Protein AF-F3PQ52-F1 (afdb_monomer)

Structure (mmCIF, N/CA/C/O backbone):
data_AF-F3PQ52-F1
#
_entry.id   AF-F3PQ52-F1
#
loop_
_atom_site.group_PDB
_atom_site.id
_atom_site.type_symbol
_atom_site.label_atom_id
_atom_site.label_alt_id
_atom_site.label_comp_id
_atom_site.label_asym_id
_atom_site.label_entity_id
_atom_site.label_seq_id
_atom_site.pdbx_PDB_ins_code
_atom_site.Cartn_x
_atom_site.Cartn_y
_atom_site.Cartn_z
_atom_site.occupancy
_atom_site.B_iso_or_equiv
_atom_site.auth_seq_id
_atom_site.auth_comp_id
_atom_site.auth_asym_id
_atom_site.auth_atom_id
_atom_site.pdbx_PDB_model_num
ATOM 1 N N . MET A 1 1 ? 87.630 64.493 -85.261 1.00 43.62 1 MET A N 1
ATOM 2 C CA . MET A 1 1 ? 87.856 64.767 -86.696 1.00 43.62 1 MET A CA 1
ATOM 3 C C . MET A 1 1 ? 89.362 64.707 -86.942 1.00 43.62 1 MET A C 1
ATOM 5 O O . MET A 1 1 ? 90.046 65.711 -86.823 1.00 43.62 1 MET A O 1
ATOM 9 N N . VAL A 1 2 ? 89.901 63.498 -87.138 1.00 36.03 2 VAL A N 1
ATOM 10 C CA . VAL A 1 2 ? 91.317 63.297 -87.493 1.00 36.03 2 VAL A CA 1
ATOM 11 C C . VAL A 1 2 ? 91.388 63.186 -89.014 1.00 36.03 2 VAL A C 1
ATOM 13 O O . VAL A 1 2 ? 90.515 62.607 -89.653 1.00 36.03 2 VAL A O 1
ATOM 16 N N . ASN A 1 3 ? 92.378 63.865 -89.569 1.00 38.44 3 ASN A N 1
ATOM 17 C CA . ASN A 1 3 ? 92.435 64.419 -90.911 1.00 38.44 3 ASN A CA 1
ATOM 18 C C . ASN A 1 3 ? 92.660 63.333 -91.993 1.00 38.44 3 ASN A C 1
ATOM 20 O O . ASN A 1 3 ? 93.796 63.080 -92.386 1.00 38.44 3 ASN A O 1
ATOM 24 N N . ILE A 1 4 ? 91.578 62.694 -92.467 1.00 46.84 4 ILE A N 1
ATOM 25 C CA . ILE A 1 4 ? 91.562 61.652 -93.527 1.00 46.84 4 ILE A CA 1
ATOM 26 C C . ILE A 1 4 ? 92.240 62.128 -94.828 1.00 46.84 4 ILE A C 1
ATOM 28 O O . ILE A 1 4 ? 92.843 61.334 -95.549 1.00 46.84 4 ILE A O 1
ATOM 32 N N . ASN A 1 5 ? 92.240 63.438 -95.088 1.00 48.50 5 ASN A N 1
ATOM 33 C CA . ASN A 1 5 ? 92.863 64.022 -96.276 1.00 48.50 5 ASN A CA 1
ATOM 34 C C . ASN A 1 5 ? 94.396 63.902 -96.282 1.00 48.50 5 ASN A C 1
ATOM 36 O O . ASN A 1 5 ? 94.989 63.826 -97.353 1.00 48.50 5 ASN A O 1
ATOM 40 N N . LYS A 1 6 ? 95.040 63.785 -95.111 1.00 50.59 6 LYS A N 1
ATOM 41 C CA . LYS A 1 6 ? 96.504 63.643 -95.011 1.00 50.59 6 LYS A CA 1
ATOM 42 C C . LYS A 1 6 ? 96.995 62.234 -95.371 1.00 50.59 6 LYS A C 1
ATOM 44 O O . LYS A 1 6 ? 98.146 62.058 -95.749 1.00 50.59 6 LYS A O 1
ATOM 49 N N . THR A 1 7 ? 96.119 61.232 -95.272 1.00 53.03 7 THR A N 1
ATOM 50 C CA . THR A 1 7 ? 96.421 59.827 -95.594 1.00 53.03 7 THR A CA 1
ATOM 51 C C . THR A 1 7 ? 96.144 59.508 -97.067 1.00 53.03 7 THR A C 1
ATOM 53 O O . THR A 1 7 ? 96.781 58.626 -97.630 1.00 53.03 7 THR A O 1
ATOM 56 N N . ILE A 1 8 ? 95.241 60.250 -97.719 1.00 54.59 8 ILE A N 1
ATOM 57 C CA . ILE A 1 8 ? 94.882 60.055 -99.135 1.00 54.59 8 ILE A CA 1
ATOM 58 C C . ILE A 1 8 ? 95.931 60.669 -100.084 1.00 54.59 8 ILE A C 1
ATOM 60 O O . ILE A 1 8 ? 96.188 60.098 -101.143 1.00 54.59 8 ILE A O 1
ATOM 64 N N . GLU A 1 9 ? 96.613 61.755 -99.695 1.00 49.22 9 GLU A N 1
ATOM 65 C CA . GLU A 1 9 ? 97.748 62.304 -100.465 1.00 49.22 9 GLU A CA 1
ATOM 66 C C . GLU A 1 9 ? 98.975 61.378 -100.456 1.00 49.22 9 GLU A C 1
ATOM 68 O O . GLU A 1 9 ? 99.602 61.185 -101.494 1.00 49.22 9 GLU A O 1
ATOM 73 N N . GLN A 1 10 ? 99.253 60.696 -99.339 1.00 51.69 10 GLN A N 1
ATOM 74 C CA . GLN A 1 10 ? 100.379 59.754 -99.230 1.00 51.69 10 GLN A CA 1
ATOM 75 C C . GLN A 1 10 ? 100.168 58.435 -100.001 1.00 51.69 10 GLN A C 1
ATOM 77 O O . GLN A 1 10 ? 101.124 57.705 -100.254 1.00 51.69 10 GLN A O 1
ATOM 82 N N . ILE A 1 11 ? 98.929 58.125 -100.402 1.00 53.25 11 ILE A N 1
ATOM 83 C CA . ILE A 1 11 ? 98.572 56.909 -101.158 1.00 53.25 11 ILE A CA 1
ATOM 84 C C . ILE A 1 11 ? 98.665 57.132 -102.682 1.00 53.25 11 ILE A C 1
ATOM 86 O O . ILE A 1 11 ? 98.763 56.165 -103.436 1.00 53.25 11 ILE A O 1
ATOM 90 N N . LYS A 1 12 ? 98.712 58.387 -103.160 1.00 48.19 12 LYS A N 1
ATOM 91 C CA . LYS A 1 12 ? 98.879 58.711 -104.592 1.00 48.19 12 LYS A CA 1
ATOM 92 C C . LYS A 1 12 ? 100.335 58.659 -105.077 1.00 48.19 12 LYS A C 1
ATOM 94 O O . LYS A 1 12 ? 100.556 58.508 -106.274 1.00 48.19 12 LYS A O 1
ATOM 99 N N . GLU A 1 13 ? 101.308 58.745 -104.170 1.00 49.41 13 GLU A N 1
ATOM 100 C CA . GLU A 1 13 ? 102.746 58.814 -104.489 1.00 49.41 13 GLU A CA 1
ATOM 101 C C . GLU A 1 13 ? 103.481 57.460 -104.470 1.00 49.41 13 GLU A C 1
ATOM 103 O O . GLU A 1 13 ? 104.652 57.382 -104.836 1.00 49.41 13 GLU A O 1
ATOM 108 N N . LEU A 1 14 ? 102.820 56.361 -104.089 1.00 46.19 14 LEU A N 1
ATOM 109 C CA . LEU A 1 14 ? 103.459 55.048 -103.955 1.00 46.19 14 LEU A CA 1
ATOM 110 C C . LEU A 1 14 ? 102.666 53.982 -104.721 1.00 46.19 14 LEU A C 1
ATOM 112 O O . LEU A 1 14 ? 101.618 53.517 -104.284 1.00 46.19 14 LEU A O 1
ATOM 116 N N . GLY A 1 15 ? 103.190 53.606 -105.891 1.00 38.97 15 GLY A N 1
ATOM 117 C CA . GLY A 1 15 ? 102.613 52.632 -106.819 1.00 38.97 15 GLY A CA 1
ATOM 118 C C . GLY A 1 15 ? 102.346 51.218 -106.252 1.00 38.97 15 GLY A C 1
ATOM 119 O O . GLY A 1 15 ? 102.669 50.900 -105.104 1.00 38.97 15 GLY A O 1
ATOM 120 N N . PRO A 1 16 ? 101.763 50.323 -107.073 1.00 47.97 16 PRO A N 1
ATOM 121 C CA . PRO A 1 16 ? 100.894 49.213 -106.660 1.00 47.97 16 PRO A CA 1
ATOM 122 C C . PRO A 1 16 ? 101.635 47.965 -106.136 1.00 47.97 16 PRO A C 1
ATOM 124 O O . PRO A 1 16 ? 101.384 46.846 -106.575 1.00 47.97 16 PRO A O 1
ATOM 127 N N . LYS A 1 17 ? 102.549 48.124 -105.171 1.00 49.47 17 LYS A N 1
ATOM 128 C CA . LYS A 1 17 ? 103.312 47.015 -104.560 1.00 49.47 17 LYS A CA 1
ATOM 129 C C . LYS A 1 17 ? 103.217 46.913 -103.031 1.00 49.47 17 LYS A C 1
ATOM 131 O O . LYS A 1 17 ? 104.080 46.305 -102.408 1.00 49.47 17 LYS A O 1
ATOM 136 N N . LYS A 1 18 ? 102.141 47.422 -102.414 1.00 49.22 18 LYS A N 1
ATOM 137 C CA . LYS A 1 18 ? 101.800 47.143 -100.996 1.00 49.22 18 LYS A CA 1
ATOM 138 C C . LYS A 1 18 ? 100.298 46.929 -100.728 1.00 49.22 18 LYS A C 1
ATOM 140 O O . LYS A 1 18 ? 99.829 47.151 -99.619 1.00 49.22 18 LYS A O 1
ATOM 145 N N . ALA A 1 19 ? 99.539 46.440 -101.711 1.00 46.31 19 ALA A N 1
ATOM 146 C CA . ALA A 1 19 ? 98.105 46.159 -101.549 1.00 46.31 19 ALA A CA 1
ATOM 147 C C . ALA A 1 19 ? 97.787 44.828 -100.826 1.00 46.31 19 ALA A C 1
ATOM 149 O O . ALA A 1 19 ? 96.660 44.640 -100.387 1.00 46.31 19 ALA A O 1
ATOM 150 N N . ALA A 1 20 ? 98.762 43.929 -100.634 1.00 44.97 20 ALA A N 1
ATOM 151 C CA . ALA A 1 20 ? 98.544 42.635 -99.967 1.00 44.97 20 ALA A CA 1
ATOM 152 C C . ALA A 1 20 ? 98.768 42.654 -98.436 1.00 44.97 20 ALA A C 1
ATOM 154 O O . ALA A 1 20 ? 98.375 41.720 -97.745 1.00 44.97 20 ALA A O 1
ATOM 155 N N . GLY A 1 21 ? 99.373 43.714 -97.882 1.00 45.12 21 GLY A N 1
ATOM 156 C CA . GLY A 1 21 ? 99.625 43.836 -96.436 1.00 45.12 21 GLY A CA 1
ATOM 157 C C . GLY A 1 21 ? 98.459 44.431 -95.635 1.00 45.12 21 GLY A C 1
ATOM 158 O O . GLY A 1 21 ? 98.333 44.169 -94.442 1.00 45.12 21 GLY A O 1
ATOM 159 N N . TYR A 1 22 ? 97.575 45.196 -96.283 1.00 46.62 22 TYR A N 1
ATOM 160 C CA . TYR A 1 22 ? 96.472 45.899 -95.612 1.00 46.62 22 TYR A CA 1
ATOM 161 C C . TYR A 1 22 ? 95.149 45.112 -95.598 1.00 46.62 22 TYR A C 1
ATOM 163 O O . TYR A 1 22 ? 94.278 45.400 -94.780 1.00 46.62 22 TYR A O 1
ATOM 171 N N . SER A 1 23 ? 95.011 44.064 -96.418 1.00 45.41 23 SER A N 1
ATOM 172 C CA . SER A 1 23 ? 93.837 43.173 -96.431 1.00 45.41 23 SER A CA 1
ATOM 173 C C . SER A 1 23 ? 93.811 42.211 -95.230 1.00 45.41 23 SER A C 1
ATOM 175 O O . SER A 1 23 ? 92.741 41.879 -94.726 1.00 45.41 23 SER A O 1
ATOM 177 N N . LEU A 1 24 ? 94.984 41.802 -94.724 1.00 43.88 24 LEU A N 1
ATOM 178 C CA . LEU A 1 24 ? 95.123 40.925 -93.549 1.00 43.88 24 LEU A CA 1
ATOM 179 C C . LEU A 1 24 ? 94.946 41.669 -92.213 1.00 43.88 24 LEU A C 1
ATOM 181 O O . LEU A 1 24 ? 94.448 41.088 -91.250 1.00 43.88 24 LEU A O 1
ATOM 185 N N . LEU A 1 25 ? 95.271 42.965 -92.162 1.00 45.75 25 LEU A N 1
ATOM 186 C CA . LEU A 1 25 ? 95.023 43.805 -90.983 1.00 45.75 25 LEU A CA 1
ATOM 187 C C . LEU A 1 25 ? 93.525 44.083 -90.767 1.00 45.75 25 LEU A C 1
ATOM 189 O O . LEU A 1 25 ? 93.081 44.167 -89.624 1.00 45.75 25 LEU A O 1
ATOM 193 N N . ALA A 1 26 ? 92.723 44.149 -91.834 1.00 46.75 26 ALA A N 1
ATOM 194 C CA . ALA A 1 26 ? 91.280 44.363 -91.720 1.00 46.75 26 ALA A CA 1
ATOM 195 C C . ALA A 1 26 ? 90.540 43.151 -91.111 1.00 46.75 26 ALA A C 1
ATOM 197 O O . ALA A 1 26 ? 89.660 43.331 -90.273 1.00 46.75 26 ALA A O 1
ATOM 198 N N . ILE A 1 27 ? 90.919 41.911 -91.444 1.00 45.84 27 ILE A N 1
ATOM 199 C CA . ILE A 1 27 ? 90.239 40.699 -90.936 1.00 45.84 27 ILE A CA 1
ATOM 200 C C . ILE A 1 27 ? 90.538 40.462 -89.440 1.00 45.84 27 ILE A C 1
ATOM 202 O O . ILE A 1 27 ? 89.641 40.093 -88.680 1.00 45.84 27 ILE A O 1
ATOM 206 N N . GLY A 1 28 ? 91.767 40.744 -88.988 1.00 44.12 28 GLY A N 1
ATOM 207 C CA . GLY A 1 28 ? 92.158 40.608 -87.577 1.00 44.12 28 GLY A CA 1
ATOM 208 C C . GLY A 1 28 ? 91.487 41.624 -86.643 1.00 44.12 28 GLY A C 1
ATOM 209 O O . GLY A 1 28 ? 91.100 41.276 -85.527 1.00 44.12 28 GLY A O 1
ATOM 210 N N . ILE A 1 29 ? 91.282 42.862 -87.107 1.00 54.38 29 ILE A N 1
ATOM 211 C CA . ILE A 1 29 ? 90.657 43.926 -86.305 1.00 54.38 29 ILE A CA 1
ATOM 212 C C . ILE A 1 29 ? 89.152 43.667 -86.117 1.00 54.38 29 ILE A C 1
ATOM 214 O O . ILE A 1 29 ? 88.649 43.793 -85.000 1.00 54.38 29 ILE A O 1
ATOM 218 N N . PHE A 1 30 ? 88.433 43.232 -87.160 1.00 49.59 30 PHE A N 1
ATOM 219 C CA . PHE A 1 30 ? 86.997 42.935 -87.049 1.00 49.59 30 PHE A CA 1
ATOM 220 C C . PHE A 1 30 ? 86.705 41.649 -86.252 1.00 49.59 30 PHE A C 1
ATOM 222 O O . PHE A 1 30 ? 85.763 41.630 -85.458 1.00 49.59 30 PHE A O 1
ATOM 229 N N . GLY A 1 31 ? 87.529 40.601 -86.383 1.00 48.56 31 GLY A N 1
ATOM 230 C CA . GLY A 1 31 ? 87.389 39.368 -85.593 1.00 48.56 31 GLY A CA 1
ATOM 231 C C . GLY A 1 31 ? 87.690 39.560 -84.100 1.00 48.56 31 GLY A C 1
ATOM 232 O O . GLY A 1 31 ? 86.942 39.074 -83.249 1.00 48.56 31 GLY A O 1
ATOM 233 N N . GLY A 1 32 ? 88.737 40.327 -83.772 1.00 51.69 32 GLY A N 1
ATOM 234 C CA . GLY A 1 32 ? 89.100 40.658 -82.390 1.00 51.69 32 GLY A CA 1
ATOM 235 C C . GLY A 1 32 ? 88.072 41.561 -81.702 1.00 51.69 32 GLY A C 1
ATOM 236 O O . GLY A 1 32 ? 87.667 41.284 -80.573 1.00 51.69 32 GLY A O 1
ATOM 237 N N . ALA A 1 33 ? 87.573 42.588 -82.398 1.00 58.28 33 ALA A N 1
ATOM 238 C CA . ALA A 1 33 ? 86.530 43.467 -81.868 1.00 58.28 33 ALA A CA 1
ATOM 239 C C . ALA A 1 33 ? 85.201 42.725 -81.627 1.00 58.28 33 ALA A C 1
ATOM 241 O O . ALA A 1 33 ? 84.544 42.956 -80.612 1.00 58.28 33 ALA A O 1
ATOM 242 N N . TYR A 1 34 ? 84.824 41.785 -82.502 1.00 56.31 34 TYR A N 1
ATOM 243 C CA . TYR A 1 34 ? 83.610 40.975 -82.339 1.00 56.31 34 TYR A CA 1
ATOM 244 C C . TYR A 1 34 ? 83.710 39.975 -81.174 1.00 56.31 34 TYR A C 1
ATOM 246 O O . TYR A 1 34 ? 82.739 39.775 -80.439 1.00 56.31 34 TYR A O 1
ATOM 254 N N . TYR A 1 35 ? 84.886 39.375 -80.963 1.00 59.12 35 TYR A N 1
ATOM 255 C CA . TYR A 1 35 ? 85.128 38.470 -79.837 1.00 59.12 35 TYR A CA 1
ATOM 256 C C . TYR A 1 35 ? 85.113 39.214 -78.495 1.00 59.12 35 TYR A C 1
ATOM 258 O O . TYR A 1 35 ? 84.440 38.780 -77.561 1.00 59.12 35 TYR A O 1
ATOM 266 N N . VAL A 1 36 ? 85.771 40.376 -78.416 1.00 63.50 36 VAL A N 1
ATOM 267 C CA . VAL A 1 36 ? 85.777 41.227 -77.215 1.00 63.50 36 VAL A CA 1
ATOM 268 C C . VAL A 1 36 ? 84.379 41.777 -76.920 1.00 63.50 36 VAL A C 1
ATOM 270 O O . VAL A 1 36 ? 83.940 41.722 -75.775 1.00 63.50 36 VAL A O 1
ATOM 273 N N . TYR A 1 37 ? 83.625 42.212 -77.935 1.00 64.06 37 TYR A N 1
ATOM 274 C CA . TYR A 1 37 ? 82.238 42.654 -77.761 1.00 64.06 37 TYR A CA 1
ATOM 275 C C . TYR A 1 37 ? 81.333 41.534 -77.221 1.00 64.06 37 TYR A C 1
ATOM 277 O O . TYR A 1 37 ? 80.573 41.753 -76.279 1.00 64.06 37 TYR A O 1
ATOM 285 N N . ASN A 1 38 ? 81.440 40.311 -77.756 1.00 59.81 38 ASN A N 1
ATOM 286 C CA . ASN A 1 38 ? 80.668 39.170 -77.253 1.00 59.81 38 ASN A CA 1
ATOM 287 C C . ASN A 1 38 ? 81.129 38.688 -75.869 1.00 59.81 38 ASN A C 1
ATOM 289 O O . ASN A 1 38 ? 80.298 38.218 -75.092 1.00 59.81 38 ASN A O 1
ATOM 293 N N . TRP A 1 39 ? 82.415 38.816 -75.537 1.00 61.66 39 TRP A N 1
ATOM 294 C CA . TRP A 1 39 ? 82.943 38.480 -74.215 1.00 61.66 39 TRP A CA 1
ATOM 295 C C . TRP A 1 39 ? 82.502 39.494 -73.152 1.00 61.66 39 TRP A C 1
ATOM 297 O O . TRP A 1 39 ? 81.977 39.084 -72.120 1.00 61.66 39 TRP A O 1
ATOM 307 N N . ILE A 1 40 ? 82.574 40.799 -73.440 1.00 62.75 40 ILE A N 1
ATOM 308 C CA . ILE A 1 40 ? 82.058 41.865 -72.564 1.00 62.75 40 ILE A CA 1
ATOM 309 C C . ILE A 1 40 ? 80.544 41.716 -72.378 1.00 62.75 40 ILE A C 1
ATOM 311 O O . ILE A 1 40 ? 80.066 41.758 -71.251 1.00 62.75 40 ILE A O 1
ATOM 315 N N . LYS A 1 41 ? 79.790 41.442 -73.452 1.00 58.62 41 LYS A N 1
ATOM 316 C CA . LYS A 1 41 ? 78.334 41.228 -73.388 1.00 58.62 41 LYS A CA 1
ATOM 317 C C . LYS A 1 41 ? 77.937 39.961 -72.617 1.00 58.62 41 LYS A C 1
ATOM 319 O O . LYS A 1 41 ? 76.852 39.913 -72.042 1.00 58.62 41 LYS A O 1
ATOM 324 N N . ARG A 1 42 ? 78.782 38.920 -72.607 1.00 57.00 42 ARG A N 1
ATOM 325 C CA . ARG A 1 42 ? 78.591 37.721 -71.768 1.00 57.00 42 ARG A CA 1
ATOM 326 C C . ARG A 1 42 ? 78.984 37.980 -70.315 1.00 57.00 42 ARG A C 1
ATOM 328 O O . ARG A 1 42 ? 78.239 37.573 -69.432 1.00 57.00 42 ARG A O 1
ATOM 335 N N . SER A 1 43 ? 80.092 38.676 -70.064 1.00 58.88 43 SER A N 1
ATOM 336 C CA . SER A 1 43 ? 80.534 39.035 -68.712 1.00 58.88 43 SER A CA 1
ATOM 337 C C . SER A 1 43 ? 79.520 39.950 -68.028 1.00 58.88 43 SER A C 1
ATOM 339 O O . SER A 1 43 ? 79.085 39.638 -66.927 1.00 58.88 43 SER A O 1
ATOM 341 N N . SER A 1 44 ? 79.038 40.990 -68.719 1.00 59.28 44 SER A N 1
ATOM 342 C CA . SER A 1 44 ? 78.026 41.909 -68.185 1.00 59.28 44 SER A CA 1
ATOM 343 C C . SER A 1 44 ? 76.693 41.207 -67.914 1.00 59.28 44 SER A C 1
ATOM 345 O O . SER A 1 44 ? 76.095 41.428 -66.869 1.00 59.28 44 SER A O 1
ATOM 347 N N . LYS A 1 45 ? 76.253 40.285 -68.789 1.00 56.34 45 LYS A N 1
ATOM 348 C CA . LYS A 1 45 ? 75.061 39.454 -68.534 1.00 56.34 45 LYS A CA 1
ATOM 349 C C . LYS A 1 45 ? 75.230 38.524 -67.333 1.00 56.34 45 LYS A C 1
ATOM 351 O O . LYS A 1 45 ? 74.263 38.297 -66.615 1.00 56.34 45 LYS A O 1
ATOM 356 N N . THR A 1 46 ? 76.425 37.974 -67.129 1.00 57.00 46 THR A N 1
ATOM 357 C CA . THR A 1 46 ? 76.709 37.074 -65.999 1.00 57.00 46 THR A CA 1
ATOM 358 C C . THR A 1 46 ? 76.787 37.862 -64.689 1.00 57.00 46 THR A C 1
ATOM 360 O O . THR A 1 46 ? 76.315 37.396 -63.659 1.00 57.00 46 THR A O 1
ATOM 363 N N . GLU A 1 47 ? 77.313 39.085 -64.725 1.00 57.97 47 GLU A N 1
ATOM 364 C CA . GLU A 1 47 ? 77.391 39.995 -63.579 1.00 57.97 47 GLU A CA 1
ATOM 365 C C . GLU A 1 47 ? 76.014 40.573 -63.200 1.00 57.97 47 GLU A C 1
ATOM 367 O O . GLU A 1 47 ? 75.648 40.556 -62.025 1.00 57.97 47 GLU A O 1
ATOM 372 N N . GLU A 1 48 ? 75.187 40.958 -64.182 1.00 59.50 48 GLU A N 1
ATOM 373 C CA . GLU A 1 48 ? 73.780 41.338 -63.970 1.00 59.50 48 GLU A CA 1
ATOM 374 C C . GLU A 1 48 ? 72.944 40.170 -63.425 1.00 59.50 48 GLU A C 1
ATOM 376 O O . GLU A 1 48 ? 72.154 40.361 -62.502 1.00 59.50 48 GLU A O 1
ATOM 381 N N . GLN A 1 49 ? 73.134 38.946 -63.937 1.00 58.84 49 GLN A N 1
ATOM 382 C CA . GLN A 1 49 ? 72.454 37.756 -63.411 1.00 58.84 49 GLN A CA 1
ATOM 383 C C . GLN A 1 49 ? 72.920 37.393 -61.996 1.00 58.84 49 GLN A C 1
ATOM 385 O O . GLN A 1 49 ? 72.092 37.026 -61.162 1.00 58.84 49 GLN A O 1
ATOM 390 N N . ASN A 1 50 ? 74.212 37.536 -61.691 1.00 60.44 50 ASN A N 1
ATOM 391 C CA . ASN A 1 50 ? 74.747 37.264 -60.359 1.00 60.44 50 ASN A CA 1
ATOM 392 C C . ASN A 1 50 ? 74.264 38.294 -59.328 1.00 60.44 50 ASN A C 1
ATOM 394 O O . ASN A 1 50 ? 73.848 37.890 -58.241 1.00 60.44 50 ASN A O 1
ATOM 398 N N . ASN A 1 51 ? 74.230 39.584 -59.678 1.00 62.34 51 ASN A N 1
ATOM 399 C CA . ASN A 1 51 ? 73.682 40.637 -58.817 1.00 62.34 51 ASN A CA 1
ATOM 400 C C . ASN A 1 51 ? 72.162 40.504 -58.642 1.00 62.34 51 ASN A C 1
ATOM 402 O O . ASN A 1 51 ? 71.668 40.614 -57.524 1.00 62.34 51 ASN A O 1
ATOM 406 N N . ALA A 1 52 ? 71.420 40.160 -59.701 1.00 61.47 52 ALA A N 1
ATOM 407 C CA . ALA A 1 52 ? 69.993 39.861 -59.592 1.00 61.47 52 ALA A CA 1
ATOM 408 C C . ALA A 1 52 ? 69.719 38.622 -58.721 1.00 61.47 52 ALA A C 1
ATOM 410 O O . ALA A 1 52 ? 68.734 38.604 -57.988 1.00 61.47 52 ALA A O 1
ATOM 411 N N . SER A 1 53 ? 70.583 37.597 -58.763 1.00 62.84 53 SER A N 1
ATOM 412 C CA . SER A 1 53 ? 70.450 36.413 -57.902 1.00 62.84 53 SER A CA 1
ATOM 413 C C . SER A 1 53 ? 70.773 36.717 -56.436 1.00 62.84 53 SER A C 1
ATOM 415 O O . SER A 1 53 ? 70.037 36.266 -55.563 1.00 62.84 53 SER A O 1
ATOM 417 N N . LYS A 1 54 ? 71.808 37.528 -56.161 1.00 65.50 54 LYS A N 1
ATOM 418 C CA . LYS A 1 54 ? 72.154 37.971 -54.803 1.00 65.50 54 LYS A CA 1
ATOM 419 C C . LYS A 1 54 ? 71.039 38.812 -54.194 1.00 65.50 54 LYS A C 1
ATOM 421 O O . LYS A 1 54 ? 70.595 38.481 -53.103 1.00 65.50 54 LYS A O 1
ATOM 426 N N . ASN A 1 55 ? 70.518 39.794 -54.932 1.00 69.12 55 ASN A N 1
ATOM 427 C CA . ASN A 1 55 ? 69.389 40.603 -54.468 1.00 69.12 55 ASN A CA 1
ATOM 428 C C . ASN A 1 55 ? 68.146 39.739 -54.209 1.00 69.12 55 ASN A C 1
ATOM 430 O O . ASN A 1 55 ? 67.464 39.935 -53.212 1.00 69.12 55 ASN A O 1
ATOM 434 N N . LYS A 1 56 ? 67.880 38.724 -55.048 1.00 68.81 56 LYS A N 1
ATOM 435 C CA . LYS A 1 56 ? 66.778 37.777 -54.804 1.00 68.81 56 LYS A CA 1
ATOM 436 C C . LYS A 1 56 ? 66.981 36.931 -53.550 1.00 68.81 56 LYS A C 1
ATOM 438 O O . LYS A 1 56 ? 66.011 36.655 -52.856 1.00 68.81 56 LYS A O 1
ATOM 443 N N . ILE A 1 57 ? 68.203 36.478 -53.275 1.00 70.69 57 ILE A N 1
ATOM 444 C CA . ILE A 1 57 ? 68.513 35.703 -52.065 1.00 70.69 57 ILE A CA 1
ATOM 445 C C . ILE A 1 57 ? 68.365 36.590 -50.824 1.00 70.69 57 ILE A C 1
ATOM 447 O O . ILE A 1 57 ? 67.756 36.162 -49.850 1.00 70.69 57 ILE A O 1
ATOM 451 N N . GLU A 1 58 ? 68.833 37.834 -50.887 1.00 71.81 58 GLU A N 1
ATOM 452 C CA . GLU A 1 58 ? 68.736 38.800 -49.790 1.00 71.81 58 GLU A CA 1
ATOM 453 C C . GLU A 1 58 ? 67.276 39.203 -49.503 1.00 71.81 58 GLU A C 1
ATOM 455 O O . GLU A 1 58 ? 66.867 39.241 -48.341 1.00 71.81 58 GLU A O 1
ATOM 460 N N . GLU A 1 59 ? 66.448 39.387 -50.541 1.00 69.19 59 GLU A N 1
ATOM 461 C CA . GLU A 1 59 ? 64.991 39.573 -50.415 1.00 69.19 59 GLU A CA 1
ATOM 462 C C . GLU A 1 59 ? 64.292 38.342 -49.812 1.00 69.19 59 GLU A C 1
ATOM 464 O O . GLU A 1 59 ? 63.386 38.474 -48.986 1.00 69.19 59 GLU A O 1
ATOM 469 N N . ILE A 1 60 ? 64.712 37.127 -50.188 1.00 70.31 60 ILE A N 1
ATOM 470 C CA . ILE A 1 60 ? 64.172 35.882 -49.621 1.00 70.31 60 ILE A CA 1
ATOM 471 C C . ILE A 1 60 ? 64.560 35.747 -48.142 1.00 70.31 60 ILE A C 1
ATOM 473 O O . ILE A 1 60 ? 63.717 35.362 -47.330 1.00 70.31 60 ILE A O 1
ATOM 477 N N . GLU A 1 61 ? 65.794 36.083 -47.765 1.00 70.94 61 GLU A N 1
ATOM 478 C CA . GLU A 1 61 ? 66.251 36.048 -46.372 1.00 70.94 61 GLU A CA 1
ATOM 479 C C . GLU A 1 61 ? 65.545 37.096 -45.506 1.00 70.94 61 GLU A C 1
ATOM 481 O O . GLU A 1 61 ? 65.099 36.774 -44.401 1.00 70.94 61 GLU A O 1
ATOM 486 N N . THR A 1 62 ? 65.355 38.321 -46.008 1.00 71.88 62 THR A N 1
ATOM 487 C CA . THR A 1 62 ? 64.595 39.356 -45.285 1.00 71.88 62 THR A CA 1
ATOM 488 C C . THR A 1 62 ? 63.122 38.983 -45.140 1.00 71.88 62 THR A C 1
ATOM 490 O O . THR A 1 62 ? 62.587 39.058 -44.033 1.00 71.88 62 THR A O 1
ATOM 493 N N . ALA A 1 63 ? 62.470 38.491 -46.199 1.00 71.56 63 ALA A N 1
ATOM 494 C CA . ALA A 1 63 ? 61.085 38.020 -46.124 1.00 71.56 63 ALA A CA 1
ATOM 495 C C . ALA A 1 63 ? 60.924 36.799 -45.197 1.00 71.56 63 ALA A C 1
ATOM 497 O O . ALA A 1 63 ? 59.926 36.680 -44.484 1.00 71.56 63 ALA A O 1
ATOM 498 N N . SER A 1 64 ? 61.908 35.895 -45.176 1.00 75.75 64 SER A N 1
ATOM 499 C CA . SER A 1 64 ? 61.931 34.732 -44.282 1.00 75.75 64 SER A CA 1
ATOM 500 C C . SER A 1 64 ? 62.104 35.142 -42.817 1.00 75.75 64 SER A C 1
ATOM 502 O O . SER A 1 64 ? 61.374 34.657 -41.953 1.00 75.75 64 SER A O 1
ATOM 504 N N . ASN A 1 65 ? 63.017 36.072 -42.524 1.00 77.81 65 ASN A N 1
ATOM 505 C CA . ASN A 1 65 ? 63.214 36.593 -41.170 1.00 77.81 65 ASN A CA 1
ATOM 506 C C . ASN A 1 65 ? 61.989 37.364 -40.666 1.00 77.81 65 ASN A C 1
ATOM 508 O O . ASN A 1 65 ? 61.613 37.202 -39.506 1.00 77.81 65 ASN A O 1
ATOM 512 N N . PHE A 1 66 ? 61.319 38.120 -41.540 1.00 75.12 66 PHE A N 1
ATOM 513 C CA . PHE A 1 66 ? 60.069 38.799 -41.203 1.00 75.12 66 PHE A CA 1
ATOM 514 C C . PHE A 1 66 ? 58.960 37.798 -40.843 1.00 75.12 66 PHE A C 1
ATOM 516 O O . PHE A 1 66 ? 58.353 37.902 -39.780 1.00 75.12 66 PHE A O 1
ATOM 523 N N . LYS A 1 67 ? 58.765 36.751 -41.659 1.00 74.19 67 LYS A N 1
ATOM 524 C CA . LYS A 1 67 ? 57.809 35.671 -41.349 1.00 74.19 67 LYS A CA 1
ATOM 525 C C . LYS A 1 67 ? 58.165 34.918 -40.069 1.00 74.19 67 LYS A C 1
ATOM 527 O O . LYS A 1 67 ? 57.275 34.516 -39.327 1.00 74.19 67 LYS A O 1
ATOM 532 N N . LYS A 1 68 ? 59.456 34.717 -39.794 1.00 77.19 68 LYS A N 1
ATOM 533 C CA . LYS A 1 68 ? 59.917 34.067 -38.562 1.00 77.19 68 LYS A CA 1
ATOM 534 C C . LYS A 1 68 ? 59.582 34.913 -37.330 1.00 77.19 68 LYS A C 1
ATOM 536 O O . LYS A 1 68 ? 59.068 34.359 -36.363 1.00 77.19 68 LYS A O 1
ATOM 541 N N . GLN A 1 69 ? 59.796 36.229 -37.389 1.00 78.75 69 GLN A N 1
ATOM 542 C CA . GLN A 1 69 ? 59.395 37.151 -36.321 1.00 78.75 69 GLN A CA 1
ATOM 543 C C . GLN A 1 69 ? 57.876 37.198 -36.128 1.00 78.75 69 GLN A C 1
ATOM 545 O O . GLN A 1 69 ? 57.410 37.182 -34.994 1.00 78.75 69 GLN A O 1
ATOM 550 N N . GLU A 1 70 ? 57.098 37.202 -37.210 1.00 76.81 70 GLU A N 1
ATOM 551 C CA . GLU A 1 70 ? 55.632 37.193 -37.144 1.00 76.81 70 GLU A CA 1
ATOM 552 C C . GLU A 1 70 ? 55.098 35.905 -36.489 1.00 76.81 70 GLU A C 1
ATOM 554 O O . GLU A 1 70 ? 54.238 35.954 -35.608 1.00 76.81 70 GLU A O 1
ATOM 559 N N . ILE A 1 71 ? 55.666 34.746 -36.843 1.00 74.50 71 ILE A N 1
ATOM 560 C CA . ILE A 1 71 ? 55.334 33.454 -36.223 1.00 74.50 71 ILE A CA 1
ATOM 561 C C . ILE A 1 71 ? 55.728 33.434 -34.739 1.00 74.50 71 ILE A C 1
ATOM 563 O O . ILE A 1 71 ? 54.982 32.907 -33.913 1.00 74.50 71 ILE A O 1
ATOM 567 N N . GLU A 1 72 ? 56.872 34.015 -34.380 1.00 79.12 72 GLU A N 1
ATOM 568 C CA . GLU A 1 72 ? 57.343 34.083 -32.994 1.00 79.12 72 GLU A CA 1
ATOM 569 C C . GLU A 1 72 ? 56.456 34.998 -32.132 1.00 79.12 72 GLU A C 1
ATOM 571 O O . GLU A 1 72 ? 56.086 34.624 -31.017 1.00 79.12 72 GLU A O 1
ATOM 576 N N . GLN A 1 73 ? 56.007 36.134 -32.677 1.00 78.88 73 GLN A N 1
ATOM 577 C CA . GLN A 1 73 ? 55.027 37.015 -32.030 1.00 78.88 73 GLN A CA 1
ATOM 578 C C . GLN A 1 73 ? 53.661 36.337 -31.865 1.00 78.88 73 GLN A C 1
ATOM 580 O O . GLN A 1 73 ? 53.068 36.410 -30.788 1.00 78.88 73 GLN A O 1
ATOM 585 N N . LEU A 1 74 ? 53.182 35.613 -32.881 1.00 76.94 74 LEU A N 1
ATOM 586 C CA . LEU A 1 74 ? 51.945 34.826 -32.799 1.00 76.94 74 LEU A CA 1
ATOM 587 C C . LEU A 1 74 ? 52.033 33.710 -31.750 1.00 76.94 74 LEU A C 1
ATOM 589 O O . LEU A 1 74 ? 51.070 33.475 -31.018 1.00 76.94 74 LEU A O 1
ATOM 593 N N . HIS A 1 75 ? 53.178 33.031 -31.645 1.00 77.38 75 HIS A N 1
ATOM 594 C CA . HIS A 1 75 ? 53.405 32.020 -30.613 1.00 77.38 75 HIS A CA 1
ATOM 595 C C . HIS A 1 75 ? 53.448 32.625 -29.207 1.00 77.38 75 HIS A C 1
ATOM 597 O O . HIS A 1 75 ? 52.887 32.034 -28.282 1.00 77.38 75 HIS A O 1
ATOM 603 N N . ALA A 1 76 ? 54.071 33.794 -29.038 1.00 80.38 76 ALA A N 1
ATOM 604 C CA . ALA A 1 76 ? 54.081 34.510 -27.766 1.00 80.38 76 ALA A CA 1
ATOM 605 C C . ALA A 1 76 ? 52.667 34.960 -27.359 1.00 80.38 76 ALA A C 1
ATOM 607 O O . ALA A 1 76 ? 52.257 34.711 -26.227 1.00 80.38 76 ALA A O 1
ATOM 608 N N . HIS A 1 77 ? 51.897 35.525 -28.295 1.00 78.19 77 HIS A N 1
ATOM 609 C CA . HIS A 1 77 ? 50.512 35.938 -28.062 1.00 78.19 77 HIS A CA 1
ATOM 610 C C . HIS A 1 77 ? 49.619 34.755 -27.675 1.00 78.19 77 HIS A C 1
ATOM 612 O O . HIS A 1 77 ? 48.916 34.811 -26.672 1.00 78.19 77 HIS A O 1
ATOM 618 N N . ARG A 1 78 ? 49.698 33.642 -28.417 1.00 79.00 78 ARG A N 1
ATOM 619 C CA . ARG A 1 78 ? 48.915 32.433 -28.125 1.00 79.00 78 ARG A CA 1
ATOM 620 C C . ARG A 1 78 ? 49.247 31.849 -26.750 1.00 79.00 78 ARG A C 1
ATOM 622 O O . ARG A 1 78 ? 48.351 31.425 -26.031 1.00 79.00 78 ARG A O 1
ATOM 629 N N . LYS A 1 79 ? 50.527 31.846 -26.369 1.00 79.75 79 LYS A N 1
ATOM 630 C CA . LYS A 1 79 ? 50.970 31.367 -25.053 1.00 79.75 79 LYS A CA 1
ATOM 631 C C . LYS A 1 79 ? 50.443 32.247 -23.916 1.00 79.75 79 LYS A C 1
ATOM 633 O O . LYS A 1 79 ? 50.142 31.731 -22.842 1.00 79.75 79 LYS A O 1
ATOM 638 N N . GLU A 1 80 ? 50.325 33.551 -24.146 1.00 80.50 80 GLU A N 1
ATOM 639 C CA . GLU A 1 80 ? 49.755 34.482 -23.173 1.00 80.50 80 GLU A CA 1
ATOM 640 C C . GLU A 1 80 ? 48.225 34.351 -23.083 1.00 80.50 80 GLU A C 1
ATOM 642 O O . GLU A 1 80 ? 47.680 34.323 -21.983 1.00 80.50 80 GLU A O 1
ATOM 647 N N . GLU A 1 81 ? 47.526 34.145 -24.204 1.00 74.94 81 GLU A N 1
ATOM 648 C CA . GLU A 1 81 ? 46.092 33.813 -24.205 1.00 74.94 81 GLU A CA 1
ATOM 649 C C . GLU A 1 81 ? 45.800 32.496 -23.472 1.00 74.94 81 GLU A C 1
ATOM 651 O O . GLU A 1 81 ? 44.850 32.420 -22.695 1.00 74.94 81 GLU A O 1
ATOM 656 N N . GLU A 1 82 ? 46.623 31.461 -23.667 1.00 76.06 82 GLU A N 1
ATOM 657 C CA . GLU A 1 82 ? 46.498 30.188 -22.946 1.00 76.06 82 GLU A CA 1
ATOM 658 C C . GLU A 1 82 ? 46.711 30.360 -21.436 1.00 76.06 82 GLU A C 1
ATOM 660 O O . GLU A 1 82 ? 46.005 29.732 -20.639 1.00 76.06 82 GLU A O 1
ATOM 665 N N . ARG A 1 83 ? 47.639 31.235 -21.025 1.00 78.50 83 ARG A N 1
ATOM 666 C CA . ARG A 1 83 ? 47.835 31.598 -19.614 1.00 78.50 83 ARG A CA 1
ATOM 667 C C . ARG A 1 83 ? 46.621 32.323 -19.052 1.00 78.50 83 ARG A C 1
ATOM 669 O O . ARG A 1 83 ? 46.071 31.857 -18.062 1.00 78.50 83 ARG A O 1
ATOM 676 N N . LEU A 1 84 ? 46.132 33.358 -19.734 1.00 79.81 84 LEU A N 1
ATOM 677 C CA . LEU A 1 84 ? 44.945 34.109 -19.318 1.00 79.81 84 LEU A CA 1
ATOM 678 C C . LEU A 1 84 ? 43.697 33.219 -19.226 1.00 79.81 84 LEU A C 1
ATOM 680 O O . LEU A 1 84 ? 42.936 33.318 -18.266 1.00 79.81 84 LEU A O 1
ATOM 684 N N . GLN A 1 85 ? 43.501 32.296 -20.171 1.00 76.75 85 GLN A N 1
ATOM 685 C CA . GLN A 1 85 ? 42.410 31.318 -20.105 1.00 76.75 85 GLN A CA 1
ATOM 686 C C . GLN A 1 85 ? 42.574 30.331 -18.945 1.00 76.75 85 GLN A C 1
ATOM 688 O O . GLN A 1 85 ? 41.581 29.876 -18.373 1.00 76.75 85 GLN A O 1
ATOM 693 N N . THR A 1 86 ? 43.809 29.958 -18.611 1.00 72.38 86 THR A N 1
ATOM 694 C CA . THR A 1 86 ? 44.095 29.071 -17.478 1.00 72.38 86 THR A CA 1
ATOM 695 C C . THR A 1 86 ? 43.841 29.789 -16.156 1.00 72.38 86 THR A C 1
ATOM 697 O O . THR A 1 86 ? 43.176 29.225 -15.288 1.00 72.38 86 THR A O 1
ATOM 700 N N . ASP A 1 87 ? 44.262 31.046 -16.038 1.00 82.56 87 ASP A N 1
ATOM 701 C CA . ASP A 1 87 ? 44.044 31.877 -14.854 1.00 82.56 87 ASP A CA 1
ATOM 702 C C . ASP A 1 87 ? 42.549 32.150 -14.634 1.00 82.56 87 ASP A C 1
ATOM 704 O O . ASP A 1 87 ? 42.041 31.925 -13.536 1.00 82.56 87 ASP A O 1
ATOM 708 N N . GLN A 1 88 ? 41.801 32.480 -15.695 1.00 80.12 88 GLN A N 1
ATOM 709 C CA . GLN A 1 88 ? 40.338 32.615 -15.635 1.00 80.12 88 GLN A CA 1
ATOM 710 C C . GLN A 1 88 ? 39.649 31.314 -15.200 1.00 80.12 88 GLN A C 1
ATOM 712 O O . GLN A 1 88 ? 38.714 31.333 -14.399 1.00 80.12 88 GLN A O 1
ATOM 717 N N . LYS A 1 89 ? 40.105 30.152 -15.691 1.00 74.88 89 LYS A N 1
ATOM 718 C CA . LYS A 1 89 ? 39.569 28.851 -15.254 1.00 74.88 89 LYS A CA 1
ATOM 719 C C . LYS A 1 89 ? 39.862 28.583 -13.780 1.00 74.88 89 LYS A C 1
ATOM 721 O O . LYS A 1 89 ? 38.992 28.059 -13.086 1.00 74.88 89 LYS A O 1
ATOM 726 N N . ILE A 1 90 ? 41.057 28.926 -13.300 1.00 77.38 90 ILE A N 1
ATOM 727 C CA . ILE A 1 90 ? 41.430 28.783 -11.887 1.00 77.38 90 ILE A CA 1
ATOM 728 C C . ILE A 1 90 ? 40.549 29.682 -11.012 1.00 77.38 90 ILE A C 1
ATOM 730 O O . ILE A 1 90 ? 40.053 29.221 -9.984 1.00 77.38 90 ILE A O 1
ATOM 734 N N . GLU A 1 91 ? 40.296 30.919 -11.434 1.00 85.00 91 GLU A N 1
ATOM 735 C CA . GLU A 1 91 ? 39.439 31.868 -10.720 1.00 85.00 91 GLU A CA 1
ATOM 736 C C . GLU A 1 91 ? 37.989 31.368 -10.618 1.00 85.00 91 GLU A C 1
ATOM 738 O O . GLU A 1 91 ? 37.435 31.309 -9.520 1.00 85.00 91 GLU A O 1
ATOM 743 N N . VAL A 1 92 ? 37.406 30.881 -11.721 1.00 79.50 92 VAL A N 1
ATOM 744 C CA . VAL A 1 92 ? 36.058 30.279 -11.728 1.00 79.50 92 VAL A CA 1
ATOM 745 C C . VAL A 1 92 ? 35.986 29.045 -10.823 1.00 79.50 92 VAL A C 1
ATOM 747 O O . VAL A 1 92 ? 35.022 28.872 -10.077 1.00 79.50 92 VAL A O 1
ATOM 750 N N . ILE A 1 93 ? 37.012 28.187 -10.848 1.00 67.50 93 ILE A N 1
ATOM 751 C CA . ILE A 1 93 ? 37.085 27.007 -9.975 1.00 67.50 93 ILE A CA 1
ATOM 752 C C . ILE A 1 93 ? 37.167 27.421 -8.502 1.00 67.50 93 ILE A C 1
ATOM 754 O O . ILE A 1 93 ? 36.544 26.780 -7.655 1.00 67.50 93 ILE A O 1
ATOM 758 N N . ASN A 1 94 ? 37.924 28.469 -8.177 1.00 81.38 94 ASN A N 1
ATOM 759 C CA . ASN A 1 94 ? 38.059 28.950 -6.805 1.00 81.38 94 ASN A CA 1
ATOM 760 C C . ASN A 1 94 ? 36.764 29.601 -6.303 1.00 81.38 94 ASN A C 1
ATOM 762 O O . ASN A 1 94 ? 36.309 29.237 -5.222 1.00 81.38 94 ASN A O 1
ATOM 766 N N . ALA A 1 95 ? 36.105 30.434 -7.112 1.00 82.38 95 ALA A N 1
ATOM 767 C CA . ALA A 1 95 ? 34.797 31.000 -6.780 1.00 82.38 95 ALA A CA 1
ATOM 768 C C . ALA A 1 95 ? 33.734 29.905 -6.561 1.00 82.38 95 ALA A C 1
ATOM 770 O O . ALA A 1 95 ? 32.952 29.962 -5.612 1.00 82.38 95 ALA A O 1
ATOM 771 N N . GLN A 1 96 ? 33.745 28.849 -7.386 1.00 71.19 96 GLN A N 1
ATOM 772 C CA . GLN A 1 96 ? 32.848 27.703 -7.215 1.00 71.19 96 GLN A CA 1
ATOM 773 C C . GLN A 1 96 ? 33.136 26.933 -5.916 1.00 71.19 96 GLN A C 1
ATOM 775 O O . GLN A 1 96 ? 32.204 26.554 -5.206 1.00 71.19 96 GLN A O 1
ATOM 780 N N . LYS A 1 97 ? 34.415 26.728 -5.572 1.00 70.12 97 LYS A N 1
ATOM 781 C CA . LYS A 1 97 ? 34.816 26.102 -4.302 1.00 70.12 97 LYS A CA 1
ATOM 782 C C . LYS A 1 97 ? 34.380 26.933 -3.099 1.00 70.12 97 LYS A C 1
ATOM 784 O O . LYS A 1 97 ? 33.907 26.356 -2.123 1.00 70.12 97 LYS A O 1
ATOM 789 N N . GLU A 1 98 ? 34.524 28.254 -3.152 1.00 83.69 98 GLU A N 1
ATOM 790 C CA . GLU A 1 98 ? 34.087 29.151 -2.078 1.00 83.69 98 GLU A CA 1
ATOM 791 C C . GLU A 1 98 ? 32.566 29.104 -1.892 1.00 83.69 98 GLU A C 1
ATOM 793 O O . GLU A 1 98 ? 32.099 28.881 -0.772 1.00 83.69 98 GLU A O 1
ATOM 798 N N . ALA A 1 99 ? 31.797 29.167 -2.982 1.00 79.00 99 ALA A N 1
ATOM 799 C CA . ALA A 1 99 ? 30.342 29.016 -2.944 1.00 79.00 99 ALA A CA 1
ATOM 800 C C . ALA A 1 99 ? 29.906 27.644 -2.386 1.00 79.00 99 ALA A C 1
ATOM 802 O O . ALA A 1 99 ? 28.951 27.546 -1.609 1.00 79.00 99 ALA A O 1
ATOM 803 N N . ASP A 1 100 ? 30.620 26.569 -2.733 1.00 65.75 100 ASP A N 1
ATOM 804 C CA . ASP A 1 100 ? 30.352 25.230 -2.202 1.00 65.75 100 ASP A CA 1
ATOM 805 C C . ASP A 1 100 ? 30.707 25.110 -0.709 1.00 65.75 100 ASP A C 1
ATOM 807 O O . ASP A 1 100 ? 29.978 24.456 0.047 1.00 65.75 100 ASP A O 1
ATOM 811 N N . ILE A 1 101 ? 31.774 25.777 -0.251 1.00 76.56 101 ILE A N 1
ATOM 812 C CA . ILE A 1 101 ? 32.137 25.874 1.170 1.00 76.56 101 ILE A CA 1
ATOM 813 C C . ILE A 1 101 ? 31.060 26.637 1.948 1.00 76.56 101 ILE A C 1
ATOM 815 O O . ILE A 1 101 ? 30.641 26.170 3.009 1.00 76.56 101 ILE A O 1
ATOM 819 N N . GLU A 1 102 ? 30.569 27.767 1.438 1.00 85.19 102 GLU A N 1
ATOM 820 C CA . GLU A 1 102 ? 29.475 28.519 2.067 1.00 85.19 102 GLU A CA 1
ATOM 821 C C . GLU A 1 102 ? 28.190 27.696 2.141 1.00 85.19 102 GLU A C 1
ATOM 823 O O . GLU A 1 102 ? 27.570 27.592 3.202 1.00 85.19 102 GLU A O 1
ATOM 828 N N . LYS A 1 103 ? 27.831 27.001 1.058 1.00 77.56 103 LYS A N 1
ATOM 829 C CA . LYS A 1 103 ? 26.678 26.092 1.036 1.00 77.56 103 LYS A CA 1
ATOM 830 C C . LYS A 1 103 ? 26.834 24.946 2.036 1.00 77.56 103 LYS A C 1
ATOM 832 O O . LYS A 1 103 ? 25.848 24.505 2.633 1.00 77.56 103 LYS A O 1
ATOM 837 N N . MET A 1 104 ? 28.057 24.451 2.239 1.00 68.88 104 MET A N 1
ATOM 838 C CA . MET A 1 104 ? 28.361 23.429 3.241 1.00 68.88 104 MET A CA 1
ATOM 839 C C . MET A 1 104 ? 28.265 23.983 4.672 1.00 68.88 104 MET A C 1
ATOM 841 O O . MET A 1 104 ? 27.696 23.310 5.535 1.00 68.88 104 MET A O 1
ATOM 845 N N . LYS A 1 105 ? 28.748 25.209 4.922 1.00 82.94 105 LYS A N 1
ATOM 846 C CA . LYS A 1 105 ? 28.600 25.912 6.210 1.00 82.94 105 LYS A CA 1
ATOM 847 C C . LYS A 1 105 ? 27.128 26.144 6.546 1.00 82.94 105 LYS A C 1
ATOM 849 O O . LYS A 1 105 ? 26.689 25.695 7.602 1.00 82.94 105 LYS A O 1
ATOM 854 N N . LEU A 1 106 ? 26.349 26.683 5.607 1.00 84.31 106 LEU A N 1
ATOM 855 C CA . LEU A 1 106 ? 24.909 26.905 5.760 1.00 84.31 106 LEU A CA 1
ATOM 856 C C . LEU A 1 106 ? 24.160 25.595 6.053 1.00 84.31 106 LEU A C 1
ATOM 858 O O . LEU A 1 106 ? 23.317 25.529 6.942 1.00 84.31 106 LEU A O 1
ATOM 862 N N . ARG A 1 107 ? 24.498 24.500 5.356 1.00 71.00 107 ARG A N 1
ATOM 863 C CA . ARG A 1 107 ? 23.926 23.170 5.642 1.00 71.00 107 ARG A CA 1
ATOM 864 C C . ARG A 1 107 ? 24.275 22.661 7.040 1.00 71.00 107 ARG A C 1
ATOM 866 O O . ARG A 1 107 ? 23.449 21.986 7.653 1.00 71.00 107 ARG A O 1
ATOM 873 N N . ASN A 1 108 ? 25.481 22.937 7.530 1.00 76.19 108 ASN A N 1
ATOM 874 C CA . ASN A 1 108 ? 25.898 22.557 8.878 1.00 76.19 108 ASN A CA 1
ATOM 875 C C . ASN A 1 108 ? 25.222 23.413 9.954 1.00 76.19 108 ASN A C 1
ATOM 877 O O . ASN A 1 108 ? 24.853 22.870 10.992 1.00 76.19 108 ASN A O 1
ATOM 881 N N . GLU A 1 109 ? 25.009 24.703 9.709 1.00 84.00 109 GLU A N 1
ATOM 882 C CA . GLU A 1 109 ? 24.228 25.578 10.590 1.00 84.00 109 GLU A CA 1
ATOM 883 C C . GLU A 1 109 ? 22.768 25.132 10.650 1.00 84.00 109 GLU A C 1
ATOM 885 O O . GLU A 1 109 ? 22.287 24.822 11.734 1.00 84.00 109 GLU A O 1
ATOM 890 N N . LEU A 1 110 ? 22.120 24.900 9.504 1.00 77.19 110 LEU A N 1
ATOM 891 C CA . LEU A 1 110 ? 20.770 24.321 9.440 1.00 77.19 110 LEU A CA 1
ATOM 892 C C . LEU A 1 110 ? 20.688 22.947 10.126 1.00 77.19 110 LEU A C 1
ATOM 894 O O . LEU A 1 110 ? 19.660 22.575 10.693 1.00 77.19 110 LEU A O 1
ATOM 898 N N . ARG A 1 111 ? 21.769 22.155 10.086 1.00 70.75 111 ARG A N 1
ATOM 899 C CA . ARG A 1 111 ? 21.855 20.881 10.811 1.00 70.75 111 ARG A CA 1
ATOM 900 C C . ARG A 1 111 ? 21.924 21.103 12.320 1.00 70.75 111 ARG A C 1
ATOM 902 O O . ARG A 1 111 ? 21.201 20.408 13.025 1.00 70.75 111 ARG A O 1
ATOM 909 N N . LYS A 1 112 ? 22.729 22.058 12.793 1.00 78.38 112 LYS A N 1
ATOM 910 C CA . LYS A 1 112 ? 22.804 22.446 14.209 1.00 78.38 112 LYS A CA 1
ATOM 911 C C . LYS A 1 112 ? 21.484 23.036 14.701 1.00 78.38 112 LYS A C 1
ATOM 913 O O . LYS A 1 112 ? 21.035 22.629 15.760 1.00 78.38 112 LYS A O 1
ATOM 918 N N . GLU A 1 113 ? 20.825 23.894 13.927 1.00 76.44 113 GLU A N 1
ATOM 919 C CA . GLU A 1 113 ? 19.496 24.434 14.245 1.00 76.44 113 GLU A CA 1
ATOM 920 C C . GLU A 1 113 ? 18.436 23.336 14.298 1.00 76.44 113 GLU A C 1
ATOM 922 O O . GLU A 1 113 ? 17.642 23.284 15.230 1.00 76.44 113 GLU A O 1
ATOM 927 N N . ARG A 1 114 ? 18.443 22.397 13.345 1.00 68.62 114 ARG A N 1
ATOM 928 C CA . ARG A 1 114 ? 17.533 21.244 13.362 1.00 68.62 114 ARG A CA 1
ATOM 929 C C . ARG A 1 114 ? 17.808 20.310 14.537 1.00 68.62 114 ARG A C 1
ATOM 931 O O . ARG A 1 114 ? 16.870 19.749 15.095 1.00 68.62 114 ARG A O 1
ATOM 938 N N . ASP A 1 115 ? 19.071 20.082 14.877 1.00 69.06 115 ASP A N 1
ATOM 939 C CA . ASP A 1 115 ? 19.436 19.213 15.992 1.00 69.06 115 ASP A CA 1
ATOM 940 C C . ASP A 1 115 ? 19.189 19.922 17.345 1.00 69.06 115 ASP A C 1
ATOM 942 O O . ASP A 1 115 ? 18.740 19.270 18.284 1.00 69.06 115 ASP A O 1
ATOM 946 N N . ALA A 1 116 ? 19.295 21.254 17.417 1.00 70.75 116 ALA A N 1
ATOM 947 C CA . ALA A 1 116 ? 18.816 22.070 18.537 1.00 70.75 116 ALA A CA 1
ATOM 948 C C . ALA A 1 116 ? 17.278 22.069 18.636 1.00 70.75 116 ALA A C 1
ATOM 950 O O . ALA A 1 116 ? 16.732 21.887 19.717 1.00 70.75 116 ALA A O 1
ATOM 951 N N . ALA A 1 117 ? 16.557 22.147 17.514 1.00 60.50 117 ALA A N 1
ATOM 952 C CA . ALA A 1 117 ? 15.099 22.016 17.474 1.00 60.50 117 ALA A CA 1
ATOM 953 C C . ALA A 1 117 ? 14.618 20.599 17.845 1.00 60.50 117 ALA A C 1
ATOM 955 O O . ALA A 1 117 ? 13.506 20.437 18.339 1.00 60.50 117 ALA A O 1
ATOM 956 N N . LYS A 1 118 ? 15.450 19.565 17.646 1.00 55.47 118 LYS A N 1
ATOM 957 C CA . LYS A 1 118 ? 15.218 18.214 18.188 1.00 55.47 118 LYS A CA 1
ATOM 958 C C . LYS A 1 118 ? 15.568 18.102 19.669 1.00 55.47 118 LYS A C 1
ATOM 960 O O . LYS A 1 118 ? 14.931 17.314 20.351 1.00 55.47 118 LYS A O 1
ATOM 965 N N . ALA A 1 119 ? 16.538 18.866 20.170 1.00 50.72 119 ALA A N 1
ATOM 966 C CA . ALA A 1 119 ? 16.792 18.976 21.608 1.00 50.72 119 ALA A CA 1
ATOM 967 C C . ALA A 1 119 ? 15.657 19.729 22.334 1.00 50.72 119 ALA A C 1
ATOM 969 O O . ALA A 1 119 ? 15.434 19.500 23.515 1.00 50.72 119 ALA A O 1
ATOM 970 N N . VAL A 1 120 ? 14.889 20.550 21.604 1.00 47.00 120 VAL A N 1
ATOM 971 C CA . VAL A 1 120 ? 13.595 21.124 22.023 1.00 47.00 120 VAL A CA 1
ATOM 972 C C . VAL A 1 120 ? 12.418 20.253 21.545 1.00 47.00 120 VAL A C 1
ATOM 974 O O . VAL A 1 120 ? 11.278 20.703 21.477 1.00 47.00 120 VAL A O 1
ATOM 977 N N . SER A 1 121 ? 12.640 18.967 21.236 1.00 39.97 121 SER A N 1
ATOM 978 C CA . SER A 1 121 ? 11.552 18.018 21.444 1.00 39.97 121 SER A CA 1
ATOM 979 C C . SER A 1 121 ? 11.485 17.814 22.945 1.00 39.97 121 SER A C 1
ATOM 981 O O . SER A 1 121 ? 12.268 17.054 23.514 1.00 39.97 121 SER A O 1
ATOM 983 N N . THR A 1 122 ? 10.551 18.510 23.582 1.00 44.78 122 THR A N 1
ATOM 984 C CA . THR A 1 122 ? 9.870 17.957 24.740 1.00 44.78 122 THR A CA 1
ATOM 985 C C . THR A 1 122 ? 9.418 16.557 24.332 1.00 44.78 122 THR A C 1
ATOM 987 O O . THR A 1 122 ? 8.358 16.360 23.742 1.00 44.78 122 THR A O 1
ATOM 990 N N . PHE A 1 123 ? 10.253 15.559 24.631 1.00 37.38 123 PHE A N 1
ATOM 991 C CA . PHE A 1 123 ? 9.718 14.375 25.265 1.00 37.38 123 PHE A CA 1
ATOM 992 C C . PHE A 1 123 ? 8.926 14.950 26.428 1.00 37.38 123 PHE A C 1
ATOM 994 O O . PHE A 1 123 ? 9.485 15.404 27.422 1.00 37.38 123 PHE A O 1
ATOM 1001 N N . VAL A 1 124 ? 7.626 15.122 26.207 1.00 41.78 124 VAL A N 1
ATOM 1002 C CA . VAL A 1 124 ? 6.706 15.140 27.320 1.00 41.78 124 VAL A CA 1
ATOM 1003 C C . VAL A 1 124 ? 6.936 13.755 27.889 1.00 41.78 124 VAL A C 1
ATOM 1005 O O . VAL A 1 124 ? 6.505 12.768 27.293 1.00 41.78 124 VAL A O 1
ATOM 1008 N N . ASP A 1 125 ? 7.770 13.679 28.927 1.00 40.44 125 ASP A N 1
ATOM 1009 C CA . ASP A 1 125 ? 7.696 12.588 29.874 1.00 40.44 125 ASP A CA 1
ATOM 1010 C C . ASP A 1 125 ? 6.212 12.525 30.201 1.00 40.44 125 ASP A C 1
ATOM 1012 O O . ASP A 1 125 ? 5.657 13.443 30.813 1.00 40.44 125 ASP A O 1
ATOM 1016 N N . GLY A 1 126 ? 5.537 11.544 29.596 1.00 44.06 126 GLY A N 1
ATOM 1017 C CA . GLY A 1 126 ? 4.146 11.281 29.889 1.00 44.06 126 GLY A CA 1
ATOM 1018 C C . GLY A 1 126 ? 4.046 11.218 31.400 1.00 44.06 126 GLY A C 1
ATOM 1019 O O . GLY A 1 126 ? 4.941 10.664 32.046 1.00 44.06 126 GLY A O 1
ATOM 1020 N N . ASP A 1 127 ? 3.011 11.858 31.937 1.00 43.88 127 ASP A N 1
ATOM 1021 C CA . ASP A 1 127 ? 2.668 11.780 33.348 1.00 43.88 127 ASP A CA 1
ATOM 1022 C C . ASP A 1 127 ? 2.942 10.349 33.836 1.00 43.88 127 ASP A C 1
ATOM 1024 O O . ASP A 1 127 ? 2.495 9.383 33.212 1.00 43.88 127 ASP A O 1
ATOM 1028 N N . GLY A 1 128 ? 3.814 10.220 34.839 1.00 46.06 128 GLY A N 1
ATOM 1029 C CA . GLY A 1 128 ? 4.504 8.986 35.233 1.00 46.06 128 GLY A CA 1
ATOM 1030 C C . GLY A 1 128 ? 3.595 7.940 35.882 1.00 46.06 128 GLY A C 1
ATOM 1031 O O . GLY A 1 128 ? 3.987 7.291 36.851 1.00 46.06 128 GLY A O 1
ATOM 1032 N N . THR A 1 129 ? 2.372 7.798 35.384 1.00 48.66 129 THR A N 1
ATOM 1033 C CA . THR A 1 129 ? 1.300 6.960 35.910 1.00 48.66 129 THR A CA 1
ATOM 1034 C C . THR A 1 129 ? 1.021 5.729 35.042 1.00 48.66 129 THR A C 1
ATOM 1036 O O . THR A 1 129 ? 0.525 4.731 35.567 1.00 48.66 129 THR A O 1
ATOM 1039 N N . ASP A 1 130 ? 1.442 5.703 33.772 1.00 54.53 130 ASP A N 1
ATOM 1040 C CA . ASP A 1 130 ? 1.308 4.519 32.912 1.00 54.53 130 ASP A CA 1
ATOM 1041 C C . ASP A 1 130 ? 2.477 3.541 33.122 1.00 54.53 130 ASP A C 1
ATOM 1043 O O . ASP A 1 130 ? 3.463 3.503 32.381 1.00 54.53 130 ASP A O 1
ATOM 1047 N N . LYS A 1 131 ? 2.370 2.701 34.157 1.00 69.50 131 LYS A N 1
ATOM 1048 C CA . LYS A 1 131 ? 3.252 1.537 34.322 1.00 69.50 131 LYS A CA 1
ATOM 1049 C C . LYS A 1 131 ? 3.171 0.674 33.053 1.00 69.50 131 LYS A C 1
ATOM 1051 O O . LYS A 1 131 ? 2.112 0.134 32.738 1.00 69.50 131 LYS A O 1
ATOM 1056 N N . ILE A 1 132 ? 4.293 0.507 32.346 1.00 72.06 132 ILE A N 1
ATOM 1057 C CA . ILE A 1 132 ? 4.367 -0.390 31.184 1.00 72.06 132 ILE A CA 1
ATOM 1058 C C . ILE A 1 132 ? 4.099 -1.819 31.662 1.00 72.06 132 ILE A C 1
ATOM 1060 O O . ILE A 1 132 ? 4.885 -2.399 32.413 1.00 72.06 132 ILE A O 1
ATOM 1064 N N . GLU A 1 133 ? 2.975 -2.376 31.224 1.00 77.69 133 GLU A N 1
ATOM 1065 C CA . GLU A 1 133 ? 2.569 -3.738 31.542 1.00 77.69 133 GLU A CA 1
ATOM 1066 C C . GLU A 1 133 ? 3.469 -4.749 30.812 1.00 77.69 133 GLU A C 1
ATOM 1068 O O . GLU A 1 133 ? 3.654 -4.693 29.593 1.00 77.69 133 GLU A O 1
ATOM 1073 N N . SER A 1 134 ? 4.039 -5.705 31.546 1.00 83.31 134 SER A N 1
ATOM 1074 C CA . SER A 1 134 ? 4.766 -6.823 30.942 1.00 83.31 134 SER A CA 1
ATOM 1075 C C . SER A 1 134 ? 3.808 -7.801 30.252 1.00 83.31 134 SER A C 1
ATOM 1077 O O . SER A 1 134 ? 2.655 -7.950 30.648 1.00 83.31 134 SER A O 1
ATOM 1079 N N . TYR A 1 135 ? 4.292 -8.579 29.277 1.00 80.88 135 TYR A N 1
ATOM 1080 C CA . TYR A 1 135 ? 3.464 -9.597 28.605 1.00 80.88 135 TYR A CA 1
ATOM 1081 C C . TYR A 1 135 ? 2.776 -10.569 29.586 1.00 80.88 135 TYR A C 1
ATOM 1083 O O . TYR A 1 135 ? 1.628 -10.959 29.384 1.00 80.88 135 TYR A O 1
ATOM 1091 N N . ARG A 1 136 ? 3.459 -10.952 30.675 1.00 83.81 136 ARG A N 1
ATOM 1092 C CA . ARG A 1 136 ? 2.885 -11.843 31.696 1.00 83.81 136 ARG A CA 1
ATOM 1093 C C . ARG A 1 136 ? 1.791 -11.160 32.514 1.00 83.81 136 ARG A C 1
ATOM 1095 O O . ARG A 1 136 ? 0.821 -11.826 32.860 1.00 83.81 136 ARG A O 1
ATOM 1102 N N . GLU A 1 137 ? 1.947 -9.876 32.826 1.00 83.75 137 GLU A N 1
ATOM 1103 C CA . GLU A 1 137 ? 0.898 -9.086 33.479 1.00 83.75 137 GLU A CA 1
ATOM 1104 C C . GLU A 1 137 ? -0.308 -8.940 32.540 1.00 83.75 137 GLU A C 1
ATOM 1106 O O . GLU A 1 137 ? -1.407 -9.299 32.946 1.00 83.75 137 GLU A O 1
ATOM 1111 N N . ALA A 1 138 ? -0.094 -8.619 31.259 1.00 80.38 138 ALA A N 1
ATOM 1112 C CA . ALA A 1 138 ? -1.165 -8.504 30.265 1.00 80.38 138 ALA A CA 1
ATOM 1113 C C . ALA A 1 138 ? -1.944 -9.813 30.071 1.00 80.38 138 ALA A C 1
ATOM 1115 O O . ALA A 1 138 ? -3.165 -9.815 29.921 1.00 80.38 138 ALA A O 1
ATOM 1116 N N . MET A 1 139 ? -1.249 -10.956 30.083 1.00 80.62 139 MET A N 1
ATOM 1117 C CA . MET A 1 139 ? -1.896 -12.270 30.028 1.00 80.62 139 MET A CA 1
ATOM 1118 C C . MET A 1 139 ? -2.741 -12.538 31.278 1.00 80.62 139 MET A C 1
ATOM 1120 O O . MET A 1 139 ? -3.851 -13.050 31.160 1.00 80.62 139 MET A O 1
ATOM 1124 N N . ARG A 1 140 ? -2.233 -12.194 32.470 1.00 82.62 140 ARG A N 1
ATOM 1125 C CA . ARG A 1 140 ? -2.954 -12.373 33.744 1.00 82.62 140 ARG A CA 1
ATOM 1126 C C . ARG A 1 140 ? -4.166 -11.456 33.857 1.00 82.62 140 ARG A C 1
ATOM 1128 O O . ARG A 1 140 ? -5.212 -11.898 34.315 1.00 82.62 140 ARG A O 1
ATOM 1135 N N . ASN A 1 141 ? -4.024 -10.215 33.410 1.00 80.12 141 ASN A N 1
ATOM 1136 C CA . ASN A 1 141 ? -5.066 -9.197 33.452 1.00 80.12 141 ASN A CA 1
ATOM 1137 C C . ASN A 1 141 ? -6.084 -9.354 32.310 1.00 80.12 141 ASN A C 1
ATOM 1139 O O . ASN A 1 141 ? -7.084 -8.643 32.266 1.00 80.12 141 ASN A O 1
ATOM 1143 N N . GLY A 1 142 ? -5.857 -10.298 31.386 1.00 70.50 142 GLY A N 1
ATOM 1144 C CA . GLY A 1 142 ? -6.732 -10.526 30.237 1.00 70.50 142 GLY A CA 1
ATOM 1145 C C . GLY A 1 142 ? -6.683 -9.406 29.193 1.00 70.50 142 GLY A C 1
ATOM 1146 O O . GLY A 1 142 ? -7.529 -9.379 28.302 1.00 70.50 142 GLY A O 1
ATOM 1147 N N . THR A 1 143 ? -5.695 -8.512 29.279 1.00 67.31 143 THR A N 1
ATOM 1148 C CA . THR A 1 143 ? -5.456 -7.384 28.367 1.00 67.31 143 THR A CA 1
ATOM 1149 C C . THR A 1 143 ? -4.884 -7.825 27.019 1.00 67.31 143 THR A C 1
ATOM 1151 O O . THR A 1 143 ? -4.894 -7.056 26.057 1.00 67.31 143 THR A O 1
ATOM 1154 N N . VAL A 1 144 ? -4.381 -9.061 26.908 1.00 67.75 144 VAL A N 1
ATOM 1155 C CA . VAL A 1 144 ? -3.943 -9.611 25.617 1.00 67.75 144 VAL A CA 1
ATOM 1156 C C . VAL A 1 144 ? -5.152 -9.781 24.702 1.00 67.75 144 VAL A C 1
ATOM 1158 O O . VAL A 1 144 ? -6.023 -10.622 24.931 1.00 67.75 144 VAL A O 1
ATOM 1161 N N . GLY A 1 145 ? -5.191 -8.976 23.640 1.00 61.44 145 GLY A N 1
ATOM 1162 C CA . GLY A 1 145 ? -6.285 -8.974 22.678 1.00 61.44 145 GLY A CA 1
ATOM 1163 C C . GLY A 1 145 ? -6.494 -10.354 22.048 1.00 61.44 145 GLY A C 1
ATOM 1164 O O . GLY A 1 145 ? -5.635 -10.863 21.331 1.00 61.44 145 GLY A O 1
ATOM 1165 N N . LYS A 1 146 ? -7.669 -10.947 22.288 1.00 60.34 146 LYS A N 1
ATOM 1166 C CA . LYS A 1 146 ? -8.017 -12.318 21.864 1.00 60.34 146 LYS A CA 1
ATOM 1167 C C . LYS A 1 146 ? -8.094 -12.512 20.340 1.00 60.34 146 LYS A C 1
ATOM 1169 O O . LYS A 1 146 ? -8.064 -13.647 19.873 1.00 60.34 146 LYS A O 1
ATOM 1174 N N . ASN A 1 147 ? -8.196 -11.426 19.569 1.00 59.38 147 ASN A N 1
ATOM 1175 C CA . ASN A 1 147 ? -8.431 -11.454 18.118 1.00 59.38 147 ASN A CA 1
ATOM 1176 C C . ASN A 1 147 ? -7.309 -10.812 17.278 1.00 59.38 147 ASN A C 1
ATOM 1178 O O . ASN A 1 147 ? -7.382 -10.815 16.055 1.00 59.38 147 ASN A O 1
ATOM 1182 N N . VAL A 1 148 ? -6.242 -10.306 17.902 1.00 64.44 148 VAL A N 1
ATOM 1183 C CA . VAL A 1 148 ? -5.220 -9.512 17.200 1.00 64.44 148 VAL A CA 1
ATOM 1184 C C . VAL A 1 148 ? -4.421 -10.367 16.221 1.00 64.44 148 VAL A C 1
ATOM 1186 O O . VAL A 1 148 ? -3.944 -11.450 16.561 1.00 64.44 148 VAL A O 1
ATOM 1189 N N . GLY A 1 149 ? -4.231 -9.859 15.002 1.00 72.56 149 GLY A N 1
ATOM 1190 C CA . GLY A 1 149 ? -3.439 -10.526 13.974 1.00 72.56 149 GLY A CA 1
ATOM 1191 C C . GLY A 1 149 ? -4.181 -11.621 13.204 1.00 72.56 149 GLY A C 1
ATOM 1192 O O . GLY A 1 149 ? -3.543 -12.305 12.394 1.00 72.56 149 GLY A O 1
ATOM 1193 N N . LYS A 1 150 ? -5.498 -11.784 13.402 1.00 87.00 150 LYS A N 1
ATOM 1194 C CA . LYS A 1 150 ? -6.351 -12.596 12.519 1.00 87.00 150 LYS A CA 1
ATOM 1195 C C . LYS A 1 150 ? -6.341 -12.023 11.103 1.00 87.00 150 LYS A C 1
ATOM 1197 O O . LYS A 1 150 ? -6.231 -10.813 10.924 1.00 87.00 150 LYS A O 1
ATOM 1202 N N . ALA A 1 151 ? -6.400 -12.887 10.094 1.00 89.38 151 ALA A N 1
ATOM 1203 C CA . ALA A 1 151 ? -6.498 -12.434 8.711 1.00 89.38 151 ALA A CA 1
ATOM 1204 C C . ALA A 1 151 ? -7.868 -11.780 8.473 1.00 89.38 151 ALA A C 1
ATOM 1206 O O . ALA A 1 151 ? -8.886 -12.317 8.901 1.00 89.38 151 ALA A O 1
ATOM 1207 N N . LEU A 1 152 ? -7.882 -10.635 7.792 1.00 91.44 152 LEU A N 1
ATOM 1208 C CA . LEU A 1 152 ? -9.095 -9.924 7.396 1.00 91.44 152 LEU A CA 1
ATOM 1209 C C . LEU A 1 152 ? -9.407 -10.240 5.936 1.00 91.44 152 LEU A C 1
ATOM 1211 O O . LEU A 1 152 ? -9.160 -9.431 5.040 1.00 91.44 152 LEU A O 1
ATOM 1215 N N . GLY A 1 153 ? -9.863 -11.468 5.690 1.00 91.12 153 GLY A N 1
ATOM 1216 C CA . GLY A 1 153 ? -10.163 -11.953 4.346 1.00 91.12 153 GLY A CA 1
ATOM 1217 C C . GLY A 1 153 ? -8.931 -12.401 3.564 1.00 91.12 153 GLY A C 1
ATOM 1218 O O . GLY A 1 153 ? -8.874 -13.527 3.076 1.00 91.12 153 GLY A O 1
ATOM 1219 N N . PHE A 1 154 ? -7.907 -11.552 3.481 1.00 91.81 154 PHE A N 1
ATOM 1220 C CA . PHE A 1 154 ? -6.702 -11.816 2.693 1.00 91.81 154 PHE A CA 1
ATOM 1221 C C . PHE A 1 154 ? -5.488 -12.175 3.562 1.00 91.81 154 PHE A C 1
ATOM 1223 O O . PHE A 1 154 ? -5.330 -11.621 4.651 1.00 91.81 154 PHE A O 1
ATOM 1230 N N . PRO A 1 155 ? -4.549 -13.011 3.070 1.00 87.88 155 PRO A N 1
ATOM 1231 C CA . PRO A 1 155 ? -3.340 -13.388 3.815 1.00 87.88 155 PRO A CA 1
ATOM 1232 C C . PRO A 1 155 ? -2.462 -12.207 4.268 1.00 87.88 155 PRO A C 1
ATOM 1234 O O . PRO A 1 155 ? -1.711 -12.318 5.242 1.00 87.88 155 PRO A O 1
ATOM 1237 N N . TRP A 1 156 ? -2.534 -11.084 3.549 1.00 91.19 156 TRP A N 1
ATOM 1238 C CA . TRP A 1 156 ? -1.706 -9.897 3.767 1.00 91.19 156 TRP A CA 1
ATOM 1239 C C . TRP A 1 156 ? -2.360 -8.802 4.603 1.00 91.19 156 TRP A C 1
ATOM 1241 O O . TRP A 1 156 ? -1.644 -7.922 5.081 1.00 91.19 156 TRP A O 1
ATOM 1251 N N . VAL A 1 157 ? -3.676 -8.866 4.821 1.00 93.25 157 VAL A N 1
ATOM 1252 C CA . VAL A 1 157 ? -4.397 -7.921 5.680 1.00 93.25 157 VAL A CA 1
ATOM 1253 C C . VAL A 1 157 ? -4.679 -8.619 6.999 1.00 93.25 157 VAL A C 1
ATOM 1255 O O . VAL A 1 157 ? -5.331 -9.660 7.030 1.00 93.25 157 VAL A O 1
ATOM 1258 N N . ARG A 1 158 ? -4.158 -8.075 8.097 1.00 92.31 158 ARG A N 1
ATOM 1259 C CA . ARG A 1 158 ? -4.350 -8.644 9.432 1.00 92.31 158 ARG A CA 1
ATOM 1260 C C . ARG A 1 158 ? -4.892 -7.603 10.381 1.00 92.31 158 ARG A C 1
ATOM 1262 O O . ARG A 1 158 ? -4.471 -6.454 10.350 1.00 92.31 158 ARG A O 1
ATOM 1269 N N . GLU A 1 159 ? -5.791 -8.038 11.241 1.00 91.25 159 GLU A N 1
ATOM 1270 C CA . GLU A 1 159 ? -6.465 -7.185 12.198 1.00 91.25 159 GLU A CA 1
ATOM 1271 C C . GLU A 1 159 ? -5.452 -6.501 13.138 1.00 91.25 159 GLU A C 1
ATOM 1273 O O . GLU A 1 159 ? -4.637 -7.164 13.790 1.00 91.25 159 GLU A O 1
ATOM 1278 N N . GLY A 1 160 ? -5.481 -5.165 13.166 1.00 90.88 160 GLY A N 1
ATOM 1279 C CA . GLY A 1 160 ? -4.575 -4.314 13.943 1.00 90.88 160 GLY A CA 1
ATOM 1280 C C . GLY A 1 160 ? -3.170 -4.147 13.357 1.00 90.88 160 GLY A C 1
ATOM 1281 O O . GLY A 1 160 ? -2.312 -3.559 14.011 1.00 90.88 160 GLY A O 1
ATOM 1282 N N . PHE A 1 161 ? -2.894 -4.681 12.162 1.00 93.38 161 PHE A N 1
ATOM 1283 C CA . PHE A 1 161 ? -1.600 -4.510 11.500 1.00 93.38 161 PHE A CA 1
ATOM 1284 C C . PHE A 1 161 ? -1.651 -3.350 10.509 1.00 93.38 161 PHE A C 1
ATOM 1286 O O . PHE A 1 161 ? -2.547 -3.279 9.673 1.00 93.38 161 PHE A O 1
ATOM 1293 N N . ASP A 1 162 ? -0.624 -2.503 10.531 1.00 95.06 162 ASP A N 1
ATOM 1294 C CA . ASP A 1 162 ? -0.401 -1.528 9.466 1.00 95.06 162 ASP A CA 1
ATOM 1295 C C . ASP A 1 162 ? 0.036 -2.264 8.193 1.00 95.06 162 ASP A C 1
ATOM 1297 O O . ASP A 1 162 ? 1.030 -3.007 8.201 1.00 95.06 162 ASP A O 1
ATOM 1301 N N . THR A 1 163 ? -0.714 -2.068 7.108 1.00 96.75 163 THR A N 1
ATOM 1302 C CA . THR A 1 163 ? -0.477 -2.700 5.808 1.00 96.75 163 THR A CA 1
ATOM 1303 C C . THR A 1 163 ? -0.193 -1.649 4.739 1.00 96.75 163 THR A C 1
ATOM 1305 O O . THR A 1 163 ? -0.964 -0.719 4.541 1.00 96.75 163 THR A O 1
ATOM 1308 N N . GLY A 1 164 ? 0.913 -1.796 4.017 1.00 97.00 164 GLY A N 1
ATOM 1309 C CA . GLY A 1 164 ? 1.284 -0.935 2.898 1.00 97.00 164 GLY A CA 1
ATOM 1310 C C . GLY A 1 164 ? 1.094 -1.645 1.563 1.00 97.00 164 GLY A C 1
ATOM 1311 O O . GLY A 1 164 ? 1.455 -2.812 1.440 1.00 97.00 164 GLY A O 1
ATOM 1312 N N . LEU A 1 165 ? 0.590 -0.941 0.554 1.00 97.25 165 LEU A N 1
ATOM 1313 C CA . LEU A 1 165 ? 0.547 -1.392 -0.837 1.00 97.25 165 LEU A CA 1
ATOM 1314 C C . LEU A 1 165 ? 1.338 -0.430 -1.707 1.00 97.25 165 LEU A C 1
ATOM 1316 O O . LEU A 1 165 ? 1.085 0.764 -1.665 1.00 97.25 165 LEU A O 1
ATOM 1320 N N . VAL A 1 166 ? 2.256 -0.925 -2.532 1.00 96.56 166 VAL A N 1
ATOM 1321 C CA . VAL A 1 166 ? 2.965 -0.092 -3.513 1.00 96.56 166 VAL A CA 1
ATOM 1322 C C . VAL A 1 166 ? 2.860 -0.649 -4.920 1.00 96.56 166 VAL A C 1
ATOM 1324 O O . VAL A 1 166 ? 2.934 -1.852 -5.144 1.00 96.56 166 VAL A O 1
ATOM 1327 N N . GLY A 1 167 ? 2.768 0.241 -5.896 1.00 95.25 167 GLY A N 1
ATOM 1328 C CA . GLY A 1 167 ? 2.951 -0.116 -7.295 1.00 95.25 167 GLY A CA 1
ATOM 1329 C C . GLY A 1 167 ? 3.200 1.113 -8.164 1.00 95.25 167 GLY A C 1
ATOM 1330 O O . GLY A 1 167 ? 3.036 2.248 -7.693 1.00 95.25 167 GLY A O 1
ATOM 1331 N N . PRO A 1 168 ? 3.607 0.918 -9.424 1.00 92.94 168 PRO A N 1
ATOM 1332 C CA . PRO A 1 168 ? 3.721 2.007 -10.387 1.00 92.94 168 PRO A CA 1
ATOM 1333 C C . PRO A 1 168 ? 2.355 2.654 -10.674 1.00 92.94 168 PRO A C 1
ATOM 1335 O O . PRO A 1 168 ? 1.298 2.179 -10.248 1.00 92.94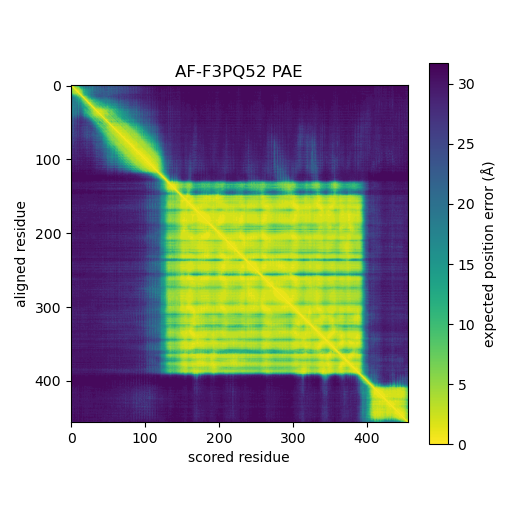 168 PRO A O 1
ATOM 1338 N N . THR A 1 169 ? 2.356 3.800 -11.349 1.00 87.56 169 THR A N 1
ATOM 1339 C CA . THR A 1 169 ? 1.134 4.343 -11.971 1.00 87.56 169 THR A CA 1
ATOM 1340 C C . THR A 1 169 ? 0.607 3.360 -13.013 1.00 87.56 169 THR A C 1
ATOM 1342 O O . THR A 1 169 ? 1.384 2.563 -13.512 1.00 87.56 169 THR A O 1
ATOM 1345 N N . ASP A 1 170 ? -0.692 3.393 -13.304 1.00 85.12 170 ASP A N 1
ATOM 1346 C CA . ASP A 1 170 ? -1.312 2.593 -14.377 1.00 85.12 170 ASP A CA 1
ATOM 1347 C C . ASP A 1 170 ? -1.222 1.051 -14.257 1.00 85.12 170 ASP A C 1
ATOM 1349 O O . ASP A 1 170 ? -1.542 0.296 -15.171 1.00 85.12 170 ASP A O 1
ATOM 1353 N N . CYS A 1 171 ? -0.871 0.514 -13.084 1.00 90.12 171 CYS A N 1
ATOM 1354 C CA . CYS A 1 171 ? -0.969 -0.931 -12.854 1.00 90.12 171 CYS A CA 1
ATOM 1355 C C . CYS A 1 171 ? -2.331 -1.390 -12.307 1.00 90.12 171 CYS A C 1
ATOM 1357 O O . CYS A 1 171 ? -2.451 -2.556 -11.957 1.00 90.12 171 CYS A O 1
ATOM 1359 N N . GLY A 1 172 ? -3.356 -0.534 -12.235 1.00 90.69 172 GLY A N 1
ATOM 1360 C CA . GLY A 1 172 ? -4.680 -0.911 -11.706 1.00 90.69 172 GLY A CA 1
ATOM 1361 C C . GLY A 1 172 ? -4.760 -0.985 -10.172 1.00 90.69 172 GLY A C 1
ATOM 1362 O O . GLY A 1 172 ? -5.602 -1.694 -9.626 1.00 90.69 1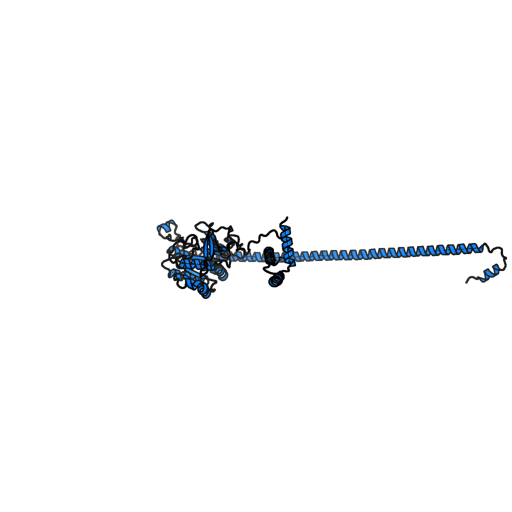72 GLY A O 1
ATOM 1363 N N . LYS A 1 173 ? -3.874 -0.273 -9.452 1.00 93.00 173 LYS A N 1
ATOM 1364 C CA . LYS A 1 173 ? -3.854 -0.258 -7.970 1.00 93.00 173 LYS A CA 1
ATOM 1365 C C . LYS A 1 173 ? -5.197 0.133 -7.371 1.00 93.00 173 LYS A C 1
ATOM 1367 O O . LYS A 1 173 ? -5.633 -0.517 -6.435 1.00 93.00 173 LYS A O 1
ATOM 1372 N N . THR A 1 174 ? -5.826 1.180 -7.896 1.00 92.44 174 THR A N 1
ATOM 1373 C CA . THR A 1 174 ? -7.093 1.694 -7.370 1.00 92.44 174 THR A CA 1
ATOM 1374 C C . THR A 1 174 ? -8.206 0.660 -7.525 1.00 92.44 174 THR A C 1
ATOM 1376 O O . THR A 1 174 ? -8.884 0.374 -6.546 1.00 92.44 174 THR A O 1
ATOM 1379 N N . SER A 1 175 ? -8.311 -0.017 -8.674 1.00 93.31 175 SER A N 1
ATOM 1380 C CA . SER A 1 175 ? -9.258 -1.128 -8.864 1.00 93.31 175 SER A CA 1
ATOM 1381 C C . SER A 1 175 ? -8.976 -2.290 -7.903 1.00 93.31 175 SER A C 1
ATOM 1383 O O . SER A 1 175 ? -9.889 -2.815 -7.266 1.00 93.31 175 SER A O 1
ATOM 1385 N N . PHE A 1 176 ? -7.699 -2.642 -7.699 1.00 95.81 176 PHE A N 1
ATOM 1386 C CA . PHE A 1 176 ? -7.308 -3.641 -6.699 1.00 95.81 176 PHE A CA 1
ATOM 1387 C C . PHE A 1 176 ? -7.710 -3.217 -5.275 1.00 95.81 176 PHE A C 1
ATOM 1389 O O . PHE A 1 176 ? -8.275 -4.018 -4.530 1.00 95.81 176 PHE A O 1
ATOM 1396 N N . VAL A 1 177 ? -7.469 -1.962 -4.889 1.00 96.31 177 VAL A N 1
ATOM 1397 C CA . VAL A 1 177 ? -7.845 -1.407 -3.577 1.00 96.31 177 VAL A CA 1
ATOM 1398 C C . VAL A 1 177 ? -9.360 -1.429 -3.396 1.00 96.31 177 VAL A C 1
ATOM 1400 O O . VAL A 1 177 ? -9.827 -1.956 -2.389 1.00 96.31 177 VAL A O 1
ATOM 1403 N N . MET A 1 178 ? -10.125 -0.956 -4.381 1.00 95.50 178 MET A N 1
ATOM 1404 C CA . MET A 1 178 ? -11.590 -0.982 -4.361 1.00 95.50 178 MET A CA 1
ATOM 1405 C C . MET A 1 178 ? -12.129 -2.403 -4.189 1.00 95.50 178 MET A C 1
ATOM 1407 O O . MET A 1 178 ? -13.024 -2.631 -3.377 1.00 95.50 178 MET A O 1
ATOM 1411 N N . GLN A 1 179 ? -11.541 -3.389 -4.867 1.00 95.25 179 GLN A N 1
ATOM 1412 C CA . GLN A 1 179 ? -11.935 -4.786 -4.699 1.00 95.25 179 GLN A CA 1
ATOM 1413 C C . GLN A 1 179 ? -11.638 -5.325 -3.290 1.00 95.25 179 GLN A C 1
ATOM 1415 O O . GLN A 1 179 ? -12.464 -6.051 -2.736 1.00 95.25 179 GLN A O 1
ATOM 1420 N N . ASN A 1 180 ? -10.498 -4.960 -2.685 1.00 96.38 180 ASN A N 1
ATOM 1421 C CA . ASN A 1 180 ? -10.191 -5.329 -1.296 1.00 96.38 180 ASN A CA 1
ATOM 1422 C C . ASN A 1 180 ? -11.196 -4.686 -0.326 1.00 96.38 180 ASN A C 1
ATOM 1424 O O . ASN A 1 180 ? -11.742 -5.372 0.537 1.00 96.38 180 ASN A O 1
ATOM 1428 N N . VAL A 1 181 ? -11.463 -3.389 -0.499 1.00 96.75 181 VAL A N 1
ATOM 1429 C CA . VAL A 1 181 ? -12.410 -2.597 0.297 1.00 96.75 181 VAL A CA 1
ATOM 1430 C C . VAL A 1 181 ? -13.808 -3.220 0.265 1.00 96.75 181 VAL A C 1
ATOM 1432 O O . VAL A 1 181 ? -14.384 -3.493 1.316 1.00 96.75 181 VAL A O 1
ATOM 1435 N N . ILE A 1 182 ? -14.322 -3.525 -0.931 1.00 96.19 182 ILE A N 1
ATOM 1436 C CA . ILE A 1 182 ? -15.638 -4.148 -1.120 1.00 96.19 182 ILE A CA 1
ATOM 1437 C C . ILE A 1 182 ? -15.688 -5.531 -0.467 1.00 96.19 182 ILE A C 1
ATOM 1439 O O . ILE A 1 182 ? -16.655 -5.845 0.224 1.00 96.19 182 ILE A O 1
ATOM 1443 N N . ALA A 1 183 ? -14.660 -6.362 -0.667 1.00 95.94 183 ALA A N 1
ATOM 1444 C CA . ALA A 1 183 ? -14.643 -7.721 -0.133 1.00 95.94 183 ALA A CA 1
ATOM 1445 C C . ALA A 1 183 ? -14.636 -7.745 1.404 1.00 95.94 183 ALA A C 1
ATOM 1447 O O . ALA A 1 183 ? -15.368 -8.524 2.014 1.00 95.94 183 ALA A O 1
ATOM 1448 N N . ILE A 1 184 ? -13.848 -6.867 2.032 1.00 96.56 184 ILE A N 1
ATOM 1449 C CA . ILE A 1 184 ? -13.773 -6.746 3.494 1.00 96.56 184 ILE A CA 1
ATOM 1450 C C . ILE A 1 184 ? -15.087 -6.195 4.061 1.00 96.56 184 ILE A C 1
ATOM 1452 O O . ILE A 1 184 ? -15.629 -6.766 5.008 1.00 96.56 184 ILE A O 1
ATOM 1456 N N . ALA A 1 185 ? -15.647 -5.150 3.447 1.00 96.56 185 ALA A N 1
ATOM 1457 C CA . ALA A 1 185 ? -16.922 -4.577 3.875 1.00 96.56 185 ALA A CA 1
ATOM 1458 C C . ALA A 1 185 ? -18.086 -5.573 3.748 1.00 96.56 185 ALA A C 1
ATOM 1460 O O . ALA A 1 185 ? -18.955 -5.625 4.615 1.00 96.56 185 ALA A O 1
ATOM 1461 N N . LYS A 1 186 ? -18.081 -6.421 2.713 1.00 95.31 186 LYS A N 1
ATOM 1462 C CA . LYS A 1 186 ? -19.054 -7.514 2.553 1.00 95.31 186 LYS A CA 1
ATOM 1463 C C . LYS A 1 186 ? -18.801 -8.708 3.480 1.00 95.31 186 LYS A C 1
ATOM 1465 O O . LYS A 1 186 ? -19.705 -9.515 3.667 1.00 95.31 186 LYS A O 1
ATOM 1470 N N . GLY A 1 187 ? -17.582 -8.878 3.993 1.00 94.38 187 GLY A N 1
ATOM 1471 C CA . GLY A 1 187 ? -17.152 -10.113 4.659 1.00 94.38 187 GLY A CA 1
ATOM 1472 C C . GLY A 1 187 ? -16.999 -11.307 3.703 1.00 94.38 187 GLY A C 1
ATOM 1473 O O . GLY A 1 187 ? -16.882 -12.453 4.131 1.00 94.38 187 GLY A O 1
ATOM 1474 N N . LYS A 1 188 ? -17.000 -11.065 2.388 1.00 94.00 188 LYS A N 1
ATOM 1475 C CA . LYS A 1 188 ? -16.933 -12.103 1.354 1.00 94.00 188 LYS A CA 1
ATOM 1476 C C . LYS A 1 188 ? -16.215 -11.579 0.118 1.00 94.00 188 LYS A C 1
ATOM 1478 O O . LYS A 1 188 ? -16.464 -10.466 -0.337 1.00 94.00 188 LYS A O 1
ATOM 1483 N N . CYS A 1 189 ? -15.388 -12.429 -0.480 1.00 91.38 189 CYS A N 1
ATOM 1484 C CA . CYS A 1 189 ? -14.729 -12.164 -1.751 1.00 91.38 189 CYS A CA 1
ATOM 1485 C C . CYS A 1 189 ? -15.402 -12.962 -2.878 1.00 91.38 189 CYS A C 1
ATOM 1487 O O . CYS A 1 189 ? -15.176 -14.163 -3.012 1.00 91.38 189 CYS A O 1
ATOM 1489 N N . ASP A 1 190 ? -16.247 -12.299 -3.675 1.00 87.12 190 ASP A N 1
ATOM 1490 C CA . ASP A 1 190 ? -16.965 -12.937 -4.792 1.00 87.12 190 ASP A CA 1
ATOM 1491 C C . ASP A 1 190 ? -16.003 -13.412 -5.899 1.00 87.12 190 ASP A C 1
ATOM 1493 O O . ASP A 1 190 ? -16.210 -14.464 -6.503 1.00 87.12 190 ASP A O 1
ATOM 1497 N N . ILE A 1 191 ? -14.910 -12.672 -6.112 1.00 88.50 191 ILE A N 1
ATOM 1498 C CA . ILE A 1 191 ? -13.844 -13.000 -7.063 1.00 88.50 191 ILE A CA 1
ATOM 1499 C C . ILE A 1 191 ? -12.535 -13.126 -6.301 1.00 88.50 191 ILE A C 1
ATOM 1501 O O . ILE A 1 191 ? -11.982 -12.129 -5.839 1.00 88.50 191 ILE A O 1
ATOM 1505 N N . LYS A 1 192 ? -12.032 -14.357 -6.186 1.00 87.06 192 LYS A N 1
ATOM 1506 C CA . LYS A 1 192 ? -10.833 -14.670 -5.401 1.00 87.06 192 LYS A CA 1
ATOM 1507 C C . LYS A 1 192 ? -9.628 -13.852 -5.872 1.00 87.06 192 LYS A C 1
ATOM 1509 O O . LYS A 1 192 ? -9.181 -14.030 -6.998 1.00 87.06 192 LYS A O 1
ATOM 1514 N N . LEU A 1 193 ? -9.057 -13.033 -4.988 1.00 90.44 193 LEU A N 1
ATOM 1515 C CA . LEU A 1 193 ? -7.780 -12.323 -5.199 1.00 90.44 193 LEU A CA 1
ATOM 1516 C C . LEU A 1 193 ? -6.554 -13.094 -4.698 1.00 90.44 193 LEU A C 1
ATOM 1518 O O . LEU A 1 193 ? -5.418 -12.686 -4.917 1.00 90.44 193 LEU A O 1
ATOM 1522 N N . ALA A 1 194 ? -6.778 -14.186 -3.982 1.00 88.25 194 ALA A N 1
ATOM 1523 C CA . ALA A 1 194 ? -5.755 -14.963 -3.308 1.00 88.25 194 ALA A CA 1
ATOM 1524 C C . ALA A 1 194 ? -6.085 -16.456 -3.435 1.00 88.25 194 ALA A C 1
ATOM 1526 O O . ALA A 1 194 ? -7.249 -16.802 -3.669 1.00 88.25 194 ALA A O 1
ATOM 1527 N N . PRO A 1 195 ? -5.094 -17.347 -3.244 1.00 83.81 195 PRO A N 1
ATOM 1528 C CA . PRO A 1 195 ? -5.359 -18.784 -3.172 1.00 83.81 195 PRO A CA 1
ATOM 1529 C C . PRO A 1 195 ? -6.321 -19.124 -2.025 1.00 83.81 195 PRO A C 1
ATOM 1531 O O . PRO A 1 195 ? -7.128 -20.045 -2.140 1.00 83.81 195 PRO A O 1
ATOM 1534 N N . GLU A 1 196 ? -6.265 -18.342 -0.947 1.00 85.00 196 GLU A N 1
ATOM 1535 C CA . GLU A 1 196 ? -7.068 -18.514 0.257 1.00 85.00 196 GLU A CA 1
ATOM 1536 C C . GLU A 1 196 ? -7.845 -17.232 0.565 1.00 85.00 196 GLU A C 1
ATOM 1538 O O . GLU A 1 196 ? -7.295 -16.130 0.505 1.00 85.00 196 GLU A O 1
ATOM 1543 N N . TRP A 1 197 ? -9.119 -17.402 0.917 1.00 91.94 197 TRP A N 1
ATOM 1544 C CA . TRP A 1 197 ? -9.940 -16.391 1.572 1.00 91.94 197 TRP A CA 1
ATOM 1545 C C . TRP A 1 197 ? -10.216 -16.869 2.994 1.00 91.94 197 TRP A C 1
ATOM 1547 O O . TRP A 1 197 ? -10.622 -18.015 3.185 1.00 91.94 197 TRP A O 1
ATOM 1557 N N . TYR A 1 198 ? -9.981 -16.006 3.976 1.00 90.62 198 TYR A N 1
ATOM 1558 C CA . TYR A 1 198 ? -10.299 -16.278 5.371 1.00 90.62 198 TYR A CA 1
ATOM 1559 C C . TYR A 1 198 ? -11.678 -15.719 5.681 1.00 90.62 198 TYR A C 1
ATOM 1561 O O . TYR A 1 198 ? -11.899 -14.518 5.536 1.00 90.62 198 TYR A O 1
ATOM 1569 N N . ASP A 1 199 ? -12.592 -16.580 6.116 1.00 89.69 199 ASP A N 1
ATOM 1570 C CA . ASP A 1 199 ? -13.947 -16.156 6.447 1.00 89.69 199 ASP A CA 1
ATOM 1571 C C . ASP A 1 199 ? -13.931 -15.106 7.556 1.00 89.69 199 ASP A C 1
ATOM 1573 O O . ASP A 1 199 ? -13.349 -15.295 8.630 1.00 89.69 199 ASP A O 1
ATOM 1577 N N . ILE A 1 200 ? -14.585 -13.985 7.272 1.00 92.06 200 ILE A N 1
ATOM 1578 C CA . ILE A 1 200 ? -14.715 -12.854 8.177 1.00 92.06 200 ILE A CA 1
ATOM 1579 C C . ILE A 1 200 ? -16.154 -12.347 8.158 1.00 92.06 200 ILE A C 1
ATOM 1581 O O . ILE A 1 200 ? -16.828 -12.443 7.132 1.00 92.06 200 ILE A O 1
ATOM 1585 N N . PRO A 1 201 ? -16.652 -11.786 9.268 1.00 91.62 201 PRO A N 1
ATOM 1586 C CA . PRO A 1 201 ? -17.899 -11.043 9.222 1.00 91.62 201 PRO A CA 1
ATOM 1587 C C . PRO A 1 201 ? -17.737 -9.779 8.355 1.00 91.62 201 PRO A C 1
ATOM 1589 O O . PRO A 1 201 ? -16.613 -9.290 8.178 1.00 91.62 201 PRO A O 1
ATOM 1592 N N . PRO A 1 202 ? -18.847 -9.204 7.857 1.00 94.06 202 PRO A N 1
ATOM 1593 C CA . PRO A 1 202 ? -18.850 -7.848 7.321 1.00 94.06 202 PRO A CA 1
ATOM 1594 C C . PRO A 1 202 ? -18.146 -6.900 8.294 1.00 94.06 202 PRO A C 1
ATOM 1596 O O . PRO A 1 202 ? -18.509 -6.830 9.469 1.00 94.06 202 PRO A O 1
ATOM 1599 N N . THR A 1 203 ? -17.099 -6.231 7.822 1.00 94.81 203 THR A N 1
ATOM 1600 C CA . THR A 1 203 ? -16.221 -5.417 8.670 1.00 94.81 203 THR A CA 1
ATOM 1601 C C . THR A 1 203 ? -16.326 -3.955 8.249 1.00 94.81 203 THR A C 1
ATOM 1603 O O . THR A 1 203 ? -16.216 -3.691 7.057 1.00 94.81 203 THR A O 1
ATOM 1606 N N . PRO A 1 204 ? -16.498 -2.995 9.173 1.00 96.94 204 PRO A N 1
ATOM 1607 C CA . PRO A 1 204 ? -16.493 -1.576 8.835 1.00 96.94 204 PRO A CA 1
ATOM 1608 C C . PRO A 1 204 ? -15.206 -1.144 8.118 1.00 96.94 204 PRO A C 1
ATOM 1610 O O . PRO A 1 204 ? -14.096 -1.413 8.590 1.00 96.94 204 PRO A O 1
ATOM 1613 N N . VAL A 1 205 ? -15.355 -0.454 6.988 1.00 97.94 205 VAL A N 1
ATOM 1614 C CA . VAL A 1 205 ? -14.261 0.057 6.163 1.00 97.94 205 VAL A CA 1
ATOM 1615 C C . VAL A 1 205 ? -14.448 1.546 5.900 1.00 97.94 205 VAL A C 1
ATOM 1617 O O . VAL A 1 205 ? -15.475 1.968 5.375 1.00 97.94 205 VAL A O 1
ATOM 1620 N N . LEU A 1 206 ? -13.415 2.327 6.209 1.00 98.19 206 LEU A N 1
ATOM 1621 C CA . LEU A 1 206 ? -13.293 3.723 5.800 1.00 98.19 206 LEU A CA 1
ATOM 1622 C C . LEU A 1 206 ? -12.298 3.803 4.645 1.00 98.19 206 LEU A C 1
ATOM 1624 O O . LEU A 1 206 ? -11.149 3.386 4.798 1.00 98.19 206 LEU A O 1
ATOM 1628 N N . LEU A 1 207 ? -12.708 4.345 3.502 1.00 98.31 207 LEU A N 1
ATOM 1629 C CA . LEU A 1 207 ? -11.830 4.599 2.363 1.00 98.31 207 LEU A CA 1
ATOM 1630 C C . LEU A 1 207 ? -11.651 6.102 2.160 1.00 98.31 207 LEU A C 1
ATOM 1632 O O . LEU A 1 207 ? -12.600 6.811 1.850 1.00 98.31 207 LEU A O 1
ATOM 1636 N N . PHE A 1 208 ? -10.413 6.573 2.257 1.00 98.06 208 PHE A N 1
ATOM 1637 C CA . PHE A 1 208 ? -10.018 7.924 1.877 1.00 98.06 208 PHE A CA 1
ATOM 1638 C C . PHE A 1 208 ? -9.361 7.888 0.494 1.00 98.06 208 PHE A C 1
ATOM 1640 O O . PHE A 1 208 ? -8.201 7.493 0.374 1.00 98.06 208 PHE A O 1
ATOM 1647 N N . SER A 1 209 ? -10.092 8.295 -0.547 1.00 95.75 209 SER A N 1
ATOM 1648 C CA . SER A 1 209 ? -9.595 8.367 -1.927 1.00 95.75 209 SER A CA 1
ATOM 1649 C C . SER A 1 209 ? -9.166 9.792 -2.277 1.00 95.75 209 SER A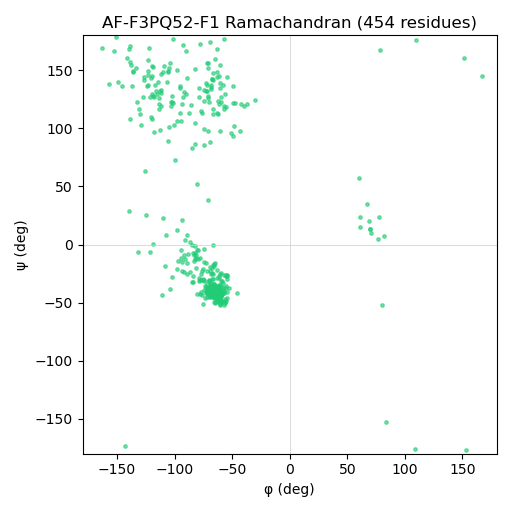 C 1
ATOM 1651 O O . SER A 1 209 ? -9.989 10.686 -2.468 1.00 95.75 209 SER A O 1
ATOM 1653 N N . LEU A 1 210 ? -7.851 10.029 -2.347 1.00 92.81 210 LEU A N 1
ATOM 1654 C CA . LEU A 1 210 ? -7.282 11.366 -2.577 1.00 92.81 210 LEU A CA 1
ATOM 1655 C C . LEU A 1 210 ? -7.234 11.789 -4.056 1.00 92.81 210 LEU A C 1
ATOM 1657 O O . LEU A 1 210 ? -6.818 12.916 -4.373 1.00 92.81 210 LEU A O 1
ATOM 1661 N N . GLU A 1 211 ? -7.554 10.883 -4.977 1.00 87.31 211 GLU A N 1
ATOM 1662 C CA . GLU A 1 211 ? -7.491 11.132 -6.422 1.00 87.31 211 GLU A CA 1
ATOM 1663 C C . GLU A 1 211 ? -8.860 11.183 -7.068 1.00 87.31 211 GLU A C 1
ATOM 1665 O O . GLU A 1 211 ? -9.103 12.097 -7.851 1.00 87.31 211 GLU A O 1
ATOM 1670 N N . GLN A 1 212 ? -9.736 10.252 -6.703 1.00 91.31 212 GLN A N 1
ATOM 1671 C CA . GLN A 1 212 ? -11.020 10.093 -7.362 1.00 91.31 212 GLN A CA 1
ATOM 1672 C C . GLN A 1 212 ? -12.052 11.078 -6.812 1.00 91.31 212 GLN A C 1
ATOM 1674 O O . GLN A 1 212 ? -11.990 11.478 -5.643 1.00 91.31 212 GLN A O 1
ATOM 1679 N N . SER A 1 213 ? -13.011 11.463 -7.652 1.00 93.31 213 SER A N 1
ATOM 1680 C CA . SER A 1 213 ? -14.208 12.188 -7.213 1.00 93.31 213 SER A CA 1
ATOM 1681 C C . SER A 1 213 ? -15.340 11.222 -6.850 1.00 93.31 213 SER A C 1
ATOM 1683 O O . SER A 1 213 ? -15.295 10.035 -7.181 1.00 93.31 213 SER A O 1
ATOM 1685 N N . TYR A 1 214 ? -16.380 11.720 -6.178 1.00 94.50 214 TYR A N 1
ATOM 1686 C CA . TYR A 1 214 ? -17.570 10.910 -5.905 1.00 94.50 214 TYR A CA 1
ATOM 1687 C C . TYR A 1 214 ? -18.281 10.488 -7.194 1.00 94.50 214 TYR A C 1
ATOM 1689 O O . TYR A 1 214 ? -18.757 9.360 -7.283 1.00 94.50 214 TYR A O 1
ATOM 1697 N N . GLU A 1 215 ? -18.320 11.362 -8.203 1.00 93.81 215 GLU A N 1
ATOM 1698 C CA . GLU A 1 215 ? -18.912 11.065 -9.509 1.00 93.81 215 GLU A CA 1
ATOM 1699 C C . GLU A 1 215 ? -18.151 9.944 -10.215 1.00 93.81 215 GLU A C 1
ATOM 1701 O O . GLU A 1 215 ? -18.773 9.023 -10.741 1.00 93.81 215 GLU A O 1
ATOM 1706 N N . GLU A 1 216 ? -16.816 9.982 -10.184 1.00 93.19 216 GLU A N 1
ATOM 1707 C CA . GLU A 1 216 ? -15.971 8.921 -10.735 1.00 93.19 216 GLU A CA 1
ATOM 1708 C C . GLU A 1 216 ? -16.243 7.586 -10.031 1.00 93.19 216 GLU A C 1
ATOM 1710 O O . GLU A 1 216 ? -16.544 6.584 -10.678 1.00 93.19 216 GLU A O 1
ATOM 1715 N N . ILE A 1 217 ? -16.213 7.579 -8.695 1.00 93.75 217 ILE A N 1
ATOM 1716 C CA . ILE A 1 217 ? -16.445 6.368 -7.900 1.00 93.75 217 ILE A CA 1
ATOM 1717 C C . ILE A 1 217 ? -17.846 5.802 -8.155 1.00 93.75 217 ILE A C 1
ATOM 1719 O O . ILE A 1 217 ? -17.987 4.598 -8.362 1.00 93.75 217 ILE A O 1
ATOM 1723 N N . ASN A 1 218 ? -18.880 6.645 -8.180 1.00 93.88 218 ASN A N 1
ATOM 1724 C CA . ASN A 1 218 ? -20.244 6.200 -8.452 1.00 93.88 218 ASN A CA 1
ATOM 1725 C C . ASN A 1 218 ? -20.397 5.669 -9.886 1.00 93.88 218 ASN A C 1
ATOM 1727 O O . ASN A 1 218 ? -21.098 4.684 -10.092 1.00 93.88 218 ASN A O 1
ATOM 1731 N N . THR A 1 219 ? -19.711 6.273 -10.861 1.00 92.69 219 THR A N 1
ATOM 1732 C CA . THR A 1 219 ? -19.738 5.822 -12.261 1.00 92.69 219 THR A CA 1
ATOM 1733 C C . THR A 1 219 ? -19.160 4.416 -12.411 1.00 92.69 219 THR A C 1
ATOM 1735 O O . THR A 1 219 ? -19.765 3.584 -13.080 1.00 92.69 219 THR A O 1
ATOM 1738 N N . TYR A 1 220 ? -18.017 4.135 -11.779 1.00 90.81 220 TYR A N 1
ATOM 1739 C CA . TYR A 1 220 ? -17.322 2.854 -11.953 1.00 90.81 220 TYR A CA 1
ATOM 1740 C C . TYR A 1 220 ? -17.704 1.775 -10.938 1.00 90.81 220 TYR A C 1
ATOM 1742 O O . TYR A 1 220 ? -17.513 0.600 -11.222 1.00 90.81 220 TYR A O 1
ATOM 1750 N N . TYR A 1 221 ? -18.202 2.137 -9.753 1.00 93.56 221 TYR A N 1
ATOM 1751 C CA . TYR A 1 221 ? -18.430 1.183 -8.658 1.00 93.56 221 TYR A CA 1
ATOM 1752 C C . TYR A 1 221 ? -19.816 1.293 -8.012 1.00 93.56 221 TYR A C 1
ATOM 1754 O O . TYR A 1 221 ? -20.158 0.448 -7.180 1.00 93.56 221 TYR A O 1
ATOM 1762 N N . GLY A 1 222 ? -20.627 2.294 -8.382 1.00 92.31 222 GLY A N 1
ATOM 1763 C CA . GLY A 1 222 ? -21.917 2.602 -7.751 1.00 92.31 222 GLY A CA 1
ATOM 1764 C C . GLY A 1 222 ? -22.887 1.420 -7.717 1.00 92.31 222 GLY A C 1
ATOM 1765 O O . GLY A 1 222 ? -23.539 1.195 -6.696 1.00 92.31 222 GLY A O 1
ATOM 1766 N N . SER A 1 223 ? -22.916 0.600 -8.776 1.00 89.69 223 SER A N 1
ATOM 1767 C CA . SER A 1 223 ? -23.764 -0.602 -8.847 1.00 89.69 223 SER A CA 1
ATOM 1768 C C . SER A 1 223 ? -23.469 -1.618 -7.735 1.00 89.69 223 SER A C 1
ATOM 1770 O O . SER A 1 223 ? -24.356 -2.376 -7.341 1.00 89.69 223 SER A O 1
ATOM 1772 N N . VAL A 1 224 ? -22.256 -1.598 -7.171 1.00 90.00 224 VAL A N 1
ATOM 1773 C CA . VAL A 1 224 ? -21.808 -2.531 -6.129 1.00 90.00 224 VAL A CA 1
ATOM 1774 C C . VAL A 1 224 ? -21.786 -1.896 -4.737 1.00 90.00 224 VAL A C 1
ATOM 1776 O O . VAL A 1 224 ? -22.102 -2.575 -3.758 1.00 90.00 224 VAL A O 1
ATOM 1779 N N . ILE A 1 225 ? -21.397 -0.623 -4.620 1.00 94.19 225 ILE A N 1
ATOM 1780 C CA . ILE A 1 225 ? -21.117 0.006 -3.316 1.00 94.19 225 ILE A CA 1
ATOM 1781 C C . ILE A 1 225 ? -22.310 0.743 -2.704 1.00 94.19 225 ILE A C 1
ATOM 1783 O O . ILE A 1 225 ? -22.349 0.890 -1.487 1.00 94.19 225 ILE A O 1
ATOM 1787 N N . ASN A 1 226 ? -23.294 1.173 -3.502 1.00 90.75 226 ASN A N 1
ATOM 1788 C CA . ASN A 1 226 ? -24.371 2.045 -3.010 1.00 90.75 226 ASN A CA 1
ATOM 1789 C C . ASN A 1 226 ? -25.245 1.386 -1.927 1.00 90.75 226 ASN A C 1
ATOM 1791 O O . ASN A 1 226 ? -25.854 2.081 -1.120 1.00 90.75 226 ASN A O 1
ATOM 1795 N N . ASN A 1 227 ? -25.266 0.051 -1.875 1.00 88.88 227 ASN A N 1
ATOM 1796 C CA . ASN A 1 227 ? -26.008 -0.732 -0.885 1.00 88.88 227 ASN A CA 1
ATOM 1797 C C . ASN A 1 227 ? -25.090 -1.445 0.124 1.00 88.88 227 ASN A C 1
ATOM 1799 O O . ASN A 1 227 ? -25.482 -2.464 0.693 1.00 88.88 227 ASN A O 1
ATOM 1803 N N . LEU A 1 228 ? -23.855 -0.965 0.319 1.00 93.81 228 LEU A N 1
ATOM 1804 C CA . LEU A 1 228 ? -22.871 -1.599 1.195 1.00 93.81 228 LEU A CA 1
ATOM 1805 C C . LEU A 1 228 ? -22.702 -0.804 2.504 1.00 93.81 228 LEU A C 1
ATOM 1807 O O . LEU A 1 228 ? -21.825 0.050 2.587 1.00 93.81 228 LEU A O 1
ATOM 1811 N N . PRO A 1 229 ? -23.500 -1.083 3.555 1.00 90.69 229 PRO A N 1
ATOM 1812 C CA . PRO A 1 229 ? -23.580 -0.232 4.750 1.00 90.69 229 PRO A CA 1
ATOM 1813 C C . PRO A 1 229 ? -22.302 -0.217 5.597 1.00 90.69 229 PRO A C 1
ATOM 1815 O O . PRO A 1 229 ? -22.105 0.695 6.390 1.00 90.69 229 PRO A O 1
ATOM 1818 N N . MET A 1 230 ? -21.440 -1.226 5.447 1.00 95.06 230 MET A N 1
ATOM 1819 C CA . MET A 1 230 ? -20.157 -1.299 6.152 1.00 95.06 230 MET A CA 1
ATOM 1820 C C . MET A 1 230 ? -19.056 -0.483 5.467 1.00 95.06 230 MET A C 1
ATOM 1822 O O . MET A 1 230 ? -17.931 -0.477 5.955 1.00 95.06 230 MET A O 1
ATOM 1826 N N . LEU A 1 231 ? -19.339 0.162 4.333 1.00 97.38 231 LEU A N 1
ATOM 1827 C CA . LEU A 1 231 ? -18.365 0.930 3.572 1.00 97.38 231 LEU A CA 1
ATOM 1828 C C . LEU A 1 231 ? -18.714 2.417 3.595 1.00 97.38 231 LEU A C 1
ATOM 1830 O O . LEU A 1 231 ? -19.750 2.828 3.083 1.00 97.38 231 LEU A O 1
ATOM 1834 N N . GLU A 1 232 ? -17.792 3.226 4.105 1.00 96.94 232 GLU A N 1
ATOM 1835 C CA . GLU A 1 232 ? -17.845 4.679 3.983 1.00 96.94 232 GLU A CA 1
ATOM 1836 C C . GLU A 1 232 ? -16.668 5.180 3.151 1.00 96.94 232 GLU A C 1
ATOM 1838 O O . GLU A 1 232 ? -15.511 4.828 3.396 1.00 96.94 232 GLU A O 1
ATOM 1843 N N . ILE A 1 233 ? -16.963 6.010 2.151 1.00 97.19 233 ILE A N 1
ATOM 1844 C CA . ILE A 1 233 ? -15.966 6.540 1.224 1.00 97.19 233 ILE A CA 1
ATOM 1845 C C . ILE A 1 233 ? -15.929 8.057 1.345 1.00 97.19 233 ILE A C 1
ATOM 1847 O O . ILE A 1 233 ? -16.945 8.729 1.194 1.00 97.19 233 ILE A O 1
ATOM 1851 N N . TYR A 1 234 ? -14.731 8.587 1.551 1.00 96.94 234 TYR A N 1
ATOM 1852 C CA . TYR A 1 234 ? -14.422 10.005 1.519 1.00 96.94 234 TYR A CA 1
ATOM 1853 C C . TYR A 1 234 ? -13.512 10.261 0.323 1.00 96.94 234 TYR A C 1
ATOM 1855 O O . TYR A 1 234 ? -12.394 9.745 0.269 1.00 96.94 234 TYR A O 1
ATOM 1863 N N . ALA A 1 235 ? -13.988 11.045 -0.638 1.00 94.31 235 ALA A N 1
ATOM 1864 C CA . ALA A 1 235 ? -13.305 11.266 -1.906 1.00 94.31 235 ALA A CA 1
ATOM 1865 C C . ALA A 1 235 ? -12.958 12.744 -2.127 1.00 94.31 235 ALA A C 1
ATOM 1867 O O . ALA A 1 235 ? -13.630 13.652 -1.626 1.00 94.31 235 ALA A O 1
ATOM 1868 N N . GLY A 1 236 ? -11.908 12.983 -2.910 1.00 86.62 236 GLY A N 1
ATOM 1869 C CA . GLY A 1 236 ? -11.562 14.297 -3.434 1.00 86.62 236 GLY A CA 1
ATOM 1870 C C . GLY A 1 236 ? -10.308 14.943 -2.840 1.00 86.62 236 GLY A C 1
ATOM 1871 O O . GLY A 1 236 ? -9.636 14.457 -1.931 1.00 86.62 236 GLY A O 1
ATOM 1872 N N . SER A 1 237 ? -9.968 16.107 -3.392 1.00 75.69 237 SER A N 1
ATOM 1873 C CA . SER A 1 237 ? -8.667 16.760 -3.191 1.00 75.69 237 SER A CA 1
ATOM 1874 C C . SER A 1 237 ? -8.501 17.494 -1.854 1.00 75.69 237 SER A C 1
ATOM 1876 O O . SER A 1 237 ? -7.377 17.882 -1.526 1.00 75.69 237 SER A O 1
ATOM 1878 N N . GLN A 1 238 ? -9.597 17.676 -1.107 1.00 83.44 238 GLN A N 1
ATOM 1879 C CA . GLN A 1 238 ? -9.688 18.445 0.144 1.00 83.44 238 GLN A CA 1
ATOM 1880 C C . GLN A 1 238 ? -9.445 17.604 1.409 1.00 83.44 238 GLN A C 1
ATOM 1882 O O . GLN A 1 238 ? -9.598 18.108 2.530 1.00 83.44 238 GLN A O 1
ATOM 1887 N N . ILE A 1 239 ? -9.114 16.323 1.239 1.00 92.50 239 ILE A N 1
ATOM 1888 C CA . ILE A 1 239 ? -8.763 15.412 2.327 1.00 92.50 239 ILE A CA 1
ATOM 1889 C C . ILE A 1 239 ? -7.392 15.818 2.878 1.00 92.50 239 ILE A C 1
ATOM 1891 O O . ILE A 1 239 ? -6.416 15.943 2.137 1.00 92.50 239 ILE A O 1
ATOM 1895 N N . THR A 1 240 ? -7.323 16.035 4.190 1.00 94.50 240 THR A N 1
ATOM 1896 C CA . THR A 1 240 ? -6.095 16.394 4.911 1.00 94.50 240 THR A CA 1
ATOM 1897 C C . THR A 1 240 ? -5.827 15.377 6.018 1.00 94.50 240 THR A C 1
ATOM 1899 O O . THR A 1 240 ? -6.771 14.725 6.471 1.00 94.50 240 THR A O 1
ATOM 1902 N N . PRO A 1 241 ? -4.580 15.253 6.517 1.00 96.25 241 PRO A N 1
ATOM 1903 C CA . PRO A 1 241 ? -4.277 14.287 7.572 1.00 96.25 241 PRO A CA 1
ATOM 1904 C C . PRO A 1 241 ? -5.127 14.505 8.829 1.00 96.25 241 PRO A C 1
ATOM 1906 O O . PRO A 1 241 ? -5.642 13.551 9.399 1.00 96.25 241 PRO A O 1
ATOM 1909 N N . LYS A 1 242 ? -5.355 15.771 9.209 1.00 95.56 242 LYS A N 1
ATOM 1910 C CA . LYS A 1 242 ? -6.214 16.121 10.345 1.00 95.56 242 LYS A CA 1
ATOM 1911 C C . LYS A 1 242 ? -7.651 15.620 10.156 1.00 95.56 242 LYS A C 1
ATOM 1913 O O . LYS A 1 242 ? -8.172 14.956 11.040 1.00 95.56 242 LYS A O 1
ATOM 1918 N N . LYS A 1 243 ? -8.260 15.867 8.989 1.00 96.12 243 LYS A N 1
ATOM 1919 C CA . LYS A 1 243 ? -9.628 15.403 8.696 1.00 96.12 243 LYS A CA 1
ATOM 1920 C C . LYS A 1 243 ? -9.746 13.880 8.755 1.00 96.12 243 LYS A C 1
ATOM 1922 O O . LYS A 1 243 ? -10.740 13.379 9.261 1.00 96.12 243 LYS A O 1
ATOM 1927 N N . ILE A 1 244 ? -8.738 13.157 8.256 1.00 97.75 244 ILE A N 1
ATOM 1928 C CA . ILE A 1 244 ? -8.699 11.690 8.344 1.00 97.75 244 ILE A CA 1
ATOM 1929 C C . ILE A 1 244 ? -8.752 11.257 9.814 1.00 97.75 244 ILE A C 1
ATOM 1931 O O . ILE A 1 244 ? -9.579 10.427 10.173 1.00 97.75 244 ILE A O 1
ATOM 1935 N N . ILE A 1 245 ? -7.910 11.840 10.671 1.00 98.00 245 ILE A N 1
ATOM 1936 C CA . ILE A 1 245 ? -7.874 11.510 12.102 1.00 98.00 245 ILE A CA 1
ATOM 1937 C C . ILE A 1 245 ? -9.187 11.858 12.808 1.00 98.00 245 ILE A C 1
ATOM 1939 O O . ILE A 1 245 ? -9.687 11.039 13.577 1.00 98.00 245 ILE A O 1
ATOM 1943 N N . ASP A 1 246 ? -9.753 13.034 12.538 1.00 97.25 246 ASP A N 1
ATOM 1944 C CA . ASP A 1 246 ? -11.015 13.475 13.142 1.00 97.25 246 ASP A CA 1
ATOM 1945 C C . ASP A 1 246 ? -12.158 12.498 12.800 1.00 97.25 246 ASP A C 1
ATOM 1947 O O . ASP A 1 246 ? -12.890 12.068 13.689 1.00 97.25 246 ASP A O 1
ATOM 1951 N N . ILE A 1 247 ? -12.238 12.048 11.542 1.00 97.56 247 ILE A N 1
ATOM 1952 C CA . ILE A 1 247 ? -13.220 11.047 11.097 1.00 97.56 247 ILE A CA 1
ATOM 1953 C C . ILE A 1 247 ? -12.966 9.684 11.751 1.00 97.56 247 ILE A C 1
ATOM 1955 O O . ILE A 1 247 ? -13.903 9.031 12.200 1.00 97.56 247 ILE A O 1
ATOM 1959 N N . ILE A 1 248 ? -11.709 9.234 11.839 1.00 97.31 248 ILE A N 1
ATOM 1960 C CA . ILE A 1 248 ? -11.373 7.966 12.508 1.00 97.31 248 ILE A CA 1
ATOM 1961 C C . ILE A 1 248 ? -11.804 8.005 13.981 1.00 97.31 248 ILE A C 1
ATOM 1963 O O . ILE A 1 248 ? -12.343 7.015 14.470 1.00 97.31 248 ILE A O 1
ATOM 1967 N N . LYS A 1 249 ? -11.590 9.128 14.682 1.00 96.31 249 LYS A N 1
ATOM 1968 C CA . LYS A 1 249 ? -12.031 9.324 16.074 1.00 96.31 249 LYS A CA 1
ATOM 1969 C C . LYS A 1 249 ? -13.551 9.220 16.186 1.00 96.31 249 LYS A C 1
ATOM 1971 O O . LYS A 1 249 ? -14.038 8.398 16.953 1.00 96.31 249 LYS A O 1
ATOM 1976 N N . GLU A 1 250 ? -14.277 9.971 15.360 1.00 95.81 250 GLU A N 1
ATOM 1977 C CA . GLU A 1 250 ? -15.743 9.936 15.319 1.00 95.81 250 GLU A CA 1
ATOM 1978 C C . GLU A 1 250 ? -16.271 8.512 15.078 1.00 95.81 250 GLU A C 1
ATOM 1980 O O . GLU A 1 250 ? -17.126 8.011 15.809 1.00 95.81 250 GLU A O 1
ATOM 1985 N N . LYS A 1 251 ? -15.724 7.814 14.077 1.00 94.50 251 LYS A N 1
ATOM 1986 C CA . LYS A 1 251 ? -16.183 6.473 13.697 1.00 94.50 251 LYS A CA 1
ATOM 1987 C C . LYS A 1 251 ? -15.809 5.403 14.708 1.00 94.50 251 LYS A C 1
ATOM 1989 O O . LYS A 1 251 ? -16.604 4.496 14.929 1.00 94.50 251 LYS A O 1
ATOM 1994 N N . LYS A 1 252 ? -14.655 5.520 15.365 1.00 91.19 252 LYS A N 1
ATOM 1995 C CA . LYS A 1 252 ? -14.257 4.645 16.477 1.00 91.19 252 LYS A CA 1
ATOM 1996 C C . LYS A 1 252 ? -15.276 4.681 17.622 1.00 91.19 252 LYS A C 1
ATOM 1998 O O . LYS A 1 252 ? -15.530 3.642 18.228 1.00 91.19 252 LYS A O 1
ATOM 2003 N N . ASP A 1 253 ? -15.860 5.842 17.906 1.00 87.44 253 ASP A N 1
ATOM 2004 C CA . ASP A 1 253 ? -16.838 5.991 18.990 1.00 87.44 253 ASP A CA 1
ATOM 2005 C C . ASP A 1 253 ? -18.220 5.435 18.609 1.00 87.44 253 ASP A C 1
ATOM 2007 O O . ASP A 1 253 ? -18.931 4.900 19.460 1.00 87.44 253 ASP A O 1
ATOM 2011 N N . ILE A 1 254 ? -18.578 5.487 17.321 1.00 88.50 254 ILE A N 1
ATOM 2012 C CA . ILE A 1 254 ? -19.819 4.904 16.782 1.00 88.50 254 ILE A CA 1
ATOM 2013 C C . ILE A 1 254 ? -19.706 3.374 16.663 1.00 88.50 254 ILE A C 1
ATOM 2015 O O . ILE A 1 254 ? -20.627 2.637 17.026 1.00 88.50 254 ILE A O 1
ATOM 2019 N N . ILE A 1 255 ? -18.572 2.876 16.164 1.00 85.56 255 ILE A N 1
ATOM 2020 C CA . ILE A 1 255 ? -18.314 1.451 15.934 1.00 85.56 255 ILE A CA 1
ATOM 2021 C C . ILE A 1 255 ? -17.873 0.810 17.254 1.00 85.56 255 ILE A C 1
ATOM 2023 O O . ILE A 1 255 ? -16.694 0.687 17.589 1.00 85.56 255 ILE A O 1
ATOM 2027 N N . THR A 1 256 ? -18.858 0.387 18.040 1.00 77.38 256 THR A N 1
ATOM 2028 C CA . THR A 1 256 ? -18.625 -0.144 19.390 1.00 77.38 256 THR A CA 1
ATOM 2029 C C . THR A 1 256 ? -18.508 -1.664 19.457 1.00 77.38 256 THR A C 1
ATOM 2031 O O . THR A 1 256 ? -18.080 -2.186 20.484 1.00 77.38 256 THR A O 1
ATOM 2034 N N . SER A 1 257 ? -18.850 -2.383 18.385 1.00 78.25 257 SER A N 1
ATOM 2035 C CA . SER A 1 257 ? -18.969 -3.847 18.388 1.00 78.25 257 SER A CA 1
ATOM 2036 C C . SER A 1 257 ? -17.791 -4.593 17.751 1.00 78.25 257 SER A C 1
ATOM 2038 O O . SER A 1 257 ? -17.519 -5.726 18.147 1.00 78.25 257 SER A O 1
ATOM 2040 N N . THR A 1 258 ? -17.080 -3.994 16.790 1.00 84.75 258 THR A N 1
ATOM 2041 C CA . THR A 1 258 ? -16.004 -4.649 16.021 1.00 84.75 258 THR A CA 1
ATOM 2042 C C . THR A 1 258 ? -14.803 -3.727 15.808 1.00 84.75 258 THR A C 1
ATOM 2044 O O . THR A 1 258 ? -14.865 -2.534 16.095 1.00 84.75 258 THR A O 1
ATOM 2047 N N . GLY A 1 259 ? -13.696 -4.273 15.294 1.00 90.69 259 GLY A N 1
ATOM 2048 C CA . GLY A 1 259 ? -12.636 -3.463 14.689 1.00 90.69 259 GLY A CA 1
ATOM 2049 C C . GLY A 1 259 ? -13.077 -2.828 13.364 1.00 90.69 259 GLY A C 1
ATOM 2050 O O . GLY A 1 259 ? -14.161 -3.122 12.853 1.00 90.69 259 GLY A O 1
ATOM 2051 N N . MET A 1 260 ? -12.220 -1.974 12.803 1.00 95.44 260 MET A N 1
ATOM 2052 C CA . MET A 1 260 ? -12.437 -1.332 11.501 1.00 95.44 260 MET A CA 1
ATOM 2053 C C . MET A 1 260 ? -11.158 -1.293 10.662 1.00 95.44 260 MET A C 1
ATOM 2055 O O . MET A 1 260 ? -10.045 -1.333 11.196 1.00 95.44 260 MET A O 1
ATOM 2059 N N . VAL A 1 261 ? -11.310 -1.185 9.343 1.00 97.19 261 VAL A N 1
ATOM 2060 C CA . VAL A 1 261 ? -10.194 -1.059 8.395 1.00 97.19 261 VAL A CA 1
ATOM 2061 C C . VAL A 1 261 ? -10.199 0.331 7.777 1.00 97.19 261 VAL A C 1
ATOM 2063 O O . VAL A 1 261 ? -11.236 0.819 7.341 1.00 97.19 261 VAL A O 1
ATOM 2066 N N . VAL A 1 262 ? -9.036 0.975 7.731 1.00 98.19 262 VAL A N 1
ATOM 2067 C CA . VAL A 1 262 ? -8.895 2.342 7.224 1.00 98.19 262 VAL A CA 1
ATOM 2068 C C . VAL A 1 262 ? -7.957 2.350 6.029 1.00 98.19 262 VAL A C 1
ATOM 2070 O O . VAL A 1 262 ? -6.749 2.203 6.190 1.00 98.19 262 VAL A O 1
ATOM 2073 N N . PHE A 1 263 ? -8.503 2.554 4.837 1.00 98.44 263 PHE A N 1
ATOM 2074 C CA . PHE A 1 263 ? -7.747 2.689 3.600 1.00 98.44 263 PHE A CA 1
ATOM 2075 C C . PHE A 1 263 ? -7.429 4.154 3.310 1.00 98.44 263 PHE A C 1
ATOM 2077 O O . PHE A 1 263 ? -8.315 5.004 3.314 1.00 98.44 263 PHE A O 1
ATOM 2084 N N . VAL A 1 264 ? -6.170 4.441 2.992 1.00 97.25 264 VAL A N 1
ATOM 2085 C CA . VAL A 1 264 ? -5.728 5.735 2.458 1.00 97.25 264 VAL A CA 1
ATOM 2086 C C . VAL A 1 264 ? -5.146 5.493 1.071 1.00 97.25 264 VAL A C 1
ATOM 2088 O O . VAL A 1 264 ? -3.985 5.083 0.946 1.00 97.25 264 VAL A O 1
ATOM 2091 N N . ASP A 1 265 ? -5.965 5.707 0.037 1.00 95.56 265 ASP A N 1
ATOM 2092 C CA . ASP A 1 265 ? -5.520 5.584 -1.349 1.00 95.56 265 ASP A CA 1
ATOM 2093 C C . ASP A 1 265 ? -4.743 6.833 -1.770 1.00 95.56 265 ASP A C 1
ATOM 2095 O O . ASP A 1 265 ? -5.192 7.968 -1.609 1.00 95.56 265 ASP A O 1
ATOM 2099 N N . ASN A 1 266 ? -3.543 6.600 -2.291 1.00 91.62 266 ASN A N 1
ATOM 2100 C CA . ASN A 1 266 ? -2.507 7.594 -2.532 1.00 91.62 266 ASN A CA 1
ATOM 2101 C C . ASN A 1 266 ? -2.013 8.345 -1.270 1.00 91.62 266 ASN A C 1
ATOM 2103 O O . ASN A 1 266 ? -1.975 9.577 -1.196 1.00 91.62 266 ASN A O 1
ATOM 2107 N N . TYR A 1 267 ? -1.525 7.581 -0.290 1.00 93.81 267 TYR A N 1
ATOM 2108 C CA . TYR A 1 267 ? -0.784 8.077 0.873 1.00 93.81 267 TYR A CA 1
ATOM 2109 C C . TYR A 1 267 ? 0.440 8.920 0.481 1.00 93.81 267 TYR A C 1
ATOM 2111 O O . TYR A 1 267 ? 0.738 9.912 1.139 1.00 93.81 267 TYR A O 1
ATOM 2119 N N . SER A 1 268 ? 1.136 8.582 -0.613 1.00 90.62 268 SER A N 1
ATOM 2120 C CA . SER A 1 268 ? 2.274 9.383 -1.098 1.00 90.62 268 SER A CA 1
ATOM 2121 C C . SER A 1 268 ? 1.872 10.835 -1.402 1.00 90.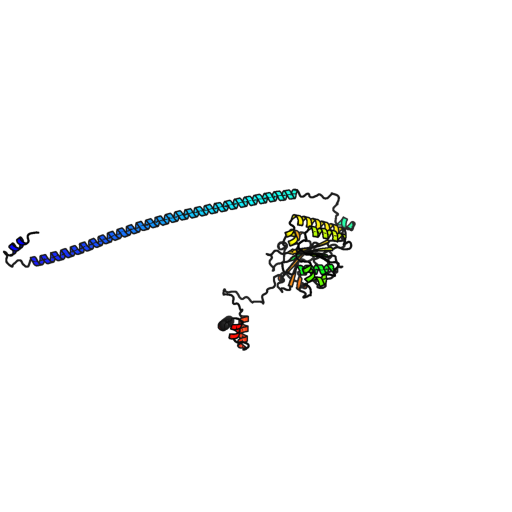62 268 SER A C 1
ATOM 2123 O O . SER A 1 268 ? 2.578 11.759 -1.011 1.00 90.62 268 SER A O 1
ATOM 2125 N N . LYS A 1 269 ? 0.707 11.057 -2.022 1.00 90.38 269 LYS A N 1
ATOM 2126 C CA . LYS A 1 269 ? 0.165 12.401 -2.275 1.00 90.38 269 LYS A CA 1
ATOM 2127 C C . LYS A 1 269 ? -0.252 13.115 -0.994 1.00 90.38 269 LYS A C 1
ATOM 2129 O O . LYS A 1 269 ? -0.115 14.336 -0.921 1.00 90.38 269 LYS A O 1
ATOM 2134 N N . LEU A 1 270 ? -0.750 12.381 0.006 1.00 92.25 270 LEU A N 1
ATOM 2135 C CA . LEU A 1 270 ? -1.026 12.941 1.332 1.00 92.25 270 LEU A CA 1
ATOM 2136 C C . LEU A 1 270 ? 0.264 13.493 1.957 1.00 92.25 270 LEU A C 1
ATOM 2138 O O . LEU A 1 270 ? 0.268 14.629 2.431 1.00 92.25 270 LEU A O 1
ATOM 2142 N N . GLU A 1 271 ? 1.360 12.726 1.891 1.00 90.06 271 GLU A N 1
ATOM 2143 C CA . GLU A 1 271 ? 2.669 13.153 2.400 1.00 90.06 271 GLU A CA 1
ATOM 2144 C C . GLU A 1 271 ? 3.190 14.401 1.690 1.00 90.06 271 GLU A C 1
ATOM 2146 O O . GLU A 1 271 ? 3.589 15.366 2.350 1.00 90.06 271 GLU A O 1
ATOM 2151 N N . ASP A 1 272 ? 3.149 14.391 0.357 1.00 87.81 272 ASP A N 1
ATOM 2152 C CA . ASP A 1 272 ? 3.664 15.480 -0.472 1.00 87.81 272 ASP A CA 1
ATOM 2153 C C . ASP A 1 272 ? 2.890 16.789 -0.239 1.00 87.81 272 ASP A C 1
ATOM 2155 O O . ASP A 1 272 ? 3.490 17.863 -0.186 1.00 87.81 272 ASP A O 1
ATOM 2159 N N . LYS A 1 273 ? 1.564 16.717 -0.056 1.00 88.88 273 LYS A N 1
ATOM 2160 C CA . LYS A 1 273 ? 0.715 17.898 0.171 1.00 88.88 273 LYS A CA 1
ATOM 2161 C C . LYS A 1 273 ? 0.794 18.452 1.591 1.00 88.88 273 LYS A C 1
ATOM 2163 O O . LYS A 1 273 ? 0.740 19.665 1.771 1.00 88.88 273 LYS A O 1
ATOM 2168 N N . ALA A 1 274 ? 0.835 17.585 2.602 1.00 89.88 274 ALA A N 1
ATOM 2169 C CA . ALA A 1 274 ? 0.697 18.008 3.995 1.00 89.88 274 ALA A CA 1
ATOM 2170 C C . ALA A 1 274 ? 2.014 18.498 4.616 1.00 89.88 274 ALA A C 1
ATOM 2172 O O . ALA A 1 274 ? 2.005 19.310 5.544 1.00 89.88 274 ALA A O 1
ATOM 2173 N N . GLY A 1 275 ? 3.150 18.006 4.116 1.00 87.50 275 GLY A N 1
ATOM 2174 C CA . GLY A 1 275 ? 4.468 18.327 4.646 1.00 87.50 275 GLY A CA 1
ATOM 2175 C C . GLY A 1 275 ? 4.824 17.569 5.931 1.00 87.50 275 GLY A C 1
ATOM 2176 O O . GLY A 1 275 ? 4.002 16.936 6.595 1.00 87.50 275 GLY A O 1
ATOM 2177 N N . VAL A 1 276 ? 6.107 17.640 6.299 1.00 87.75 276 VAL A N 1
ATOM 2178 C CA . VAL A 1 276 ? 6.720 16.764 7.316 1.00 87.75 276 VAL A CA 1
ATOM 2179 C C . VAL A 1 276 ? 6.085 16.911 8.702 1.00 87.75 276 VAL A C 1
ATOM 2181 O O . VAL A 1 276 ? 5.885 15.909 9.384 1.00 87.75 276 VAL A O 1
ATOM 2184 N N . LYS A 1 277 ? 5.766 18.140 9.132 1.00 89.88 277 LYS A N 1
ATOM 2185 C CA . LYS A 1 277 ? 5.208 18.399 10.471 1.00 89.88 277 LYS A CA 1
ATOM 2186 C C . LYS A 1 277 ? 3.816 17.781 10.628 1.00 89.88 277 LYS A C 1
ATOM 2188 O O . LYS A 1 277 ? 3.585 17.061 11.593 1.00 89.88 277 LYS A O 1
ATOM 2193 N N . ALA A 1 278 ? 2.925 18.031 9.668 1.00 92.00 278 ALA A N 1
ATOM 2194 C CA . ALA A 1 278 ? 1.563 17.505 9.696 1.00 92.00 278 ALA A CA 1
ATOM 2195 C C . ALA A 1 278 ? 1.544 15.975 9.575 1.00 92.00 278 ALA A C 1
ATOM 2197 O O . ALA A 1 278 ? 0.782 15.322 10.278 1.00 92.00 278 ALA A O 1
ATOM 2198 N N . MET A 1 279 ? 2.419 15.396 8.745 1.00 93.25 279 MET A N 1
ATOM 2199 C CA . MET A 1 279 ? 2.531 13.939 8.640 1.00 93.25 279 MET A CA 1
ATOM 2200 C C . MET A 1 279 ? 3.102 13.286 9.897 1.00 93.25 279 MET A C 1
ATOM 2202 O O . MET A 1 279 ? 2.658 12.205 10.264 1.00 93.25 279 MET A O 1
ATOM 2206 N N . LYS A 1 280 ? 4.061 13.930 10.575 1.00 91.12 280 LYS A N 1
ATOM 2207 C CA . LYS A 1 280 ? 4.570 13.434 11.859 1.00 91.12 280 LYS A CA 1
ATOM 2208 C C . LYS A 1 280 ? 3.438 13.360 12.889 1.00 91.12 280 LYS A C 1
ATOM 2210 O O . LYS A 1 280 ? 3.235 12.299 13.466 1.00 91.12 280 LYS A O 1
ATOM 2215 N N . GLN A 1 281 ? 2.681 14.448 13.036 1.00 94.00 281 GLN A N 1
ATOM 2216 C CA . GLN A 1 281 ? 1.525 14.498 13.931 1.00 94.00 281 GLN A CA 1
ATOM 2217 C C . GLN A 1 281 ? 0.462 13.457 13.547 1.00 94.00 281 GLN A C 1
ATOM 2219 O O . GLN A 1 281 ? -0.037 12.744 14.406 1.00 94.00 281 GLN A O 1
ATOM 2224 N N . PHE A 1 282 ? 0.156 13.318 12.255 1.00 94.94 282 PHE A N 1
ATOM 2225 C CA . PHE A 1 282 ? -0.772 12.301 11.760 1.00 94.94 282 PHE A CA 1
ATOM 2226 C C . PHE A 1 282 ? -0.361 10.881 12.159 1.00 94.94 282 PHE A C 1
ATOM 2228 O O . PHE A 1 282 ? -1.201 10.118 12.624 1.00 94.94 282 PHE A O 1
ATOM 2235 N N . CYS A 1 283 ? 0.915 10.521 11.985 1.00 92.69 283 CYS A N 1
ATOM 2236 C CA . CYS A 1 283 ? 1.404 9.199 12.367 1.00 92.69 283 CYS A CA 1
ATOM 2237 C C . CYS A 1 283 ? 1.315 8.981 13.883 1.00 92.69 283 CYS A C 1
ATOM 2239 O O . CYS A 1 283 ? 0.851 7.929 14.301 1.00 92.69 283 CYS A O 1
ATOM 2241 N N . GLU A 1 284 ? 1.710 9.972 14.688 1.00 93.38 284 GLU A N 1
ATOM 2242 C CA . GLU A 1 284 ? 1.641 9.896 16.155 1.00 93.38 284 GLU A CA 1
ATOM 2243 C C . GLU A 1 284 ? 0.195 9.719 16.644 1.00 93.38 284 GLU A C 1
ATOM 2245 O O . GLU A 1 284 ? -0.080 8.829 17.446 1.00 93.38 284 GLU A O 1
ATOM 2250 N N . GLU A 1 285 ? -0.747 10.502 16.110 1.00 96.19 285 GLU A N 1
ATOM 2251 C CA . GLU A 1 285 ? -2.167 10.385 16.461 1.00 96.19 285 GLU A CA 1
ATOM 2252 C C . GLU A 1 285 ? -2.785 9.070 15.966 1.00 96.19 285 GLU A C 1
ATOM 2254 O O . GLU A 1 285 ? -3.581 8.458 16.677 1.00 96.19 285 GLU A O 1
ATOM 2259 N N . LEU A 1 286 ? -2.423 8.599 14.768 1.00 95.31 286 LEU A N 1
ATOM 2260 C CA . LEU A 1 286 ? -2.910 7.317 14.257 1.00 95.31 286 LEU A CA 1
ATOM 2261 C C . LEU A 1 286 ? -2.392 6.143 15.098 1.00 95.31 286 LEU A C 1
ATOM 2263 O O . LEU A 1 286 ? -3.161 5.226 15.388 1.00 95.31 286 LEU A O 1
ATOM 2267 N N . ASP A 1 287 ? -1.119 6.167 15.496 1.00 92.88 287 ASP A N 1
ATOM 2268 C CA . ASP A 1 287 ? -0.502 5.121 16.318 1.00 92.88 287 ASP A CA 1
ATOM 2269 C C . ASP A 1 287 ? -1.122 5.075 17.725 1.00 92.88 287 ASP A C 1
ATOM 2271 O O . ASP A 1 287 ? -1.409 3.987 18.239 1.00 92.88 287 ASP A O 1
ATOM 2275 N N . ASP A 1 288 ? -1.403 6.236 18.324 1.00 93.19 288 ASP A N 1
ATOM 2276 C CA . ASP A 1 288 ? -2.132 6.343 19.592 1.00 93.19 288 ASP A CA 1
ATOM 2277 C C . ASP A 1 288 ? -3.560 5.784 19.466 1.00 93.19 288 ASP A C 1
ATOM 2279 O O . ASP A 1 288 ? -3.971 4.916 20.243 1.00 93.19 288 ASP A O 1
ATOM 2283 N N . LEU A 1 289 ? -4.294 6.166 18.414 1.00 94.19 289 LEU A N 1
ATOM 2284 C CA . LEU A 1 289 ? -5.634 5.633 18.153 1.00 94.19 289 LEU A CA 1
ATOM 2285 C C . LEU A 1 289 ? -5.632 4.119 17.959 1.00 94.19 289 LEU A C 1
ATOM 2287 O O . LEU A 1 289 ? -6.483 3.433 18.533 1.00 94.19 289 LEU A O 1
ATOM 2291 N N . CYS A 1 290 ? -4.686 3.583 17.186 1.00 92.38 290 CYS A N 1
ATOM 2292 C CA . CYS A 1 290 ? -4.543 2.143 16.998 1.00 92.38 290 CYS A CA 1
ATOM 2293 C C . CYS A 1 290 ? -4.261 1.447 18.337 1.00 92.38 290 CYS A C 1
ATOM 2295 O O . CYS A 1 290 ? -4.915 0.455 18.657 1.00 92.38 290 CYS A O 1
ATOM 2297 N N . SER A 1 291 ? -3.359 2.002 19.150 1.00 89.12 291 SER A N 1
ATOM 2298 C CA . SER A 1 291 ? -2.972 1.451 20.454 1.00 89.12 291 SER A CA 1
ATOM 2299 C C . SER A 1 291 ? -4.131 1.435 21.453 1.00 89.12 291 SER A C 1
ATOM 2301 O O . SER A 1 291 ? -4.385 0.417 22.098 1.00 89.12 291 SER A O 1
ATOM 2303 N N . GLN A 1 292 ? -4.886 2.530 21.556 1.00 88.88 292 GLN A N 1
ATOM 2304 C CA . GLN A 1 292 ? -6.071 2.605 22.413 1.00 88.88 292 GLN A CA 1
ATOM 2305 C C . GLN A 1 292 ? -7.154 1.617 21.976 1.00 88.88 292 GLN A C 1
ATOM 2307 O O . GLN A 1 292 ? -7.748 0.929 22.805 1.00 88.88 292 GLN A O 1
ATOM 2312 N N . SER A 1 293 ? -7.405 1.531 20.670 1.00 88.88 293 SER A N 1
ATOM 2313 C CA . SER A 1 293 ? -8.459 0.670 20.122 1.00 88.88 293 SER A CA 1
ATOM 2314 C C . SER A 1 293 ? -8.097 -0.816 20.260 1.00 88.88 293 SER A C 1
ATOM 2316 O O . SER A 1 293 ? -8.962 -1.660 20.498 1.00 88.88 293 SER A O 1
ATOM 2318 N N . LEU A 1 294 ? -6.798 -1.133 20.226 1.00 85.81 294 LEU A N 1
ATOM 2319 C CA . LEU A 1 294 ? -6.271 -2.466 20.507 1.00 85.81 294 LEU A CA 1
ATOM 2320 C C . LEU A 1 294 ? -6.539 -2.912 21.954 1.00 85.81 294 LEU A C 1
ATOM 2322 O O . LEU A 1 294 ? -6.978 -4.043 22.160 1.00 85.81 294 LEU A O 1
ATOM 2326 N N . LYS A 1 295 ? -6.328 -2.028 22.945 1.00 82.19 295 LYS A N 1
ATOM 2327 C CA . LYS A 1 295 ? -6.555 -2.320 24.380 1.00 82.19 295 LYS A CA 1
ATOM 2328 C C . LYS A 1 295 ? -8.002 -2.726 24.679 1.00 82.19 295 LYS A C 1
ATOM 2330 O O . LYS A 1 295 ? -8.243 -3.527 25.574 1.00 82.19 295 LYS A O 1
ATOM 2335 N N . VAL A 1 296 ? -8.961 -2.201 23.914 1.00 83.19 296 VAL A N 1
ATOM 2336 C CA . VAL A 1 296 ? -10.398 -2.493 24.068 1.00 83.19 296 VAL A CA 1
ATOM 2337 C C . VAL A 1 296 ? -10.909 -3.569 23.102 1.00 83.19 296 VAL A C 1
ATOM 2339 O O . VAL A 1 296 ? -12.120 -3.726 22.952 1.00 83.19 296 VAL A O 1
ATOM 2342 N N . GLY A 1 297 ? -10.008 -4.295 22.428 1.00 83.94 297 GLY A N 1
ATOM 2343 C CA . GLY A 1 297 ? -10.354 -5.410 21.542 1.00 83.94 297 GLY A CA 1
ATOM 2344 C C . GLY A 1 297 ? -11.071 -5.012 20.249 1.00 83.94 297 GLY A C 1
ATOM 2345 O O . GLY A 1 297 ? -11.717 -5.861 19.641 1.00 83.94 297 GLY A O 1
ATOM 2346 N N . ARG A 1 298 ? -10.967 -3.743 19.834 1.00 89.19 298 ARG A N 1
ATOM 2347 C CA . ARG A 1 298 ? -11.615 -3.175 18.638 1.00 89.19 298 ARG A CA 1
ATOM 2348 C C . ARG A 1 298 ? -10.573 -2.505 17.745 1.00 89.19 298 ARG A C 1
ATOM 2350 O O . ARG A 1 298 ? -10.562 -1.287 17.607 1.00 89.19 298 ARG A O 1
ATOM 2357 N N . PRO A 1 299 ? -9.613 -3.267 17.214 1.00 91.81 299 PRO A N 1
ATOM 2358 C CA . PRO A 1 299 ? -8.447 -2.706 16.548 1.00 91.81 299 PRO A CA 1
ATOM 2359 C C . PRO A 1 299 ? -8.812 -1.911 15.289 1.00 91.81 299 PRO A C 1
ATOM 2361 O O . PRO A 1 299 ? -9.693 -2.277 14.510 1.00 91.81 299 PRO A O 1
ATOM 2364 N N . ILE A 1 300 ? -8.054 -0.841 15.072 1.00 95.44 300 ILE A N 1
ATOM 2365 C CA . ILE A 1 300 ? -8.027 -0.101 13.813 1.00 95.44 300 ILE A CA 1
ATOM 2366 C C . ILE A 1 300 ? -6.937 -0.734 12.955 1.00 95.44 300 ILE A C 1
ATOM 2368 O O . ILE A 1 300 ? -5.819 -0.933 13.429 1.00 95.44 300 ILE A O 1
ATOM 2372 N N . THR A 1 301 ? -7.263 -1.070 11.710 1.00 96.19 301 THR A N 1
ATOM 2373 C CA . THR A 1 301 ? -6.338 -1.704 10.764 1.00 96.19 301 THR A CA 1
ATOM 2374 C C . THR A 1 301 ? -6.027 -0.742 9.620 1.00 96.19 301 THR A C 1
ATOM 2376 O O . THR A 1 301 ? -6.831 -0.627 8.692 1.00 96.19 301 THR A O 1
ATOM 2379 N N . PRO A 1 302 ? -4.894 -0.021 9.657 1.00 97.4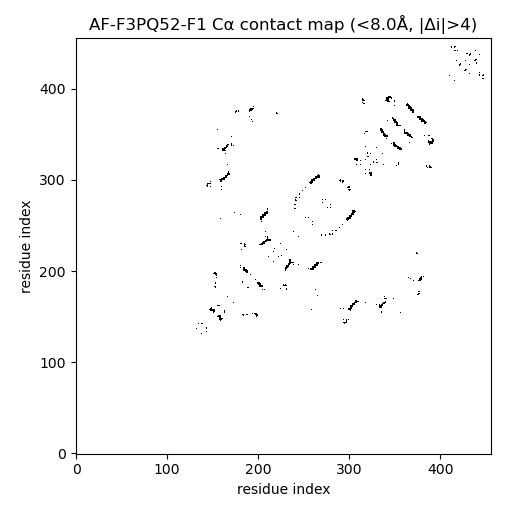4 302 PRO A N 1
ATOM 2380 C CA . PRO A 1 302 ? -4.528 0.888 8.581 1.00 97.44 302 PRO A CA 1
ATOM 2381 C C . PRO A 1 302 ? -4.074 0.136 7.325 1.00 97.44 302 PRO A C 1
ATOM 2383 O O . PRO A 1 302 ? -3.305 -0.825 7.394 1.00 97.44 302 PRO A O 1
ATOM 2386 N N . PHE A 1 303 ? -4.499 0.629 6.166 1.00 98.12 303 PHE A N 1
ATOM 2387 C CA . PHE A 1 303 ? -4.055 0.193 4.852 1.00 98.12 303 PHE A CA 1
ATOM 2388 C C . PHE A 1 303 ? -3.657 1.414 4.013 1.00 98.12 303 PHE A C 1
ATOM 2390 O O . PHE A 1 303 ? -4.491 2.236 3.639 1.00 98.12 303 PHE A O 1
ATOM 2397 N N . LYS A 1 304 ? -2.370 1.562 3.707 1.00 96.81 304 LYS A N 1
ATOM 2398 C CA . LYS A 1 304 ? -1.802 2.764 3.078 1.00 96.81 304 LYS A CA 1
ATOM 2399 C C . LYS A 1 304 ? -1.301 2.438 1.674 1.00 96.81 304 LYS A C 1
ATOM 2401 O O . LYS A 1 304 ? -0.494 1.524 1.501 1.00 96.81 304 LYS A O 1
ATOM 2406 N N . VAL A 1 305 ? -1.751 3.185 0.668 1.00 96.50 305 VAL A N 1
ATOM 2407 C CA . VAL A 1 305 ? -1.379 2.950 -0.736 1.00 96.50 305 VAL A CA 1
ATOM 2408 C C . VAL A 1 305 ? -0.323 3.957 -1.183 1.00 96.50 305 VAL A C 1
ATOM 2410 O O . VAL A 1 305 ? -0.496 5.164 -1.059 1.00 96.50 305 VAL A O 1
ATOM 2413 N N . TYR A 1 306 ? 0.778 3.466 -1.733 1.00 95.69 306 TYR A N 1
ATOM 2414 C CA . TYR A 1 306 ? 1.950 4.233 -2.127 1.00 95.69 306 TYR A CA 1
ATOM 2415 C C . TYR A 1 306 ? 2.206 4.109 -3.626 1.00 95.69 306 TYR A C 1
ATOM 2417 O O . TYR A 1 306 ? 1.942 3.079 -4.255 1.00 95.69 306 TYR A O 1
ATOM 2425 N N . HIS A 1 307 ? 2.834 5.136 -4.192 1.00 94.12 307 HIS A N 1
ATOM 2426 C CA . HIS A 1 307 ? 3.398 5.042 -5.533 1.00 94.12 307 HIS A CA 1
ATOM 2427 C C . HIS A 1 307 ? 4.836 4.532 -5.495 1.00 94.12 307 HIS A C 1
ATOM 2429 O O . HIS A 1 307 ? 5.632 4.890 -4.622 1.00 94.12 307 HIS A O 1
ATOM 2435 N N . ALA A 1 308 ? 5.188 3.727 -6.492 1.00 94.00 308 ALA A N 1
ATOM 2436 C CA . ALA A 1 308 ? 6.575 3.428 -6.798 1.00 94.00 308 ALA A CA 1
ATOM 2437 C C . ALA A 1 308 ? 7.266 4.659 -7.405 1.00 94.00 308 ALA A C 1
ATOM 2439 O O . ALA A 1 308 ? 6.637 5.522 -8.032 1.00 94.00 308 ALA A O 1
ATOM 2440 N N . LYS A 1 309 ? 8.577 4.769 -7.214 1.00 92.12 309 LYS A N 1
ATOM 2441 C CA . LYS A 1 309 ? 9.382 5.807 -7.858 1.00 92.12 309 LYS A CA 1
ATOM 2442 C C . LYS A 1 309 ? 9.442 5.587 -9.377 1.00 92.12 309 LYS A C 1
ATOM 2444 O O . LYS A 1 309 ? 9.416 4.435 -9.804 1.00 92.12 309 LYS A O 1
ATOM 2449 N N . PRO A 1 310 ? 9.526 6.664 -10.182 1.00 87.31 310 PRO A N 1
ATOM 2450 C CA . PRO A 1 310 ? 9.546 6.554 -11.643 1.00 87.31 310 PRO A CA 1
ATOM 2451 C C . PRO A 1 310 ? 10.739 5.765 -12.201 1.00 87.31 310 PRO A C 1
ATOM 2453 O O . PRO A 1 310 ? 10.642 5.208 -13.283 1.00 87.31 310 PRO A O 1
ATOM 2456 N N . ASP A 1 311 ? 11.860 5.732 -11.481 1.00 89.00 311 ASP A N 1
ATOM 2457 C CA . ASP A 1 311 ? 13.117 5.090 -11.884 1.00 89.00 311 ASP A CA 1
ATOM 2458 C C . ASP A 1 311 ? 13.185 3.593 -11.530 1.00 89.00 311 ASP A C 1
ATOM 2460 O O . ASP A 1 311 ? 14.208 2.938 -11.745 1.00 89.00 311 ASP A O 1
ATOM 2464 N N . TRP A 1 312 ? 12.116 3.033 -10.957 1.00 92.94 312 TRP A N 1
ATOM 2465 C CA . TRP A 1 312 ? 12.055 1.607 -10.663 1.00 92.94 312 TRP A CA 1
ATOM 2466 C C . TRP A 1 312 ? 11.998 0.777 -11.955 1.00 92.94 312 TRP A C 1
ATOM 2468 O O . TRP A 1 312 ? 11.268 1.098 -12.885 1.00 92.94 312 TRP A O 1
ATOM 2478 N N . ASN A 1 313 ? 12.755 -0.325 -11.988 1.00 91.69 313 ASN A N 1
ATOM 2479 C CA . ASN A 1 313 ? 12.811 -1.240 -13.127 1.00 91.69 313 ASN A CA 1
ATOM 2480 C C . ASN A 1 313 ? 11.676 -2.284 -13.058 1.00 91.69 313 ASN A C 1
ATOM 2482 O O . ASN A 1 313 ? 11.706 -3.105 -12.134 1.00 91.69 313 ASN A O 1
ATOM 2486 N N . PRO A 1 314 ? 10.772 -2.342 -14.060 1.00 91.00 314 PRO A N 1
ATOM 2487 C CA . PRO A 1 314 ? 9.646 -3.274 -14.102 1.00 91.00 314 PRO A CA 1
ATOM 2488 C C . PRO A 1 314 ? 9.978 -4.758 -13.969 1.00 91.00 314 PRO A C 1
ATOM 2490 O O . PRO A 1 314 ? 9.154 -5.538 -13.502 1.00 91.00 314 PRO A O 1
ATOM 2493 N N . THR A 1 315 ? 11.193 -5.152 -14.346 1.00 91.81 315 THR A N 1
ATOM 2494 C CA . THR A 1 315 ? 11.645 -6.552 -14.329 1.00 91.81 315 THR A CA 1
ATOM 2495 C C . THR A 1 315 ? 12.177 -7.004 -12.967 1.00 91.81 315 THR A C 1
ATOM 2497 O O . THR A 1 315 ? 12.612 -8.144 -12.812 1.00 91.81 315 THR A O 1
ATOM 2500 N N . LYS A 1 316 ? 12.183 -6.122 -11.958 1.00 91.88 316 LYS A N 1
ATOM 2501 C CA . LYS A 1 316 ? 12.719 -6.412 -10.621 1.00 91.88 316 LYS A CA 1
ATOM 2502 C C . LYS A 1 316 ? 11.650 -6.251 -9.545 1.00 91.88 316 LYS A C 1
ATOM 2504 O O . LYS A 1 316 ? 10.892 -5.289 -9.602 1.00 91.88 316 LYS A O 1
ATOM 2509 N N . PRO A 1 317 ? 11.633 -7.095 -8.498 1.00 91.69 317 PRO A N 1
ATOM 2510 C CA . PRO A 1 317 ? 10.719 -6.904 -7.375 1.00 91.69 317 PRO A CA 1
ATOM 2511 C C . PRO A 1 317 ? 10.853 -5.504 -6.771 1.00 91.69 317 PRO A C 1
ATOM 2513 O O . PRO A 1 317 ? 11.962 -4.962 -6.685 1.00 91.69 317 PRO A O 1
ATOM 2516 N N . LEU A 1 318 ? 9.740 -4.922 -6.320 1.00 92.81 318 LEU A N 1
ATOM 2517 C CA . LEU A 1 318 ? 9.800 -3.666 -5.582 1.00 92.81 318 LEU A CA 1
ATOM 2518 C C . LEU A 1 318 ? 10.500 -3.896 -4.241 1.00 92.81 318 LEU A C 1
ATOM 2520 O O . LEU A 1 318 ? 10.329 -4.919 -3.580 1.00 92.81 318 LEU A O 1
ATOM 2524 N N . THR A 1 319 ? 11.302 -2.917 -3.838 1.00 91.44 319 THR A N 1
ATOM 2525 C CA . THR A 1 319 ? 12.035 -2.923 -2.567 1.00 91.44 319 THR A CA 1
ATOM 2526 C C . THR A 1 319 ? 11.650 -1.688 -1.752 1.00 91.44 319 THR A C 1
ATOM 2528 O O . THR A 1 319 ? 11.068 -0.754 -2.312 1.00 91.44 319 THR A O 1
ATOM 2531 N N . PRO A 1 320 ? 12.024 -1.587 -0.462 1.00 91.88 320 PRO A N 1
ATOM 2532 C CA . PRO A 1 320 ? 11.783 -0.366 0.310 1.00 91.88 320 PRO A CA 1
ATOM 2533 C C . PRO A 1 320 ? 12.367 0.898 -0.344 1.00 91.88 320 PRO A C 1
ATOM 2535 O O . PRO A 1 320 ? 11.855 1.996 -0.153 1.00 91.88 320 PRO A O 1
ATOM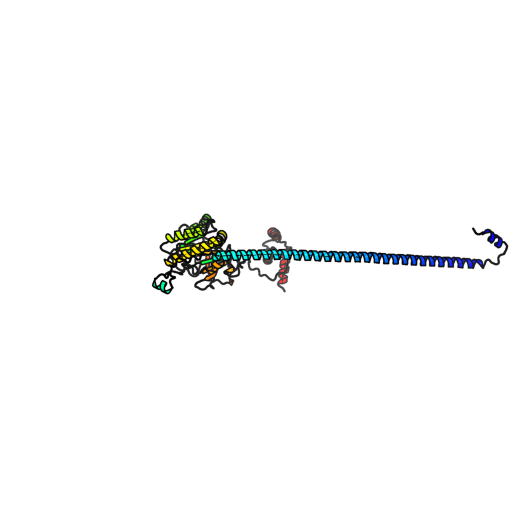 2538 N N . ALA A 1 321 ? 13.432 0.765 -1.147 1.00 90.69 321 ALA A N 1
ATOM 2539 C CA . ALA A 1 321 ? 14.034 1.886 -1.866 1.00 90.69 321 ALA A CA 1
ATOM 2540 C C . ALA A 1 321 ? 13.180 2.393 -3.042 1.00 90.69 321 ALA A C 1
ATOM 2542 O O . ALA A 1 321 ? 13.343 3.553 -3.434 1.00 90.69 321 ALA A O 1
ATOM 2543 N N . SER A 1 322 ? 12.293 1.542 -3.567 1.00 91.50 322 SER A N 1
ATOM 2544 C CA . SER A 1 322 ? 11.411 1.798 -4.709 1.00 91.50 322 SER A CA 1
ATOM 2545 C C . SER A 1 322 ? 10.134 2.549 -4.324 1.00 91.50 322 SER A C 1
ATOM 2547 O O . SER A 1 322 ? 9.453 3.052 -5.208 1.00 91.50 322 SER A O 1
ATOM 2549 N N . VAL A 1 323 ? 9.794 2.641 -3.036 1.00 92.62 323 VAL A N 1
ATOM 2550 C CA . VAL A 1 323 ? 8.593 3.341 -2.548 1.00 92.62 323 VAL A CA 1
ATOM 2551 C C . VAL A 1 323 ? 8.846 4.856 -2.518 1.00 92.62 323 VAL A C 1
ATOM 2553 O O . VAL A 1 323 ? 9.915 5.297 -2.081 1.00 92.62 323 VAL A O 1
ATOM 2556 N N . ARG A 1 324 ? 7.898 5.668 -3.008 1.00 90.88 324 ARG A N 1
ATOM 2557 C CA . ARG A 1 324 ? 7.942 7.136 -2.871 1.00 90.88 324 ARG A CA 1
ATOM 2558 C C . ARG A 1 324 ? 7.675 7.564 -1.426 1.00 90.88 324 ARG A C 1
ATOM 2560 O O . ARG A 1 324 ? 7.023 6.850 -0.671 1.00 90.88 324 ARG A O 1
ATOM 2567 N N . GLY A 1 325 ? 8.158 8.750 -1.067 1.00 85.25 325 GLY A N 1
ATOM 2568 C CA . GLY A 1 325 ? 7.972 9.316 0.267 1.00 85.25 325 GLY A CA 1
ATOM 2569 C C . GLY A 1 325 ? 8.997 8.821 1.288 1.00 85.25 325 GLY A C 1
ATOM 2570 O O . GLY A 1 325 ? 10.146 8.491 0.959 1.00 85.25 325 GLY A O 1
ATOM 2571 N N . ASN A 1 326 ? 8.604 8.818 2.560 1.00 82.69 326 ASN A N 1
ATOM 2572 C CA . ASN A 1 326 ? 9.512 8.515 3.660 1.00 82.69 326 ASN A CA 1
ATOM 2573 C C . ASN A 1 326 ? 9.776 7.005 3.784 1.00 82.69 326 ASN A C 1
ATOM 2575 O O . ASN A 1 326 ? 8.902 6.231 4.169 1.00 82.69 326 ASN A O 1
ATOM 2579 N N . LYS A 1 327 ? 11.029 6.579 3.563 1.00 79.38 327 LYS A N 1
ATOM 2580 C CA . LYS A 1 327 ? 11.452 5.168 3.703 1.00 79.38 327 LYS A CA 1
ATOM 2581 C C . LYS A 1 327 ? 11.134 4.564 5.075 1.00 79.38 327 LYS A C 1
ATOM 2583 O O . LYS A 1 327 ? 10.987 3.350 5.182 1.00 79.38 327 LYS A O 1
ATOM 2588 N N . LYS A 1 328 ? 11.039 5.389 6.126 1.00 81.44 328 LYS A N 1
ATOM 2589 C CA . LYS A 1 328 ? 10.674 4.922 7.468 1.00 81.44 328 LYS A CA 1
ATOM 2590 C C . LYS A 1 328 ? 9.280 4.299 7.513 1.00 81.44 328 LYS A C 1
ATOM 2592 O O . LYS A 1 328 ? 9.090 3.379 8.298 1.00 81.44 328 LYS A O 1
ATOM 2597 N N . ASN A 1 329 ? 8.361 4.723 6.645 1.00 83.62 329 ASN A N 1
ATOM 2598 C CA . ASN A 1 329 ? 7.018 4.149 6.576 1.00 83.62 329 ASN A CA 1
ATOM 2599 C C . ASN A 1 329 ? 7.095 2.645 6.305 1.00 83.62 329 ASN A C 1
ATOM 2601 O O . ASN A 1 329 ? 6.575 1.857 7.080 1.00 83.62 329 ASN A O 1
ATOM 2605 N N . VAL A 1 330 ? 7.884 2.228 5.308 1.00 86.81 330 VAL A N 1
ATOM 2606 C CA . VAL A 1 330 ? 8.089 0.802 4.993 1.00 86.81 330 VAL A CA 1
ATOM 2607 C C . VAL A 1 330 ? 8.668 0.026 6.183 1.00 86.81 330 VAL A C 1
ATOM 2609 O O . VAL A 1 330 ? 8.314 -1.131 6.416 1.00 86.81 330 VAL A O 1
ATOM 2612 N N . ASN A 1 331 ? 9.558 0.655 6.956 1.00 85.62 331 ASN A N 1
ATOM 2613 C CA . ASN A 1 331 ? 10.190 0.015 8.107 1.00 85.62 331 ASN A CA 1
ATOM 2614 C C . ASN A 1 331 ? 9.208 -0.198 9.267 1.00 85.62 331 ASN A C 1
ATOM 2616 O O . ASN A 1 331 ? 9.272 -1.248 9.911 1.00 85.62 331 ASN A O 1
ATOM 2620 N N . PHE A 1 332 ? 8.312 0.759 9.516 1.00 85.81 332 PHE A N 1
ATOM 2621 C CA . PHE A 1 332 ? 7.356 0.714 10.626 1.00 85.81 332 PHE A CA 1
ATOM 2622 C C . PHE A 1 332 ? 6.092 -0.090 10.305 1.00 85.81 332 PHE A C 1
ATOM 2624 O O . PHE A 1 332 ? 5.589 -0.799 11.175 1.00 85.81 332 PHE A O 1
ATOM 2631 N N . THR A 1 333 ? 5.647 -0.092 9.050 1.00 92.00 333 THR A N 1
ATOM 2632 C CA . THR A 1 333 ? 4.496 -0.879 8.593 1.00 92.00 333 THR A CA 1
ATOM 2633 C C . THR A 1 333 ? 4.729 -2.382 8.796 1.00 92.00 333 THR A C 1
ATOM 2635 O O . THR A 1 333 ? 5.832 -2.888 8.576 1.00 92.00 333 THR A O 1
ATOM 2638 N N . ASN A 1 334 ? 3.717 -3.133 9.242 1.00 94.31 334 ASN A N 1
ATOM 2639 C CA . ASN A 1 334 ? 3.864 -4.553 9.574 1.00 94.31 334 ASN A CA 1
ATOM 2640 C C . ASN A 1 334 ? 3.955 -5.434 8.323 1.00 94.31 334 ASN A C 1
ATOM 2642 O O . ASN A 1 334 ? 4.894 -6.226 8.205 1.00 94.31 334 ASN A O 1
ATOM 2646 N N . ASN A 1 335 ? 3.006 -5.271 7.401 1.00 95.06 335 ASN A N 1
ATOM 2647 C CA . ASN A 1 335 ? 2.951 -5.980 6.126 1.00 95.06 335 ASN A CA 1
ATOM 2648 C C . ASN A 1 335 ? 3.073 -4.976 4.986 1.00 95.06 335 ASN A C 1
ATOM 2650 O O . ASN A 1 335 ? 2.458 -3.923 5.016 1.00 95.06 335 ASN A O 1
ATOM 2654 N N . PHE A 1 336 ? 3.850 -5.287 3.962 1.00 95.69 336 PHE A N 1
ATOM 2655 C CA . PHE A 1 336 ? 4.050 -4.390 2.838 1.00 95.69 336 PHE A CA 1
ATOM 2656 C C . PHE A 1 336 ? 4.039 -5.203 1.550 1.00 95.69 336 PHE A C 1
ATOM 2658 O O . PHE A 1 336 ? 4.969 -5.967 1.279 1.00 95.69 336 PHE A O 1
ATOM 2665 N N . VAL A 1 337 ? 2.964 -5.059 0.784 1.00 95.69 337 VAL A N 1
ATOM 2666 C CA . VAL A 1 337 ? 2.724 -5.734 -0.489 1.00 95.69 337 VAL A CA 1
ATOM 2667 C C . VAL A 1 337 ? 3.096 -4.829 -1.654 1.00 95.69 337 VAL A C 1
ATOM 2669 O O . VAL A 1 337 ? 3.013 -3.603 -1.566 1.00 95.69 337 VAL A O 1
ATOM 2672 N N . TYR A 1 338 ? 3.512 -5.433 -2.760 1.00 95.81 338 TYR A N 1
ATOM 2673 C CA . TYR A 1 338 ? 3.646 -4.736 -4.027 1.00 95.81 338 TYR A CA 1
ATOM 2674 C C . TYR A 1 338 ? 2.742 -5.352 -5.086 1.00 95.81 338 TYR A C 1
ATOM 2676 O O . TYR A 1 338 ? 2.551 -6.566 -5.117 1.00 95.81 338 TYR A O 1
ATOM 2684 N N . PHE A 1 339 ? 2.219 -4.502 -5.960 1.00 96.62 339 PHE A N 1
ATOM 2685 C CA . PHE A 1 339 ? 1.333 -4.864 -7.055 1.00 96.62 339 PHE A CA 1
ATOM 2686 C C . PHE A 1 339 ? 1.837 -4.215 -8.338 1.00 96.62 339 PHE A C 1
ATOM 2688 O O . PHE A 1 339 ? 1.942 -2.989 -8.425 1.00 96.62 339 PHE A O 1
ATOM 2695 N N . THR A 1 340 ? 2.235 -5.030 -9.311 1.00 96.19 340 THR A N 1
ATOM 2696 C CA . THR A 1 340 ? 2.950 -4.529 -10.486 1.00 96.19 340 THR A CA 1
ATOM 2697 C C . THR A 1 340 ? 2.716 -5.364 -11.740 1.00 96.19 340 THR A C 1
ATOM 2699 O O . THR A 1 340 ? 1.962 -6.332 -11.715 1.00 96.19 340 THR A O 1
ATOM 2702 N N . TYR A 1 341 ? 3.314 -4.957 -12.854 1.00 94.88 341 TYR A N 1
ATOM 2703 C CA . TYR A 1 341 ? 3.129 -5.570 -14.163 1.00 94.88 341 TYR A CA 1
ATOM 2704 C C . TYR A 1 341 ? 3.606 -7.023 -14.224 1.00 94.88 341 TYR A C 1
ATOM 2706 O O . TYR A 1 341 ? 4.561 -7.420 -13.549 1.00 94.88 341 TYR A O 1
ATOM 2714 N N . CYS A 1 342 ? 2.922 -7.801 -15.059 1.00 93.44 342 CYS A N 1
ATOM 2715 C CA . CYS A 1 342 ? 3.320 -9.146 -15.430 1.00 93.44 342 CYS A CA 1
ATOM 2716 C C . CYS A 1 342 ? 3.708 -9.173 -16.910 1.00 93.44 342 CYS A C 1
ATOM 2718 O O . CYS A 1 342 ? 2.942 -8.725 -17.763 1.00 93.44 342 CYS A O 1
ATOM 2720 N N . LYS A 1 343 ? 4.859 -9.768 -17.232 1.00 92.81 343 LYS A N 1
ATOM 2721 C CA . LYS A 1 343 ? 5.344 -9.842 -18.618 1.00 92.81 343 LYS A CA 1
ATOM 2722 C C . LYS A 1 343 ? 4.468 -10.715 -19.527 1.00 92.81 343 LYS A C 1
ATOM 2724 O O . LYS A 1 343 ? 4.579 -10.637 -20.744 1.00 92.81 343 LYS A O 1
ATOM 2729 N N . HIS A 1 344 ? 3.625 -11.568 -18.936 1.00 87.19 344 HIS A N 1
ATOM 2730 C CA . HIS A 1 344 ? 2.789 -12.541 -19.650 1.00 87.19 344 HIS A CA 1
ATOM 2731 C C . HIS A 1 344 ? 1.506 -11.954 -20.245 1.00 87.19 344 HIS A C 1
ATOM 2733 O O . HIS A 1 344 ? 0.766 -12.691 -20.893 1.00 87.19 344 HIS A O 1
ATOM 2739 N N . GLY A 1 345 ? 1.208 -10.676 -20.005 1.00 83.44 345 GLY A N 1
ATOM 2740 C CA . GLY A 1 345 ? 0.026 -10.028 -20.567 1.00 83.44 345 GLY A CA 1
ATOM 2741 C C . GLY A 1 345 ? -0.282 -8.687 -19.912 1.00 83.44 345 GLY A C 1
ATOM 2742 O O . GLY A 1 345 ? -0.070 -8.502 -18.712 1.00 83.44 345 GLY A O 1
ATOM 2743 N N . SER A 1 346 ? -0.792 -7.737 -20.699 1.00 84.88 346 SER A N 1
ATOM 2744 C CA . SER A 1 346 ? -1.216 -6.418 -20.206 1.00 84.88 346 SER A CA 1
ATOM 2745 C C . SER A 1 346 ? -2.416 -6.505 -19.262 1.00 84.88 346 SER A C 1
ATOM 2747 O O . SER A 1 346 ? -2.659 -5.587 -18.478 1.00 84.88 346 SER A O 1
ATOM 2749 N N . ASP A 1 347 ? -3.137 -7.620 -19.303 1.00 85.12 347 ASP A N 1
ATOM 2750 C CA . ASP A 1 347 ? -4.250 -7.981 -18.437 1.00 85.12 347 ASP A CA 1
ATOM 2751 C C . ASP A 1 347 ? -3.810 -8.612 -17.103 1.00 85.12 347 ASP A C 1
ATOM 2753 O O . ASP A 1 347 ? -4.641 -8.823 -16.220 1.00 85.12 347 ASP A O 1
ATOM 2757 N N . LYS A 1 348 ? -2.510 -8.896 -16.935 1.00 92.56 348 LYS A N 1
ATOM 2758 C CA . LYS A 1 348 ? -1.960 -9.604 -15.775 1.00 92.56 348 LYS A CA 1
ATOM 2759 C C . LYS A 1 348 ? -1.124 -8.712 -14.875 1.00 92.56 348 LYS A C 1
ATOM 2761 O O . LYS A 1 348 ? -0.457 -7.769 -15.306 1.00 92.56 348 LYS A O 1
ATOM 2766 N N . ARG A 1 349 ? -1.140 -9.027 -13.585 1.00 96.00 349 ARG A N 1
ATOM 2767 C CA . ARG A 1 349 ? -0.403 -8.332 -12.531 1.00 96.00 349 ARG A CA 1
ATOM 2768 C C . ARG A 1 349 ? 0.247 -9.332 -11.589 1.00 96.00 349 ARG A C 1
ATOM 2770 O O . ARG A 1 349 ? -0.280 -10.413 -11.353 1.00 96.00 349 ARG A O 1
ATOM 2777 N N . VAL A 1 350 ? 1.391 -8.960 -11.037 1.00 96.50 350 VAL A N 1
ATOM 2778 C CA . VAL A 1 350 ? 2.081 -9.711 -9.992 1.00 96.50 350 VAL A CA 1
ATOM 2779 C C . VAL A 1 350 ? 1.823 -9.032 -8.654 1.00 96.50 350 VAL A C 1
ATOM 2781 O O . VAL A 1 350 ? 2.148 -7.857 -8.471 1.00 96.50 350 VAL A O 1
ATOM 2784 N N . LEU A 1 351 ? 1.265 -9.789 -7.713 1.00 96.38 351 LEU A N 1
ATOM 2785 C CA . LEU A 1 351 ? 1.150 -9.426 -6.306 1.00 96.38 351 LEU A CA 1
ATOM 2786 C C . LEU A 1 351 ? 2.245 -10.157 -5.519 1.00 96.38 351 LEU A C 1
ATOM 2788 O O . LEU A 1 351 ? 2.315 -11.388 -5.524 1.00 96.38 351 LEU A O 1
ATOM 2792 N N . GLY A 1 352 ? 3.097 -9.404 -4.832 1.00 94.69 352 GLY A N 1
ATOM 2793 C CA . GLY A 1 352 ? 4.172 -9.953 -4.010 1.00 94.69 352 GLY A CA 1
ATOM 2794 C C . GLY A 1 352 ? 4.401 -9.157 -2.732 1.00 94.69 352 GLY A C 1
ATOM 2795 O O . GLY A 1 352 ? 3.656 -8.234 -2.405 1.00 94.69 352 GLY A O 1
ATOM 2796 N N . TYR A 1 353 ? 5.450 -9.520 -1.995 1.00 94.12 353 TYR A N 1
ATOM 2797 C CA . TYR A 1 353 ? 5.717 -8.987 -0.661 1.00 94.12 353 TYR A CA 1
ATOM 2798 C C . TYR A 1 353 ? 7.082 -8.305 -0.582 1.00 94.12 353 TYR A C 1
ATOM 2800 O O . TYR A 1 353 ? 8.112 -8.905 -0.886 1.00 94.12 353 TYR A O 1
ATOM 2808 N N . ILE A 1 354 ? 7.098 -7.059 -0.109 1.00 93.44 354 ILE A N 1
ATOM 2809 C CA . ILE A 1 354 ? 8.306 -6.390 0.392 1.00 93.44 354 ILE A CA 1
ATOM 2810 C C . ILE A 1 354 ? 8.573 -6.841 1.832 1.00 93.44 354 ILE A C 1
ATOM 2812 O O . ILE A 1 354 ? 9.712 -7.124 2.206 1.00 93.44 354 ILE A O 1
ATOM 2816 N N . LYS A 1 355 ? 7.511 -6.917 2.642 1.00 92.50 355 LYS A N 1
ATOM 2817 C CA . LYS A 1 355 ? 7.563 -7.285 4.058 1.00 92.50 355 LYS A CA 1
ATOM 2818 C C . LYS A 1 355 ? 6.314 -8.075 4.438 1.00 92.50 355 LYS A C 1
ATOM 2820 O O . LYS A 1 355 ? 5.205 -7.689 4.092 1.00 92.50 355 LYS A O 1
ATOM 2825 N N . LEU A 1 356 ? 6.491 -9.150 5.194 1.00 90.50 356 LEU A N 1
ATOM 2826 C CA . LEU A 1 356 ? 5.415 -9.832 5.907 1.00 90.50 356 LEU A CA 1
ATOM 2827 C C . LEU A 1 356 ? 5.903 -10.073 7.325 1.00 90.50 356 LEU A C 1
ATOM 2829 O O . LEU A 1 356 ? 6.948 -10.697 7.512 1.00 90.50 356 LEU A O 1
ATOM 2833 N N . LYS A 1 357 ? 5.172 -9.567 8.321 1.00 88.19 357 LYS A N 1
ATOM 2834 C CA . LYS A 1 357 ? 5.535 -9.781 9.729 1.00 88.19 357 LYS A CA 1
ATOM 2835 C C . LYS A 1 357 ? 5.412 -11.256 10.119 1.00 88.19 357 LYS A C 1
ATOM 2837 O O . LYS A 1 357 ? 6.217 -11.751 10.901 1.00 88.19 357 LYS A O 1
ATOM 2842 N N . HIS A 1 358 ? 4.435 -11.952 9.538 1.00 82.94 358 HIS A N 1
ATOM 2843 C CA . HIS A 1 358 ? 4.211 -13.386 9.704 1.00 82.94 358 HIS A CA 1
ATOM 2844 C C . HIS A 1 358 ? 3.892 -14.022 8.344 1.00 82.94 358 HIS A C 1
ATOM 2846 O O . HIS A 1 358 ? 3.097 -13.467 7.586 1.00 82.94 358 HIS A O 1
ATOM 2852 N N . GLY A 1 359 ? 4.480 -15.186 8.051 1.00 79.19 359 GLY A N 1
ATOM 2853 C CA . GLY A 1 359 ? 4.260 -15.935 6.806 1.00 79.19 359 GLY A CA 1
ATOM 2854 C C . GLY A 1 359 ? 5.456 -15.931 5.847 1.00 79.19 359 GLY A C 1
ATOM 2855 O O . GLY A 1 359 ? 6.531 -15.421 6.163 1.00 79.19 359 GLY A O 1
ATOM 2856 N N . ASN A 1 360 ? 5.268 -16.532 4.667 1.00 78.44 360 ASN A N 1
ATOM 2857 C CA . ASN A 1 360 ? 6.327 -16.687 3.670 1.00 78.44 360 ASN A CA 1
ATOM 2858 C C . ASN A 1 360 ? 6.313 -15.556 2.626 1.00 78.44 360 ASN A C 1
ATOM 2860 O O . ASN A 1 360 ? 5.492 -15.553 1.707 1.00 78.44 360 ASN A O 1
ATOM 2864 N N . LYS A 1 361 ? 7.290 -14.647 2.731 1.00 81.38 361 LYS A N 1
ATOM 2865 C CA . LYS A 1 361 ? 7.498 -13.511 1.814 1.00 81.38 361 LYS A CA 1
ATOM 2866 C C . LYS A 1 361 ? 7.872 -13.894 0.377 1.00 81.38 361 LYS A C 1
ATOM 2868 O O . LYS A 1 361 ? 7.825 -13.035 -0.495 1.00 81.38 361 LYS A O 1
ATOM 2873 N N . GLU A 1 362 ? 8.287 -15.134 0.126 1.00 76.94 362 GLU A N 1
ATOM 2874 C CA . GLU A 1 362 ? 8.731 -15.579 -1.204 1.00 76.94 362 GLU A CA 1
ATOM 2875 C C . GLU A 1 362 ? 7.580 -15.989 -2.121 1.00 76.94 362 GLU A C 1
ATOM 2877 O O . GLU A 1 362 ? 7.787 -16.217 -3.309 1.00 76.94 362 GLU A O 1
ATOM 2882 N N . THR A 1 363 ? 6.362 -16.076 -1.590 1.00 78.94 363 THR A N 1
ATOM 2883 C CA . THR A 1 363 ? 5.190 -16.418 -2.393 1.00 78.94 363 THR A CA 1
ATOM 2884 C C . THR A 1 363 ? 4.790 -15.216 -3.244 1.00 78.94 363 THR A C 1
ATOM 2886 O O . THR A 1 363 ? 4.513 -14.151 -2.702 1.00 78.94 363 THR A O 1
ATOM 2889 N N . LEU A 1 364 ? 4.722 -15.378 -4.565 1.00 89.19 364 LEU A N 1
ATOM 2890 C CA . LEU A 1 364 ? 4.092 -14.405 -5.458 1.00 89.19 364 LEU A CA 1
ATOM 2891 C C . LEU A 1 364 ? 2.788 -14.977 -6.011 1.00 89.19 364 LEU A C 1
ATOM 2893 O O . LEU A 1 364 ? 2.623 -16.194 -6.123 1.00 89.19 364 LEU A O 1
ATOM 2897 N N . SER A 1 365 ? 1.869 -14.089 -6.370 1.00 94.12 365 SER A N 1
ATOM 2898 C CA . SER A 1 365 ? 0.599 -14.424 -7.013 1.00 94.12 365 SER A CA 1
ATOM 2899 C C . SER A 1 365 ? 0.485 -13.687 -8.339 1.00 94.12 365 SER A C 1
ATOM 2901 O O . SER A 1 365 ? 0.806 -12.502 -8.413 1.00 94.12 365 SER A O 1
ATOM 2903 N N . ILE A 1 366 ? 0.013 -14.381 -9.370 1.00 95.94 366 ILE A N 1
ATOM 2904 C CA . ILE A 1 366 ? -0.410 -13.765 -10.624 1.00 95.94 366 ILE A CA 1
ATOM 2905 C C . ILE A 1 366 ? -1.907 -13.508 -10.514 1.00 95.94 366 ILE A C 1
ATOM 2907 O O . ILE A 1 366 ? -2.681 -14.409 -10.188 1.00 95.94 366 ILE A O 1
ATOM 2911 N N . LEU A 1 367 ? -2.290 -12.268 -10.776 1.00 95.88 367 LEU A N 1
ATOM 2912 C CA . LEU A 1 367 ? -3.664 -11.813 -10.879 1.00 95.88 367 LEU A CA 1
ATOM 2913 C C . LEU A 1 367 ? -3.946 -11.432 -12.334 1.00 95.88 367 LEU A C 1
ATOM 2915 O O . LEU A 1 367 ? -3.051 -10.946 -13.018 1.00 95.88 367 LEU A O 1
ATOM 2919 N N . GLU A 1 368 ? -5.168 -11.632 -12.805 1.00 92.88 368 GLU A N 1
ATOM 2920 C CA . GLU A 1 368 ? -5.605 -11.218 -14.145 1.00 92.88 368 GLU A CA 1
ATOM 2921 C C . GLU A 1 368 ? -6.957 -10.513 -14.075 1.00 92.88 368 GLU A C 1
ATOM 2923 O O . GLU A 1 368 ? -7.726 -10.779 -13.150 1.00 92.88 368 GLU A O 1
ATOM 2928 N N . TYR A 1 369 ? -7.257 -9.608 -15.007 1.00 89.44 369 TYR A N 1
ATOM 2929 C CA . TYR A 1 369 ? -8.574 -8.968 -15.042 1.00 89.44 369 TYR A CA 1
ATOM 2930 C C . TYR A 1 369 ? -9.686 -10.007 -15.228 1.00 89.44 369 TYR A C 1
ATOM 2932 O O . TYR A 1 369 ? -9.603 -10.908 -16.061 1.00 89.44 369 TYR A O 1
ATOM 2940 N N . ALA A 1 370 ? -10.744 -9.878 -14.432 1.00 86.56 370 ALA A N 1
ATOM 2941 C CA . ALA A 1 370 ? -11.830 -10.847 -14.370 1.00 86.56 370 ALA A CA 1
ATOM 2942 C C . ALA A 1 370 ? -12.876 -10.674 -15.486 1.00 86.56 370 ALA A C 1
ATOM 2944 O O . ALA A 1 370 ? -13.694 -11.573 -15.672 1.00 86.56 370 ALA A O 1
ATOM 2945 N N . GLY A 1 371 ? -12.849 -9.554 -16.222 1.00 81.25 371 GLY A N 1
ATOM 2946 C CA . GLY A 1 371 ? -13.816 -9.257 -17.287 1.00 81.25 371 GLY A CA 1
ATOM 2947 C C . GLY A 1 371 ? -15.238 -9.031 -16.767 1.00 81.25 371 GLY A C 1
ATOM 2948 O O . GLY A 1 371 ? -16.203 -9.450 -17.400 1.00 81.25 371 GLY A O 1
ATOM 2949 N N . THR A 1 372 ? -15.364 -8.439 -15.581 1.00 82.44 372 THR A N 1
ATOM 2950 C CA . THR A 1 372 ? -16.638 -8.139 -14.919 1.00 82.44 372 THR A CA 1
ATOM 2951 C C . THR A 1 372 ? -17.139 -6.733 -15.229 1.00 82.44 372 THR A C 1
ATOM 2953 O O . THR A 1 372 ? -16.423 -5.939 -15.828 1.00 82.44 372 THR A O 1
ATOM 2956 N N . GLU A 1 373 ? -18.376 -6.428 -14.818 1.00 78.00 373 GLU A N 1
ATOM 2957 C CA . GLU A 1 373 ? -18.995 -5.100 -14.994 1.00 78.00 373 GLU A CA 1
ATOM 2958 C C . GLU A 1 373 ? -18.131 -3.976 -14.411 1.00 78.00 373 GLU A C 1
ATOM 2960 O O . GLU A 1 373 ? -17.979 -2.925 -15.026 1.00 78.00 373 GLU A O 1
ATOM 2965 N N . ILE A 1 374 ? -17.540 -4.228 -13.242 1.00 84.75 374 ILE A N 1
ATOM 2966 C CA . ILE A 1 374 ? -16.550 -3.350 -12.627 1.00 84.75 374 ILE A CA 1
ATOM 2967 C C . ILE A 1 374 ? -15.156 -3.961 -12.774 1.00 84.75 374 ILE A C 1
ATOM 2969 O O . ILE A 1 374 ? -15.010 -5.188 -12.749 1.00 84.75 374 ILE A O 1
ATOM 2973 N N . ASP A 1 375 ? -14.126 -3.121 -12.879 1.00 85.25 375 ASP A N 1
ATOM 2974 C CA . ASP A 1 375 ? -12.740 -3.581 -12.982 1.00 85.25 375 ASP A CA 1
ATOM 2975 C C . ASP A 1 375 ? -12.328 -4.348 -11.725 1.00 85.25 375 ASP A C 1
ATOM 2977 O O . ASP A 1 375 ? -12.192 -3.794 -10.631 1.00 85.25 375 ASP A O 1
ATOM 2981 N N . GLN A 1 376 ? -12.108 -5.649 -11.892 1.00 88.38 376 GLN A N 1
ATOM 2982 C CA . GLN A 1 376 ? -11.691 -6.553 -10.829 1.00 88.38 376 GLN A CA 1
ATOM 2983 C C . GLN A 1 376 ? -10.622 -7.502 -11.339 1.00 88.38 376 GLN A C 1
ATOM 2985 O O . GLN A 1 376 ? -10.554 -7.828 -12.524 1.00 88.38 376 GLN A O 1
ATOM 2990 N N . PHE A 1 377 ? -9.810 -7.986 -10.411 1.00 93.31 377 PHE A N 1
ATOM 2991 C CA . PHE A 1 377 ? -8.815 -9.010 -10.653 1.00 93.31 377 PHE A CA 1
ATOM 2992 C C . PHE A 1 377 ? -9.269 -10.351 -10.082 1.00 93.31 377 PHE A C 1
ATOM 2994 O O . PHE A 1 377 ? -9.973 -10.418 -9.074 1.00 93.31 377 PHE A O 1
ATOM 3001 N N . ARG A 1 378 ? -8.804 -11.438 -10.688 1.00 93.06 378 ARG A N 1
ATOM 3002 C CA . ARG A 1 378 ? -8.919 -12.796 -10.161 1.00 93.06 378 ARG A CA 1
ATOM 3003 C C . ARG A 1 378 ? -7.549 -13.440 -10.038 1.00 93.06 378 ARG A C 1
ATOM 3005 O O . ARG A 1 378 ? -6.640 -13.157 -10.813 1.00 93.06 378 ARG A O 1
ATOM 3012 N N . TYR A 1 379 ? -7.411 -14.321 -9.062 1.00 94.12 379 TYR A N 1
ATOM 3013 C CA . TYR A 1 379 ? -6.227 -15.134 -8.861 1.00 94.12 379 TYR A CA 1
ATOM 3014 C C . TYR A 1 379 ? -6.069 -16.121 -10.019 1.00 94.12 379 TYR A C 1
ATOM 3016 O O . TYR A 1 379 ? -6.914 -16.993 -10.212 1.00 94.12 379 TYR A O 1
ATOM 3024 N N . ALA A 1 380 ? -4.982 -15.976 -10.775 1.00 92.44 380 ALA A N 1
ATOM 3025 C CA . ALA A 1 380 ? -4.658 -16.813 -11.927 1.00 92.44 380 ALA A CA 1
ATOM 3026 C C . ALA A 1 380 ? -3.665 -17.935 -11.578 1.00 92.44 380 ALA A C 1
ATOM 3028 O O . ALA A 1 380 ? -3.584 -18.937 -12.286 1.00 92.44 380 ALA A O 1
ATOM 3029 N N . GLY A 1 381 ? -2.905 -17.792 -10.489 1.00 91.75 381 GLY A N 1
ATOM 3030 C CA . GLY A 1 381 ? -1.985 -18.828 -10.029 1.00 91.75 381 GLY A CA 1
ATOM 3031 C C . GLY A 1 381 ? -0.802 -18.298 -9.230 1.00 91.75 381 GLY A C 1
ATOM 3032 O O . GLY A 1 381 ? -0.680 -17.105 -8.941 1.00 91.75 381 GLY A O 1
ATOM 3033 N N . LYS A 1 382 ? 0.092 -19.214 -8.851 1.00 92.81 382 LYS A N 1
ATOM 3034 C CA . LYS A 1 382 ? 1.353 -18.872 -8.189 1.00 92.81 382 LYS A CA 1
ATOM 3035 C C . LYS A 1 382 ? 2.296 -18.229 -9.203 1.00 92.81 382 LYS A C 1
ATOM 3037 O O . LYS A 1 382 ? 2.480 -18.759 -10.293 1.00 92.81 382 LYS A O 1
ATOM 3042 N N . GLY A 1 383 ? 2.886 -17.105 -8.820 1.00 90.56 383 GLY A N 1
ATOM 3043 C CA . GLY A 1 383 ? 3.892 -16.403 -9.606 1.00 90.56 383 GLY A CA 1
ATOM 3044 C C . GLY A 1 383 ? 5.310 -16.648 -9.109 1.00 90.56 383 GLY A C 1
ATOM 3045 O O . GLY A 1 383 ? 5.554 -17.279 -8.075 1.00 90.56 383 GLY A O 1
ATOM 3046 N N . SER A 1 384 ? 6.241 -16.066 -9.843 1.00 91.31 384 SER A N 1
ATOM 3047 C CA . SER A 1 384 ? 7.679 -16.089 -9.632 1.00 91.31 384 SER A CA 1
ATOM 3048 C C . SER A 1 384 ? 8.269 -14.705 -9.927 1.00 91.31 384 SER A C 1
ATOM 3050 O O . SER A 1 384 ? 7.592 -13.816 -10.450 1.00 91.31 384 SER A O 1
ATOM 3052 N N . LYS A 1 385 ? 9.535 -14.477 -9.563 1.00 90.38 385 LYS A N 1
ATOM 3053 C CA . LYS A 1 385 ? 10.189 -13.1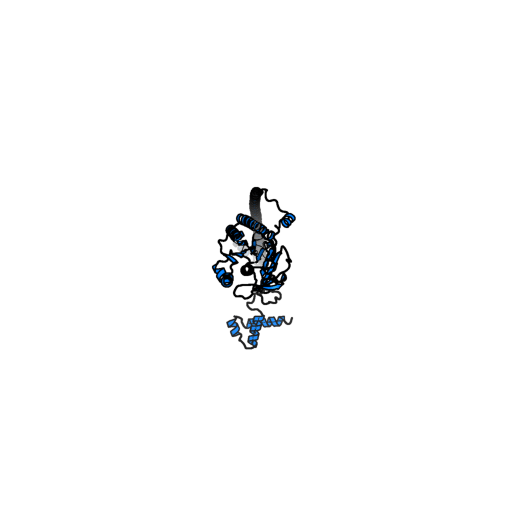82 -9.836 1.00 90.38 385 LYS A CA 1
ATOM 3054 C C . LYS A 1 385 ? 10.420 -12.990 -11.331 1.00 90.38 385 LYS A C 1
ATOM 3056 O O . LYS A 1 385 ? 10.493 -11.863 -11.804 1.00 90.38 385 LYS A O 1
ATOM 3061 N N . GLU A 1 386 ? 10.513 -14.092 -12.059 1.00 91.12 386 GLU A N 1
ATOM 3062 C CA . GLU A 1 386 ? 10.720 -14.159 -13.492 1.00 91.12 386 GLU A CA 1
ATOM 3063 C C . GLU A 1 386 ? 9.493 -13.660 -14.261 1.00 91.12 386 GLU A C 1
ATOM 3065 O O . GLU A 1 386 ? 9.638 -13.285 -15.419 1.00 91.12 386 GLU A O 1
ATOM 3070 N N . ASP A 1 387 ? 8.312 -13.618 -13.639 1.00 92.81 387 ASP A N 1
ATOM 3071 C CA . ASP A 1 387 ? 7.063 -13.147 -14.255 1.00 92.81 387 ASP A CA 1
ATOM 3072 C C . ASP A 1 387 ? 6.926 -11.618 -14.255 1.00 92.81 387 ASP A C 1
ATOM 3074 O O . ASP A 1 387 ? 6.010 -11.079 -14.881 1.00 92.81 387 ASP A O 1
ATOM 3078 N N . LEU A 1 388 ? 7.829 -10.917 -13.562 1.00 93.31 388 LEU A N 1
ATOM 3079 C CA . LEU A 1 388 ? 7.856 -9.461 -13.484 1.00 93.31 388 LEU A CA 1
ATOM 3080 C C . LEU A 1 388 ? 8.317 -8.843 -14.802 1.00 93.31 388 LEU A C 1
ATOM 3082 O O . LEU A 1 388 ? 9.300 -9.269 -15.411 1.00 93.31 388 LEU A O 1
ATOM 3086 N N . GLY A 1 389 ? 7.629 -7.785 -15.205 1.00 90.12 389 GLY A N 1
ATOM 3087 C CA . GLY A 1 389 ? 7.958 -7.009 -16.389 1.00 90.12 389 GLY A CA 1
ATOM 3088 C C . GLY A 1 389 ? 6.715 -6.377 -16.980 1.00 90.12 389 GLY A C 1
ATOM 30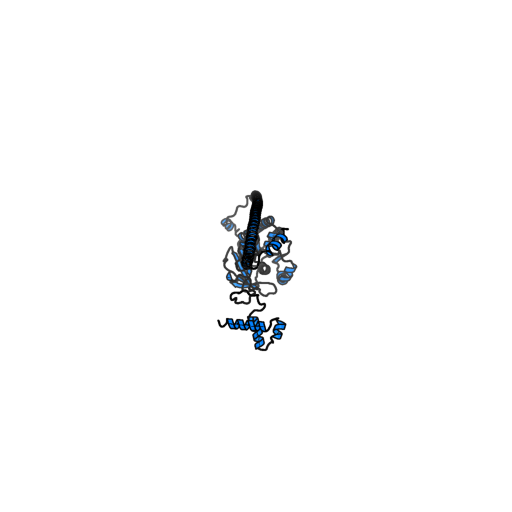89 O O . GLY A 1 389 ? 5.595 -6.809 -16.712 1.00 90.12 389 GLY A O 1
ATOM 3090 N N . GLU A 1 390 ? 6.915 -5.345 -17.786 1.00 86.75 390 GLU A N 1
ATOM 3091 C CA . GLU A 1 390 ? 5.860 -4.868 -18.671 1.00 86.75 390 GLU A CA 1
ATOM 3092 C C . GLU A 1 390 ? 5.595 -5.930 -19.737 1.00 86.75 390 GLU A C 1
ATOM 3094 O O . GLU A 1 390 ? 6.514 -6.623 -20.188 1.00 86.75 390 GLU A O 1
ATOM 3099 N N . ALA A 1 391 ? 4.328 -6.098 -20.103 1.00 78.25 391 ALA A N 1
ATOM 3100 C CA . ALA A 1 391 ? 3.975 -6.993 -21.187 1.00 78.25 391 ALA A CA 1
ATOM 3101 C C . ALA A 1 391 ? 4.616 -6.482 -22.481 1.00 78.25 391 ALA A C 1
ATOM 3103 O O . ALA A 1 391 ? 4.410 -5.335 -22.878 1.00 78.25 391 ALA A O 1
ATOM 3104 N N . SER A 1 392 ? 5.408 -7.330 -23.133 1.00 59.94 392 SER A N 1
ATOM 3105 C CA . SER A 1 392 ? 5.921 -7.024 -24.461 1.00 59.94 392 SER A CA 1
ATOM 3106 C C . SER A 1 392 ? 4.735 -6.865 -25.418 1.00 59.94 392 SER A C 1
ATOM 3108 O O . SER A 1 392 ? 3.988 -7.816 -25.641 1.00 59.94 392 SER A O 1
ATOM 3110 N N . THR A 1 393 ? 4.594 -5.696 -26.042 1.00 45.25 393 THR A N 1
ATOM 3111 C CA . THR A 1 393 ? 3.761 -5.515 -27.247 1.00 45.25 393 THR A CA 1
ATOM 3112 C C . THR A 1 393 ? 4.312 -6.272 -28.462 1.00 45.25 393 THR A C 1
ATOM 3114 O O . THR A 1 393 ? 3.721 -6.258 -29.538 1.00 45.25 393 THR A O 1
ATOM 3117 N N . GLU A 1 394 ? 5.435 -6.969 -28.301 1.00 36.06 394 GLU A N 1
ATOM 3118 C CA . GLU A 1 394 ? 6.090 -7.733 -29.345 1.00 36.06 394 GLU A CA 1
ATOM 3119 C C . GLU A 1 394 ? 5.438 -9.115 -29.488 1.00 36.06 394 GLU A C 1
ATOM 3121 O O . GLU A 1 394 ? 5.702 -10.050 -28.726 1.00 36.06 394 GLU A O 1
ATOM 3126 N N . GLN A 1 395 ? 4.636 -9.276 -30.548 1.00 33.81 395 GLN A N 1
ATOM 3127 C CA . GLN A 1 395 ? 4.682 -10.518 -31.319 1.00 33.81 395 GLN A CA 1
ATOM 3128 C C . GLN A 1 395 ? 6.159 -10.887 -31.477 1.00 33.81 395 GLN A C 1
ATOM 3130 O O . GLN A 1 395 ? 6.930 -10.069 -31.972 1.00 33.81 395 GLN A O 1
ATOM 3135 N N . LYS A 1 396 ? 6.550 -12.072 -30.994 1.00 30.31 396 LYS A N 1
ATOM 3136 C CA . LYS A 1 396 ? 7.931 -12.575 -31.002 1.00 30.31 396 LYS A CA 1
ATOM 3137 C C . LYS A 1 396 ? 8.609 -12.285 -32.343 1.00 30.31 396 LYS A C 1
ATOM 3139 O O . LYS A 1 396 ? 8.457 -13.053 -33.289 1.00 30.31 396 LYS A O 1
ATOM 3144 N N . SER A 1 397 ? 9.383 -11.208 -32.406 1.00 30.08 397 SER A N 1
ATOM 3145 C CA . SER A 1 397 ? 10.326 -10.999 -33.490 1.00 30.08 397 SER A CA 1
ATOM 3146 C C . SER A 1 397 ? 11.620 -11.686 -33.071 1.00 30.08 397 SER A C 1
ATOM 3148 O O . SER A 1 397 ? 12.234 -11.375 -32.050 1.00 30.08 397 SER A O 1
ATOM 3150 N N . CYS A 1 398 ? 11.959 -12.741 -33.80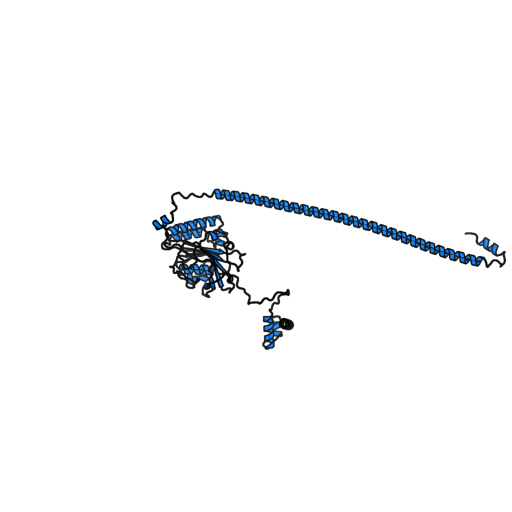0 1.00 28.78 398 CYS A N 1
ATOM 3151 C CA . CYS A 1 398 ? 13.211 -13.460 -33.652 1.00 28.78 398 CYS A CA 1
ATOM 3152 C C . CYS A 1 398 ? 14.340 -12.549 -34.150 1.00 28.78 398 CYS A C 1
ATOM 3154 O O . CYS A 1 398 ? 14.687 -12.579 -35.329 1.00 28.78 398 CYS A O 1
ATOM 3156 N N . ASP A 1 399 ? 14.889 -11.713 -33.271 1.00 33.44 399 ASP A N 1
ATOM 3157 C CA . ASP A 1 399 ? 15.979 -10.806 -33.625 1.00 33.44 399 ASP A CA 1
ATOM 3158 C C . ASP A 1 399 ? 17.286 -11.592 -33.850 1.00 33.44 399 ASP A C 1
ATOM 3160 O O . ASP A 1 399 ? 18.038 -11.937 -32.934 1.00 33.44 399 ASP A O 1
ATOM 3164 N N . VAL A 1 400 ? 17.563 -11.872 -35.124 1.00 31.72 400 VAL A N 1
ATOM 3165 C CA . VAL A 1 400 ? 18.912 -12.129 -35.633 1.00 31.72 400 VAL A CA 1
ATOM 3166 C C . VAL A 1 400 ? 19.662 -10.793 -35.664 1.00 31.72 400 VAL A C 1
ATOM 3168 O O . VAL A 1 400 ? 19.144 -9.787 -36.138 1.00 31.72 400 VAL A O 1
ATOM 3171 N N . LYS A 1 401 ? 20.893 -10.800 -35.137 1.00 33.06 401 LYS A N 1
ATOM 3172 C CA . LYS A 1 401 ? 21.807 -9.656 -34.946 1.00 33.06 401 LYS A CA 1
ATOM 3173 C C . LYS A 1 401 ? 21.667 -8.523 -35.981 1.00 33.06 401 LYS A C 1
ATOM 3175 O O . LYS A 1 401 ? 21.870 -8.712 -37.179 1.00 33.06 401 LYS A O 1
ATOM 3180 N N . GLN A 1 402 ? 21.431 -7.320 -35.456 1.00 30.95 402 GLN A N 1
ATOM 3181 C CA . GLN A 1 402 ? 21.311 -6.050 -36.173 1.00 30.95 402 GLN A CA 1
ATOM 3182 C C . GLN A 1 402 ? 22.559 -5.689 -36.999 1.00 30.95 402 GLN A C 1
ATOM 3184 O O . GLN A 1 402 ? 23.690 -5.757 -36.521 1.00 30.95 402 GLN A O 1
ATOM 3189 N N . THR A 1 403 ? 22.338 -5.204 -38.224 1.00 30.12 403 THR A N 1
ATOM 3190 C CA . THR A 1 403 ? 23.304 -4.415 -39.016 1.00 30.12 403 THR A CA 1
ATOM 3191 C C . THR A 1 403 ? 22.642 -3.077 -39.387 1.00 30.12 403 THR A C 1
ATOM 3193 O O . THR A 1 403 ? 21.424 -3.053 -39.588 1.00 30.12 403 THR A O 1
ATOM 3196 N N . PRO A 1 404 ? 23.377 -1.949 -39.466 1.00 37.47 404 PRO A N 1
ATOM 3197 C CA . PRO A 1 404 ? 22.772 -0.631 -39.578 1.00 37.47 404 PRO A CA 1
ATOM 3198 C C . PRO A 1 404 ? 22.264 -0.385 -41.000 1.00 37.47 404 PRO A C 1
ATOM 3200 O O . PRO A 1 404 ? 23.028 -0.255 -41.953 1.00 37.47 404 PRO A O 1
ATOM 3203 N N . GLY A 1 405 ? 20.945 -0.295 -41.127 1.00 32.00 405 GLY A N 1
ATOM 3204 C CA . GLY A 1 405 ? 20.241 0.137 -42.325 1.00 32.00 405 GLY A CA 1
ATOM 3205 C C . GLY A 1 405 ? 18.862 0.644 -41.922 1.00 32.00 405 GLY A C 1
ATOM 3206 O O . GLY A 1 405 ? 18.231 0.071 -41.038 1.00 32.00 405 GLY A O 1
ATOM 3207 N N . ARG A 1 406 ? 18.425 1.754 -42.528 1.00 36.75 406 ARG A N 1
ATOM 3208 C CA . ARG A 1 406 ? 17.132 2.416 -42.287 1.00 36.75 406 ARG A CA 1
ATOM 3209 C C . ARG A 1 406 ? 16.020 1.369 -42.114 1.00 36.75 406 ARG A C 1
ATOM 3211 O O . ARG A 1 406 ? 15.803 0.579 -43.035 1.00 36.75 406 ARG A O 1
ATOM 3218 N N . LYS A 1 407 ? 15.365 1.355 -40.939 1.00 42.16 407 LYS A N 1
ATOM 3219 C CA . LYS A 1 407 ? 14.250 0.442 -40.632 1.00 42.16 407 LYS A CA 1
ATOM 3220 C C . LYS A 1 407 ? 13.249 0.510 -41.779 1.00 42.16 407 LYS A C 1
ATOM 3222 O O . LYS A 1 407 ? 12.783 1.591 -42.135 1.00 42.16 407 LYS A O 1
ATOM 3227 N N . SER A 1 408 ? 12.982 -0.630 -42.397 1.00 46.88 408 SER A N 1
ATOM 3228 C CA . SER A 1 408 ? 11.892 -0.722 -43.352 1.00 46.88 408 SER A CA 1
ATOM 3229 C C . SER A 1 408 ? 10.580 -0.741 -42.604 1.00 46.88 408 SER A C 1
ATOM 3231 O O . SER A 1 408 ? 10.441 -1.517 -41.665 1.00 46.88 408 SER A O 1
ATOM 3233 N N . GLU A 1 409 ? 9.644 0.071 -43.068 1.00 51.44 409 GLU A N 1
ATOM 3234 C CA . GLU A 1 409 ? 8.284 0.170 -42.540 1.00 51.44 409 GLU A CA 1
ATOM 3235 C C . GLU A 1 409 ? 7.556 -1.182 -42.497 1.00 51.44 409 GLU A C 1
ATOM 3237 O O . GLU A 1 409 ? 6.789 -1.419 -41.578 1.00 51.44 409 GLU A O 1
ATOM 3242 N N . TYR A 1 410 ? 7.897 -2.094 -43.415 1.00 54.47 410 TYR A N 1
ATOM 3243 C CA . TYR A 1 410 ? 7.342 -3.447 -43.489 1.00 54.47 410 TYR A CA 1
ATOM 3244 C C . TYR A 1 410 ? 8.408 -4.509 -43.202 1.00 54.47 410 TYR A C 1
ATOM 3246 O O . TYR A 1 410 ? 9.551 -4.391 -43.674 1.00 54.47 410 TYR A O 1
ATOM 3254 N N . CYS A 1 411 ? 8.057 -5.554 -42.456 1.00 60.44 411 CYS A N 1
ATOM 3255 C CA . CYS A 1 411 ? 8.946 -6.674 -42.148 1.00 60.44 411 CYS A CA 1
ATOM 3256 C C . CYS A 1 411 ? 9.057 -7.651 -43.341 1.00 60.44 411 CYS A C 1
ATOM 3258 O O . CYS A 1 411 ? 8.422 -7.473 -44.381 1.00 60.44 411 CYS A O 1
ATOM 3260 N N . LEU A 1 412 ? 9.946 -8.649 -43.264 1.00 67.12 412 LEU A N 1
ATOM 3261 C CA . LEU A 1 412 ? 10.119 -9.607 -44.365 1.00 67.12 412 LEU A CA 1
ATOM 3262 C C . LEU A 1 412 ? 8.904 -10.534 -44.515 1.00 67.12 412 LEU A C 1
ATOM 3264 O O . LEU A 1 412 ? 8.527 -10.826 -45.647 1.00 67.12 412 LEU A O 1
ATOM 3268 N N . ASP A 1 413 ? 8.285 -10.931 -43.404 1.00 63.09 413 ASP A N 1
ATOM 3269 C CA . ASP A 1 413 ? 7.140 -11.845 -43.396 1.00 63.09 413 ASP A CA 1
ATOM 3270 C C . ASP A 1 413 ? 5.920 -11.204 -44.066 1.00 63.09 413 ASP A C 1
ATOM 3272 O O . ASP A 1 413 ? 5.301 -11.814 -44.932 1.00 63.09 413 ASP A O 1
ATOM 3276 N N . GLU A 1 414 ? 5.650 -9.926 -43.786 1.00 64.12 414 GLU A N 1
ATOM 3277 C CA . GLU A 1 414 ? 4.618 -9.142 -44.481 1.00 64.12 414 GLU A CA 1
ATOM 3278 C C . GLU A 1 414 ? 4.876 -9.073 -45.993 1.00 64.12 414 GLU A C 1
ATOM 3280 O O . GLU A 1 414 ? 3.968 -9.238 -46.807 1.00 64.12 414 GLU A O 1
ATOM 3285 N N . ILE A 1 415 ? 6.136 -8.884 -46.397 1.00 72.38 415 ILE A N 1
ATOM 3286 C CA . ILE A 1 415 ? 6.526 -8.851 -47.813 1.00 72.38 415 ILE A CA 1
ATOM 3287 C C . ILE A 1 415 ? 6.384 -10.233 -48.473 1.00 72.38 415 ILE A C 1
ATOM 3289 O O . ILE A 1 415 ? 6.081 -10.299 -49.667 1.00 72.38 415 ILE A O 1
ATOM 3293 N N . MET A 1 416 ? 6.607 -11.322 -47.731 1.00 73.88 416 MET A N 1
ATOM 3294 C CA . MET A 1 416 ? 6.407 -12.689 -48.217 1.00 73.88 416 MET A CA 1
ATOM 3295 C C . MET A 1 416 ? 4.923 -13.000 -48.398 1.00 73.88 416 MET A C 1
ATOM 3297 O O . MET A 1 416 ? 4.553 -13.449 -49.478 1.00 73.88 416 MET A O 1
ATOM 3301 N N . VAL A 1 417 ? 4.075 -12.644 -47.428 1.00 71.38 417 VAL A N 1
ATOM 3302 C CA . VAL A 1 417 ? 2.613 -12.787 -47.537 1.00 71.38 417 VAL A CA 1
ATOM 3303 C C . VAL A 1 417 ? 2.089 -12.043 -48.765 1.00 71.38 417 VAL A C 1
ATOM 3305 O O . VAL A 1 417 ? 1.415 -12.634 -49.603 1.00 71.38 417 VAL A O 1
ATOM 3308 N N . LEU A 1 418 ? 2.475 -10.776 -48.945 1.00 68.19 418 LEU A N 1
ATOM 3309 C CA . LEU A 1 418 ? 2.067 -9.987 -50.113 1.00 68.19 418 LEU A CA 1
ATOM 3310 C C . LEU A 1 418 ? 2.537 -10.603 -51.437 1.00 68.19 418 LEU A C 1
ATOM 3312 O O . LEU A 1 418 ? 1.857 -10.505 -52.455 1.00 68.19 418 LEU A O 1
ATOM 3316 N N . TYR A 1 419 ? 3.709 -11.232 -51.459 1.00 78.25 419 TYR A N 1
ATOM 3317 C CA . TYR A 1 419 ? 4.189 -11.915 -52.654 1.00 78.25 419 TYR A CA 1
ATOM 3318 C C . TYR A 1 419 ? 3.440 -13.213 -52.937 1.00 78.25 419 TYR A C 1
ATOM 3320 O O . TYR A 1 419 ? 3.147 -13.478 -54.106 1.00 78.25 419 TYR A O 1
ATOM 3328 N N . ASP A 1 420 ? 3.127 -13.987 -51.901 1.00 76.19 420 ASP A N 1
ATOM 3329 C CA . ASP A 1 420 ? 2.396 -15.244 -52.008 1.00 76.19 420 ASP A CA 1
ATOM 3330 C C . ASP A 1 420 ? 0.951 -14.996 -52.452 1.00 76.19 420 ASP A C 1
ATOM 3332 O O . ASP A 1 420 ? 0.493 -15.672 -53.370 1.00 76.19 420 ASP A O 1
ATOM 3336 N N . MET A 1 421 ? 0.292 -13.944 -51.949 1.00 71.88 421 MET A N 1
ATOM 3337 C CA . MET A 1 421 ? -1.015 -13.487 -52.451 1.00 71.88 421 MET A CA 1
ATOM 3338 C C . MET A 1 421 ? -0.969 -13.166 -53.954 1.00 71.88 421 MET A C 1
ATOM 3340 O O . MET A 1 421 ? -1.864 -13.541 -54.713 1.00 71.88 421 MET A O 1
ATOM 3344 N N . VAL A 1 422 ? 0.115 -12.539 -54.431 1.00 79.06 422 VAL A N 1
ATOM 3345 C CA . VAL A 1 422 ? 0.297 -12.289 -55.870 1.00 79.06 422 VAL A CA 1
ATOM 3346 C C . VAL A 1 422 ? 0.559 -13.580 -56.651 1.00 79.06 422 VAL A C 1
ATOM 3348 O O . VAL A 1 422 ? 0.098 -13.706 -57.785 1.00 79.06 422 VAL A O 1
ATOM 3351 N N . GLN A 1 423 ? 1.285 -14.555 -56.087 1.00 82.81 423 GLN A N 1
ATOM 3352 C CA . GLN A 1 423 ? 1.475 -15.861 -56.738 1.00 82.81 423 GLN A CA 1
ATOM 3353 C C . GLN A 1 423 ? 0.169 -16.666 -56.794 1.00 82.81 423 GLN A C 1
ATOM 3355 O O . GLN A 1 423 ? -0.093 -17.331 -57.797 1.00 82.81 423 GLN A O 1
ATOM 3360 N N . ALA A 1 424 ? -0.667 -16.546 -55.763 1.00 74.88 424 ALA A N 1
ATOM 3361 C CA . ALA A 1 424 ? -1.999 -17.135 -55.676 1.00 74.88 424 ALA A CA 1
ATOM 3362 C C . ALA A 1 424 ? -3.046 -16.413 -56.548 1.00 74.88 424 ALA A C 1
ATOM 3364 O O . ALA A 1 424 ? -4.169 -16.894 -56.675 1.00 74.88 424 ALA A O 1
ATOM 3365 N N . LYS A 1 425 ? -2.672 -15.303 -57.209 1.00 83.06 425 LYS A N 1
ATOM 3366 C CA . LYS A 1 425 ? -3.550 -14.428 -58.012 1.00 83.06 425 LYS A CA 1
ATOM 3367 C C . LYS A 1 425 ? -4.689 -13.783 -57.209 1.00 83.06 425 LYS A C 1
ATOM 3369 O O . LYS A 1 425 ? -5.690 -13.383 -57.795 1.00 83.06 425 LYS A O 1
ATOM 3374 N N . GLU A 1 426 ? -4.525 -13.656 -55.897 1.00 61.97 426 GLU A N 1
ATOM 3375 C CA . GLU A 1 426 ? -5.491 -13.006 -55.003 1.00 61.97 426 GLU A CA 1
ATOM 3376 C C . GLU A 1 426 ? -5.423 -11.476 -55.099 1.00 61.97 426 GLU A C 1
ATOM 3378 O O . GLU A 1 426 ? -6.408 -10.791 -54.840 1.00 61.97 426 GLU A O 1
ATOM 3383 N N . CYS A 1 427 ? -4.272 -10.933 -55.505 1.00 64.44 427 CYS A N 1
ATOM 3384 C CA . CYS A 1 427 ? -4.091 -9.513 -55.789 1.00 64.44 427 CYS A CA 1
ATOM 3385 C C . CYS A 1 427 ? -2.974 -9.274 -56.816 1.00 64.44 427 CYS A C 1
ATOM 3387 O O . CYS A 1 427 ? -2.169 -10.154 -57.139 1.00 64.44 427 CYS A O 1
ATOM 3389 N N . THR A 1 428 ? -2.910 -8.056 -57.350 1.00 79.69 428 THR A N 1
ATOM 3390 C CA . THR A 1 428 ? -1.872 -7.607 -58.280 1.00 79.69 428 THR A CA 1
ATOM 3391 C C . THR A 1 428 ? -0.851 -6.701 -57.593 1.00 79.69 428 THR A C 1
ATOM 3393 O O . THR A 1 428 ? -1.129 -6.007 -56.618 1.00 79.69 428 THR A O 1
ATOM 3396 N N . TYR A 1 429 ? 0.362 -6.624 -58.151 1.00 75.69 429 TYR A N 1
ATOM 3397 C CA . TYR A 1 429 ? 1.375 -5.689 -57.645 1.00 75.69 429 TYR A CA 1
ATOM 3398 C C . TYR A 1 429 ? 0.950 -4.213 -57.731 1.00 75.69 429 TYR A C 1
ATOM 3400 O O . TYR A 1 429 ? 1.474 -3.406 -56.970 1.00 75.69 429 TYR A O 1
ATOM 3408 N N . ALA A 1 430 ? 0.051 -3.857 -58.655 1.00 74.31 430 ALA A N 1
ATOM 3409 C CA . ALA A 1 430 ? -0.452 -2.490 -58.785 1.00 74.31 430 ALA A CA 1
ATOM 3410 C C . ALA A 1 430 ? -1.393 -2.131 -57.625 1.00 74.31 430 ALA A C 1
ATOM 3412 O O . ALA A 1 430 ? -1.284 -1.042 -57.069 1.00 74.31 430 ALA A O 1
ATOM 3413 N N . GLU A 1 431 ? -2.249 -3.069 -57.213 1.00 58.47 431 GLU A N 1
ATOM 3414 C CA . GLU A 1 431 ? -3.116 -2.911 -56.039 1.00 58.47 431 GLU A CA 1
ATOM 3415 C C . GLU A 1 431 ? -2.288 -2.820 -54.753 1.00 58.47 431 GLU A C 1
ATOM 3417 O O . GLU A 1 431 ? -2.545 -1.961 -53.918 1.00 58.47 431 GLU A O 1
ATOM 3422 N N . ILE A 1 432 ? -1.219 -3.614 -54.629 1.00 62.78 432 ILE A N 1
ATOM 3423 C CA . ILE A 1 432 ? -0.310 -3.521 -53.477 1.00 62.78 432 ILE A CA 1
ATOM 3424 C C . ILE A 1 432 ? 0.407 -2.163 -53.425 1.00 62.78 432 ILE A C 1
ATOM 3426 O O . ILE A 1 432 ? 0.550 -1.582 -52.350 1.00 62.78 432 ILE A O 1
ATOM 3430 N N . GLU A 1 433 ? 0.863 -1.637 -54.564 1.00 63.25 433 GLU A N 1
ATOM 3431 C CA . GLU A 1 433 ? 1.512 -0.321 -54.608 1.00 63.25 433 GLU A CA 1
ATOM 3432 C C . GLU A 1 433 ? 0.524 0.806 -54.267 1.00 63.25 433 GLU A C 1
ATOM 3434 O O . GLU A 1 433 ? 0.903 1.742 -53.568 1.00 63.25 433 GLU A O 1
ATOM 3439 N N . ALA A 1 434 ? -0.742 0.690 -54.676 1.00 52.78 434 ALA A N 1
ATOM 3440 C CA . ALA A 1 434 ? -1.785 1.657 -54.341 1.00 52.78 434 ALA A CA 1
ATOM 3441 C C . ALA A 1 434 ? -2.205 1.606 -52.859 1.00 52.78 434 ALA A C 1
ATOM 3443 O O . ALA A 1 434 ? -2.387 2.654 -52.244 1.00 52.78 434 ALA A O 1
ATOM 3444 N N . SER A 1 435 ? -2.341 0.410 -52.277 1.00 56.16 435 SER A N 1
ATOM 3445 C CA . SER A 1 435 ? -2.826 0.228 -50.900 1.00 56.16 435 SER A CA 1
ATOM 3446 C C . SER A 1 435 ? -1.734 0.344 -49.836 1.00 56.16 435 SER A C 1
ATOM 3448 O O . SER A 1 435 ? -2.010 0.812 -48.736 1.00 56.16 435 SER A O 1
ATOM 3450 N N . TYR A 1 436 ? -0.502 -0.065 -50.151 1.00 59.38 436 TYR A N 1
ATOM 3451 C CA . TYR A 1 436 ? 0.598 -0.149 -49.179 1.00 59.38 436 TYR A CA 1
ATOM 3452 C C . TYR A 1 436 ? 1.813 0.712 -49.561 1.00 59.38 436 TYR A C 1
ATOM 3454 O O . TYR A 1 436 ? 2.773 0.804 -48.797 1.00 59.38 436 TYR A O 1
ATOM 3462 N N . GLY A 1 437 ? 1.827 1.327 -50.751 1.00 64.25 437 GLY A N 1
ATOM 3463 C CA . GLY A 1 437 ? 2.962 2.129 -51.229 1.00 64.25 437 GLY A CA 1
ATOM 3464 C C . GLY A 1 437 ? 4.209 1.307 -51.588 1.00 64.25 437 GLY A C 1
ATOM 3465 O O . GLY A 1 437 ? 5.288 1.865 -51.809 1.00 64.25 437 GLY A O 1
ATOM 3466 N N . ILE A 1 438 ? 4.104 -0.027 -51.639 1.00 70.50 438 ILE A N 1
ATOM 3467 C CA . ILE A 1 438 ? 5.249 -0.925 -51.828 1.00 70.50 438 ILE A CA 1
ATOM 3468 C C . ILE A 1 438 ? 5.404 -1.289 -53.306 1.00 70.50 438 ILE A C 1
ATOM 3470 O O . ILE A 1 438 ? 4.623 -2.048 -53.874 1.00 70.50 438 ILE A O 1
ATOM 3474 N N . LYS A 1 439 ? 6.493 -0.824 -53.924 1.00 77.44 439 LYS A N 1
ATOM 3475 C CA . LYS A 1 439 ? 6.788 -1.124 -55.333 1.00 77.44 439 LYS A CA 1
ATOM 3476 C C . LYS A 1 439 ? 7.107 -2.601 -55.558 1.00 77.44 439 LYS A C 1
ATOM 3478 O O . LYS A 1 439 ? 7.904 -3.199 -54.827 1.00 77.44 439 LYS A O 1
ATOM 3483 N N . LYS A 1 440 ? 6.651 -3.144 -56.692 1.00 80.81 440 LYS A N 1
ATOM 3484 C CA . LYS A 1 440 ? 6.988 -4.501 -57.182 1.00 80.81 440 LYS A CA 1
ATOM 3485 C C . LYS A 1 440 ? 8.484 -4.833 -57.101 1.00 80.81 440 LYS A C 1
ATOM 3487 O O . LYS A 1 440 ? 8.870 -5.949 -56.747 1.00 80.81 440 LYS A O 1
ATOM 3492 N N . SER A 1 441 ? 9.345 -3.875 -57.448 1.00 75.50 441 SER A N 1
ATOM 3493 C CA . SER A 1 441 ? 10.801 -4.058 -57.449 1.00 75.50 441 SER A CA 1
ATOM 3494 C C . SER A 1 441 ? 11.385 -4.234 -56.042 1.00 75.50 441 SER A C 1
ATOM 3496 O O . SER A 1 441 ? 12.382 -4.942 -55.892 1.00 75.50 441 SER A O 1
ATOM 3498 N N . MET A 1 442 ? 10.763 -3.651 -55.011 1.00 75.12 442 MET A N 1
ATOM 3499 C CA . MET A 1 442 ? 11.174 -3.814 -53.613 1.00 75.12 442 MET A CA 1
ATOM 3500 C C . MET A 1 442 ? 10.812 -5.197 -53.075 1.00 75.12 442 MET A C 1
ATOM 3502 O O . MET A 1 442 ? 11.680 -5.862 -52.508 1.00 75.12 442 MET A O 1
ATOM 3506 N N . ILE A 1 443 ? 9.584 -5.661 -53.333 1.00 76.88 443 ILE A N 1
ATOM 3507 C CA . ILE A 1 443 ? 9.108 -6.999 -52.942 1.00 76.88 443 ILE A CA 1
ATOM 3508 C C . ILE A 1 443 ? 10.026 -8.074 -53.538 1.00 76.88 443 ILE A C 1
ATOM 3510 O O . ILE A 1 443 ? 10.603 -8.888 -52.816 1.00 76.88 443 ILE A O 1
ATOM 3514 N N . LYS A 1 444 ? 10.274 -8.013 -54.855 1.00 80.88 444 LYS A N 1
ATOM 3515 C CA . LYS A 1 444 ? 11.141 -8.987 -55.538 1.00 80.88 444 LYS A CA 1
ATOM 3516 C C . LYS A 1 444 ? 12.582 -8.981 -55.020 1.00 80.88 444 LYS A C 1
ATOM 3518 O O . LYS A 1 444 ? 13.151 -10.049 -54.809 1.00 80.88 444 LYS A O 1
ATOM 3523 N N . LYS A 1 445 ? 13.175 -7.802 -54.780 1.00 78.00 445 LYS A N 1
ATOM 3524 C CA . LYS A 1 445 ? 14.546 -7.696 -54.242 1.00 78.00 445 LYS A CA 1
ATOM 3525 C C . LYS A 1 445 ? 14.663 -8.289 -52.838 1.00 78.00 445 LYS A C 1
ATOM 3527 O O . LYS A 1 445 ? 15.675 -8.915 -52.533 1.00 78.00 445 LYS A O 1
ATOM 3532 N N . ARG A 1 446 ? 13.654 -8.096 -51.985 1.00 75.12 446 ARG A N 1
ATOM 3533 C CA . ARG A 1 446 ? 13.643 -8.635 -50.618 1.00 75.12 446 ARG A CA 1
ATOM 3534 C C . ARG A 1 446 ? 13.541 -10.148 -50.594 1.00 75.12 446 ARG A C 1
ATOM 3536 O O . ARG A 1 446 ? 14.326 -10.786 -49.905 1.00 75.12 446 ARG A O 1
ATOM 3543 N N . ILE A 1 447 ? 12.677 -10.713 -51.427 1.00 78.75 447 ILE A N 1
ATOM 3544 C CA . ILE A 1 447 ? 12.509 -12.166 -51.528 1.00 78.75 447 ILE A CA 1
ATOM 3545 C C . ILE A 1 447 ? 13.743 -12.825 -52.127 1.00 78.75 447 ILE A C 1
ATOM 3547 O O . ILE A 1 447 ? 14.185 -13.863 -51.645 1.00 78.75 447 ILE A O 1
ATOM 3551 N N . GLN A 1 448 ? 14.361 -12.195 -53.128 1.00 78.00 448 GLN A N 1
ATOM 3552 C CA . GLN A 1 448 ? 15.620 -12.687 -53.677 1.00 78.00 448 GLN A CA 1
ATOM 3553 C C . GLN A 1 448 ? 16.738 -12.704 -52.621 1.00 78.00 448 GLN A C 1
ATOM 3555 O O . GLN A 1 448 ? 17.501 -13.664 -52.566 1.00 78.00 448 GLN A O 1
ATOM 3560 N N . ARG A 1 449 ? 16.832 -11.673 -51.768 1.00 71.69 449 ARG A N 1
ATOM 3561 C CA . ARG A 1 449 ? 17.800 -11.635 -50.655 1.00 71.69 449 ARG A CA 1
ATOM 3562 C C . ARG A 1 449 ? 17.485 -12.680 -49.583 1.00 71.69 449 ARG A C 1
ATOM 3564 O O . ARG A 1 449 ? 18.401 -13.359 -49.139 1.00 71.69 449 ARG A O 1
ATOM 3571 N N . ALA A 1 450 ? 16.213 -12.846 -49.227 1.00 70.62 450 ALA A N 1
ATOM 3572 C CA . ALA A 1 450 ? 15.768 -13.845 -48.258 1.00 70.62 450 ALA A CA 1
ATOM 3573 C C . ALA A 1 450 ? 16.119 -15.268 -48.708 1.00 70.62 450 ALA A C 1
ATOM 3575 O O . ALA A 1 450 ? 16.770 -15.995 -47.968 1.00 70.62 450 ALA A O 1
ATOM 3576 N N . ARG A 1 451 ? 15.799 -15.617 -49.963 1.00 72.62 451 ARG A N 1
ATOM 3577 C CA . ARG A 1 451 ? 16.131 -16.925 -50.554 1.00 72.62 451 ARG A CA 1
ATOM 3578 C C . ARG A 1 451 ? 17.637 -17.171 -50.660 1.00 72.62 451 ARG A C 1
ATOM 3580 O O . ARG A 1 451 ? 18.068 -18.316 -50.617 1.00 72.62 451 ARG A O 1
ATOM 3587 N N . LYS A 1 452 ? 18.447 -16.115 -50.801 1.00 62.12 452 LYS A N 1
ATOM 3588 C CA . LYS A 1 452 ? 19.913 -16.230 -50.861 1.00 62.12 452 LYS A CA 1
ATOM 3589 C C . LYS A 1 452 ? 20.537 -16.514 -49.488 1.00 62.12 452 LYS A C 1
ATOM 3591 O O . LYS A 1 452 ? 21.542 -17.206 -49.436 1.00 62.12 452 LYS A O 1
ATOM 3596 N N . ASN A 1 453 ? 19.922 -16.031 -48.407 1.00 53.69 453 ASN A N 1
ATOM 3597 C CA . ASN A 1 453 ? 20.386 -16.250 -47.032 1.00 53.69 453 ASN A CA 1
ATOM 3598 C C . ASN A 1 453 ? 19.971 -17.613 -46.448 1.00 53.69 453 ASN A C 1
ATOM 3600 O O . ASN A 1 453 ? 20.465 -17.980 -45.394 1.00 53.69 453 ASN A O 1
ATOM 3604 N N . THR A 1 454 ? 19.062 -18.353 -47.092 1.00 50.78 454 THR A N 1
ATOM 3605 C CA . THR A 1 454 ? 18.652 -19.708 -46.660 1.00 50.78 454 THR A CA 1
ATOM 3606 C C . THR A 1 454 ? 19.536 -20.820 -47.244 1.00 50.78 454 THR A C 1
ATOM 3608 O O . THR A 1 454 ? 19.374 -21.980 -46.886 1.00 50.78 454 THR A O 1
ATOM 3611 N N . LEU A 1 455 ? 20.441 -20.478 -48.171 1.00 42.09 455 LEU A N 1
ATOM 3612 C CA . LEU A 1 455 ? 21.331 -21.405 -48.892 1.00 42.09 455 LEU A CA 1
ATOM 3613 C C . LEU A 1 455 ? 22.804 -21.311 -48.444 1.00 42.09 455 LEU A C 1
ATOM 3615 O O . LEU A 1 455 ? 23.677 -21.909 -49.072 1.00 42.09 455 LEU A O 1
ATOM 3619 N N . THR A 1 456 ? 23.073 -20.564 -47.376 1.00 39.03 456 THR A N 1
ATOM 3620 C CA . THR A 1 456 ? 24.360 -20.448 -46.669 1.00 39.03 456 THR A CA 1
ATOM 3621 C C . THR A 1 456 ? 24.127 -20.762 -45.210 1.00 39.03 456 THR A C 1
ATOM 3623 O O . THR A 1 456 ? 24.959 -21.486 -44.628 1.00 39.03 456 THR A O 1
#

Nearest PDB structures (foldseek):
  4esv-assembly1_F  TM=6.095E-01  e=9.479E-09  Geobacillus stearothermophilus
  4esv-assembly2_J  TM=6.951E-01  e=7.044E-08  Geobacillus stearothermophilus
  3bgw-assembly2_D  TM=6.619E-01  e=1.863E-07  Bacillus phage SPP1
  3bgw-assembly1_A  TM=6.540E-01  e=2.104E-07  Bacillus phage SPP1
  6qem-assembly1_C  TM=6.084E-01  e=7.044E-08  Escherichia coli

Mean predicted aligned error: 19.32 Å

InterPro domains:
  IPR027417 P-loop containing nucleoside triphosphate hydrolase [G3DSA:3.40.50.300] (152-294)
  IPR027417 P-loop containing nucleoside triphosphate hydrolase [SSF52540] (156-291)

Radius of gyration: 51.24 Å; Cα contacts (8 Å, |Δi|>4): 558; chains: 1; bounding box: 130×86×143 Å

Foldseek 3Di:
DPDPVVVVVVVVPDDDDPPVPVVVVVVVVVVVVVVVVVVVVVVVVVVVVVVVVVVVVVVVVVVVVVVVVVVVVVVVVVVVVVVVVVVVVVVVVVVVVVVVVVVVVVVVVVVVVVVVVVVPPPPVPDPPPPDPADPVNCVVVVLQQPQFQPALFDPQFTFLFFEEEEEAPPLCVVQAVVQSLLCSQCQHRPFAPDPDTDRDHRAAEEAEAQPDDPVRCCVQCVVRPVPRVSYDYDYYNPDALVNLLVVLVVVLVVPPPAAHEYEYAAVLVNDVVHDDVRVVVSVVSVVVSQVVCSSSNHGYGYYYYFYFDPPDAQLADDELVRTHDDSVSVVRGAWYKYWYAFQADPQKIKIFTNHHNDDDRQWIWIWGFPPDSHTDIHTPGTDHSRRTDHHPPDPDDPDDDDDDDDDDPDDLVRLVVVVVCVVVVVDDQVVCCVPPVDHPVNSVVSVVVVVVVVVD

Solvent-accessible surface area (backbone atoms only — not comparable to full-atom values): 25450 Å² total; per-residue (Å²): 138,79,70,64,68,69,59,56,61,65,58,76,78,55,76,99,81,65,75,78,68,60,61,60,56,54,56,55,51,55,54,51,52,52,51,51,52,53,48,52,56,47,51,51,52,51,50,52,50,50,51,53,48,49,52,50,50,53,51,50,50,51,55,48,52,51,51,50,50,52,52,50,51,51,50,52,51,51,53,49,52,52,47,53,54,49,52,53,50,52,51,54,52,49,54,51,50,50,53,50,49,51,53,50,49,52,52,50,50,56,45,50,53,51,52,50,54,53,68,63,48,74,72,69,74,63,76,94,72,77,76,84,75,47,73,70,52,28,57,73,73,62,53,56,49,91,64,66,62,42,58,56,33,36,90,70,40,30,41,53,35,37,28,36,37,32,25,53,82,95,58,53,61,66,40,52,49,51,50,51,51,51,22,37,20,61,25,48,65,92,57,46,74,46,102,56,76,42,88,39,68,62,30,42,28,41,37,38,32,50,79,46,42,64,68,56,48,44,72,60,42,32,95,69,51,77,84,36,90,34,53,48,77,49,59,23,82,85,72,44,64,65,59,54,52,54,49,50,55,56,48,54,71,69,48,77,87,49,40,37,36,39,37,32,44,48,42,37,59,52,49,71,73,58,36,72,71,52,46,51,51,38,51,55,54,50,53,50,51,30,54,58,26,35,65,71,64,29,24,43,17,44,34,40,26,34,40,36,41,90,87,58,59,58,58,50,83,72,46,68,85,32,46,47,72,67,60,63,55,65,71,71,36,43,21,26,36,33,43,34,45,13,38,90,30,88,60,30,29,34,41,36,47,65,38,50,77,72,78,75,53,83,60,28,31,28,30,27,62,61,84,54,99,42,77,40,52,25,52,72,46,82,42,56,73,83,44,33,12,65,40,69,88,62,75,86,73,84,80,70,85,88,74,98,64,85,82,64,97,65,57,71,66,61,46,46,52,58,48,50,36,41,73,72,65,76,46,52,58,67,57,42,28,73,76,70,67,48,50,60,69,57,48,53,54,50,51,54,51,52,60,56,65,75,77,111

Secondary structure (DSSP, 8-state):
---THHHHHHHHSS-SS-TTSHHHHHHHHHHHHHHHHHHHHHHHHHHHHHHHHHHHHHHHHHHHHHHHHHHHHHHHHHHHHHHHHHHHHHHHHHHHHHHHHHHHHHHHHHHHHHHHHHHT-------TT-----HHHHHHTT-S-TTTT-EESEEEEETT--EEEEE-TTSSHHHHHHHHHHHHHHT--SS-SSS---------EEEEESS--HHHHHHHHHHHHTT-TTEEEEESTT--HHHHHHHHHHHHHH--SS-EEEEEETHHHHHHHHHHHHHHHHHHHHHHHHHHHHHTT--EEEEEEEEBPTT--TTS---GGGBSS-HHHHHH-SEEEEEEEBTT-TTEEEEEEEE-SSS-TT-EEEEEE---SS--EEEEEEE-GGGBSPPP----------------SS-HHHHHHHHHHHHTTSS-HHHHHHHH---HHHHHHHHHHHHHHT--

Organism: NCBI:txid763034

pLDDT: mean 78.12, std 17.85, range [28.78, 98.44]

Sequence (456 aa):
MVNINKTIEQIKELGPKKAAGYSLLAIGIFGGAYYVYNWIKRSSKTEEQNNASKNKIEEIETASNFKKQEIEQLHAHRKEEERLQTDQKIEVINAQKEADIEKMKLRNELRKERDAAKAVSTFVDGDGTDKIESYREAMRNGTVGKNVGKALGFPWVREGFDTGLVGPTDCGKTSFVMQNVIAIAKGKCDIKLAPEWYDIPPTPVLLFSLEQSYEEINTYYGSVINNLPMLEIYAGSQITPKKIIDIIKEKKDIITSTGMVVFVDNYSKLEDKAGVKAMKQFCEELDDLCSQSLKVGRPITPFKVYHAKPDWNPTKPLTPASVRGNKKNVNFTNNFVYFTYCKHGSDKRVLGYIKLKHGNKETLSILEYAGTEIDQFRYAGKGSKEDLGEASTEQKSCDVKQTPGRKSEYCLDEIMVLYDMVQAKECTYAEIEASYGIKKSMIKKRIQRARKNTLT